Protein AF-0000000077861834 (afdb_homodimer)

pLDDT: mean 87.7, std 15.07, range [36.53, 98.88]

Foldseek 3Di:
DQADADFDPDDCVPLVVLVVVVVVVCVVVVNDDPDDDDPLVVLLVVLLVVLVCCVVVRHFLDPSVLVSLLSNLQSLLVVLLQPLAAQNLQLSLLSNLLSVPLNVLSVVCVVVSDSLSSQLSSLQSSLVSQLVVQLQVQLCPDPDNDSVVRSRDSNSNSCSSNVSRQVSNPRHPDPCSSVSSVVSSVVLSLVLVVLQVLVVVCVVVVHDDDPVSVVCSVSSSYNPDDPPVVCCPCPPVVPDDPDDDPVCVVVVVVSVPD/DQADADFDPDDCVPLVVLVVVVVVVCVVVVNDDPDDDDPLVVLLVVLLVVLVCCVVVRHFLDPSVLVSLLSNLQSLLVVLLQPDAAQNLQLSLLSNLLSVPLNVLSVVCVVVSDSLSSQLSSQQSSLVSQLVVQLQVQLCPDPDNDSVVRSRDSNSNSCSSNVSRQVSNPRHPDPCSSVSSVVSSVVLSLVLVVLQVLVVVCVVVVHDDDPVSVVCSVSSSYNPDPPPVVVCPVPPVVPDDPDDDPVCVVVVVVSVPD

Radius of gyration: 22.89 Å; Cα contacts (8 Å, |Δi|>4): 791; chains: 2; bounding box: 72×71×58 Å

Structure (mmCIF, N/CA/C/O backbone):
data_AF-0000000077861834-model_v1
#
loop_
_entity.id
_entity.type
_entity.pdbx_description
1 polymer 'Uncharacterized protein'
#
loop_
_atom_site.group_PDB
_atom_site.id
_atom_site.type_symbol
_atom_site.label_atom_id
_atom_site.label_alt_id
_atom_site.label_comp_id
_atom_site.label_asym_id
_atom_site.label_entity_id
_atom_site.label_seq_id
_atom_site.pdbx_PDB_ins_code
_atom_site.Cartn_x
_atom_site.Cartn_y
_atom_site.Cartn_z
_atom_site.occupancy
_atom_site.B_iso_or_equiv
_atom_site.auth_seq_id
_atom_site.auth_comp_id
_atom_site.auth_asym_id
_atom_site.auth_atom_id
_atom_site.pdbx_PDB_model_num
ATOM 1 N N . MET A 1 1 ? -11.367 -27.812 -23.031 1 41.62 1 MET A N 1
ATOM 2 C CA . MET A 1 1 ? -12.516 -27.281 -22.312 1 41.62 1 MET A CA 1
ATOM 3 C C . MET A 1 1 ? -12.18 -25.938 -21.656 1 41.62 1 MET A C 1
ATOM 5 O O . MET A 1 1 ? -11.125 -25.797 -21.047 1 41.62 1 MET A O 1
ATOM 9 N N . MET A 1 2 ? -12.742 -24.875 -22.219 1 51.78 2 MET A N 1
ATOM 10 C CA . MET A 1 2 ? -12.492 -23.5 -21.781 1 51.78 2 MET A CA 1
ATOM 11 C C . MET A 1 2 ? -12.758 -23.344 -20.297 1 51.78 2 MET A C 1
ATOM 13 O O . MET A 1 2 ? -13.773 -23.828 -19.781 1 51.78 2 MET A O 1
ATOM 17 N N . TYR A 1 3 ? -11.703 -23.281 -19.516 1 64.81 3 TYR A N 1
ATOM 18 C CA . TYR A 1 3 ? -11.625 -23.234 -18.062 1 64.81 3 TYR A CA 1
ATOM 19 C C . TYR A 1 3 ? -12.359 -22.016 -17.516 1 64.81 3 TYR A C 1
ATOM 21 O O . TYR A 1 3 ? -12.367 -20.953 -18.141 1 64.81 3 TYR A O 1
ATOM 29 N N . GLN A 1 4 ? -13.461 -22.25 -16.844 1 73.94 4 GLN A N 1
ATOM 30 C CA . GLN A 1 4 ? -14.273 -21.219 -16.188 1 73.94 4 GLN A CA 1
ATOM 31 C C . GLN A 1 4 ? -13.391 -20.203 -15.461 1 73.94 4 GLN A C 1
ATOM 33 O O . GLN A 1 4 ? -12.578 -20.578 -14.617 1 73.94 4 GLN A O 1
ATOM 38 N N . ARG A 1 5 ? -13.469 -18.953 -15.914 1 84.12 5 ARG A N 1
ATOM 39 C CA . ARG A 1 5 ? -12.695 -17.891 -15.266 1 84.1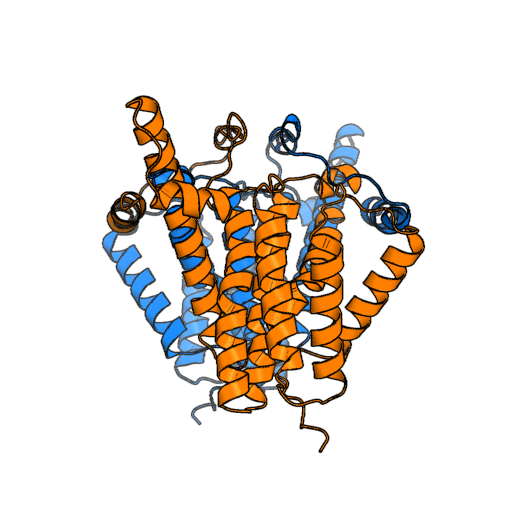2 5 ARG A CA 1
ATOM 40 C C . ARG A 1 5 ? -13.359 -17.438 -13.977 1 84.12 5 ARG A C 1
ATOM 42 O O . ARG A 1 5 ? -14.578 -17.25 -13.93 1 84.12 5 ARG A O 1
ATOM 49 N N . ILE A 1 6 ? -12.602 -17.453 -12.992 1 86.44 6 ILE A N 1
ATOM 50 C CA . ILE A 1 6 ? -13.039 -17.031 -11.672 1 86.44 6 ILE A CA 1
ATOM 51 C C . ILE A 1 6 ? -12.742 -15.539 -11.477 1 86.44 6 ILE A C 1
ATOM 53 O O . ILE A 1 6 ? -11.703 -15.047 -11.93 1 86.44 6 ILE A O 1
ATOM 57 N N . HIS A 1 7 ? -13.789 -14.852 -10.93 1 82.5 7 HIS A N 1
ATOM 58 C CA . HIS A 1 7 ? -13.578 -13.469 -10.508 1 82.5 7 HIS A CA 1
ATOM 59 C C . HIS A 1 7 ? -13.93 -13.273 -9.039 1 82.5 7 HIS A C 1
ATOM 61 O O . HIS A 1 7 ? -14.891 -13.867 -8.547 1 82.5 7 HIS A O 1
ATOM 67 N N . THR A 1 8 ? -13.141 -12.578 -8.422 1 87.56 8 THR A N 1
ATOM 68 C CA . THR A 1 8 ? -13.453 -12.102 -7.082 1 87.56 8 THR A CA 1
ATOM 69 C C . THR A 1 8 ? -13.758 -10.602 -7.098 1 87.56 8 THR A C 1
ATOM 71 O O . THR A 1 8 ? -14.852 -10.195 -7.484 1 87.56 8 THR A O 1
ATOM 74 N N . ASN A 1 9 ? -12.734 -9.789 -6.824 1 87.31 9 ASN A N 1
ATOM 75 C CA . ASN A 1 9 ? -12.898 -8.344 -6.945 1 87.31 9 ASN A CA 1
ATOM 76 C C . ASN A 1 9 ? -12.047 -7.773 -8.078 1 87.31 9 ASN A C 1
ATOM 78 O O . ASN A 1 9 ? -11.805 -6.566 -8.133 1 87.31 9 ASN A O 1
ATOM 82 N N . ASP A 1 10 ? -11.508 -8.664 -8.859 1 89.69 10 ASP A N 1
ATOM 83 C CA . ASP A 1 10 ? -10.82 -8.234 -10.078 1 89.69 10 ASP A CA 1
ATOM 84 C C . ASP A 1 10 ? -11.805 -8.133 -11.25 1 89.69 10 ASP A C 1
ATOM 86 O O . ASP A 1 10 ? -12.906 -8.68 -11.195 1 89.69 10 ASP A O 1
ATOM 90 N N . SER A 1 11 ? -11.398 -7.359 -12.273 1 92.75 11 SER A N 1
ATOM 91 C CA . SER A 1 11 ? -12.188 -7.211 -13.492 1 92.75 11 SER A CA 1
ATOM 92 C C . SER A 1 11 ? -11.305 -7.203 -14.734 1 92.75 11 SER A C 1
ATOM 94 O O . SER A 1 11 ? -10.359 -6.414 -14.82 1 92.75 11 SER A O 1
ATOM 96 N N . ASP A 1 12 ? -11.695 -8.062 -15.648 1 93.25 12 ASP A N 1
ATOM 97 C CA . ASP A 1 12 ? -10.977 -8.086 -16.922 1 93.25 12 ASP A CA 1
ATOM 98 C C . ASP A 1 12 ? -11.086 -6.75 -17.641 1 93.25 12 ASP A C 1
ATOM 100 O O . ASP A 1 12 ? -10.148 -6.324 -18.328 1 93.25 12 ASP A O 1
ATOM 104 N N . THR A 1 13 ? -12.18 -6.113 -17.406 1 94.06 13 THR A N 1
ATOM 105 C CA . THR A 1 13 ? -12.438 -4.852 -18.094 1 94.06 13 THR A CA 1
ATOM 106 C C . THR A 1 13 ? -11.578 -3.734 -17.5 1 94.06 13 THR A C 1
ATOM 108 O O . THR A 1 13 ? -11.438 -2.67 -18.109 1 94.06 13 THR A O 1
ATOM 111 N N . ILE A 1 14 ? -10.977 -3.971 -16.375 1 94.5 14 ILE A N 1
ATOM 112 C CA . ILE A 1 14 ? -10.07 -3 -15.773 1 94.5 14 ILE A CA 1
ATOM 113 C C . ILE A 1 14 ? -8.625 -3.408 -16.047 1 94.5 14 ILE A C 1
ATOM 115 O O . ILE A 1 14 ? -7.828 -2.609 -16.547 1 94.5 14 ILE A O 1
ATOM 119 N N . VAL A 1 15 ? -8.305 -4.656 -15.859 1 95.75 15 VAL A N 1
ATOM 120 C CA . VAL A 1 15 ? -6.93 -5.133 -15.867 1 95.75 15 VAL A CA 1
ATOM 121 C C . VAL A 1 15 ? -6.402 -5.168 -17.297 1 95.75 15 VAL A C 1
ATOM 123 O O . VAL A 1 15 ? -5.301 -4.688 -17.578 1 95.75 15 VAL A O 1
ATOM 126 N N . LEU A 1 16 ? -7.16 -5.691 -18.25 1 95.31 16 LEU A N 1
ATOM 127 C CA . LEU A 1 16 ? -6.656 -5.922 -19.609 1 95.31 16 LEU A CA 1
ATOM 128 C C . LEU A 1 16 ? -6.379 -4.602 -20.312 1 95.31 16 LEU A C 1
ATOM 130 O O . LEU A 1 16 ? -5.34 -4.449 -20.953 1 95.31 16 LEU A O 1
ATOM 134 N N . PRO A 1 17 ? -7.273 -3.566 -20.156 1 95.88 17 PRO A N 1
ATOM 135 C CA . PRO A 1 17 ? -6.938 -2.266 -20.734 1 95.88 17 PRO A CA 1
ATOM 136 C C . PRO A 1 17 ? -5.672 -1.657 -20.141 1 95.88 17 PRO A C 1
ATOM 138 O O . PRO A 1 17 ? -4.941 -0.941 -20.844 1 95.88 17 PRO A O 1
ATOM 141 N N . LEU A 1 18 ? -5.383 -1.935 -18.906 1 96 18 LEU A N 1
ATOM 142 C CA . LEU A 1 18 ? -4.152 -1.424 -18.312 1 96 18 LEU A CA 1
ATOM 143 C C . LEU A 1 18 ? -2.93 -2.008 -19.016 1 96 18 LEU A C 1
ATOM 145 O O . LEU A 1 18 ? -1.943 -1.303 -19.234 1 96 18 LEU A O 1
ATOM 149 N N . TYR A 1 19 ? -3.002 -3.27 -19.391 1 95.06 19 TYR A N 1
ATOM 150 C CA . TYR A 1 19 ? -1.909 -3.885 -20.125 1 95.06 19 TYR A CA 1
ATOM 151 C C . TYR A 1 19 ? -1.785 -3.277 -21.516 1 95.06 19 TYR A C 1
ATOM 153 O O . TYR A 1 19 ? -0.676 -3.102 -22.031 1 95.06 19 TYR A O 1
ATOM 161 N N . ILE A 1 20 ? -2.889 -2.936 -22.109 1 94.31 20 ILE A N 1
ATOM 162 C CA . ILE A 1 20 ? -2.877 -2.314 -23.422 1 94.31 20 ILE A CA 1
ATOM 163 C C . ILE A 1 20 ? -2.234 -0.933 -23.344 1 94.31 20 ILE A C 1
ATOM 165 O O . ILE A 1 20 ? -1.381 -0.587 -24.156 1 94.31 20 ILE A O 1
ATOM 169 N N . VAL A 1 21 ? -2.625 -0.167 -22.359 1 90.94 21 VAL A N 1
ATOM 170 C CA . VAL A 1 21 ? -2.059 1.163 -22.156 1 90.94 21 VAL A CA 1
ATOM 171 C C . VAL A 1 21 ? -0.55 1.055 -21.938 1 90.94 21 VAL A C 1
ATOM 173 O O . VAL A 1 21 ? 0.222 1.827 -22.516 1 90.94 21 VAL A O 1
ATOM 176 N N . LEU A 1 22 ? -0.15 0.113 -21.125 1 86.69 22 LEU A N 1
ATOM 177 C CA . LEU A 1 22 ? 1.271 -0.069 -20.844 1 86.69 22 LEU A CA 1
ATOM 178 C C . LEU A 1 22 ? 2.023 -0.471 -22.109 1 86.69 22 LEU A C 1
ATOM 180 O O . LEU A 1 22 ? 3.146 -0.018 -22.344 1 86.69 22 LEU A O 1
ATOM 184 N N . PHE A 1 23 ? 1.412 -1.302 -22.875 1 87.5 23 PHE A N 1
ATOM 185 C CA . PHE A 1 23 ? 2.02 -1.722 -24.141 1 87.5 23 PHE A CA 1
ATOM 186 C C . PHE A 1 23 ? 2.191 -0.536 -25.078 1 87.5 23 PHE A C 1
ATOM 188 O O . PHE A 1 23 ? 3.26 -0.35 -25.656 1 87.5 23 PHE A O 1
ATOM 195 N N . LEU A 1 24 ? 1.206 0.274 -25.172 1 87.75 24 LEU A N 1
ATOM 196 C CA . LEU A 1 24 ? 1.264 1.458 -26.031 1 87.75 24 LEU A CA 1
ATOM 197 C C . LEU A 1 24 ? 2.299 2.451 -25.5 1 87.75 24 LEU A C 1
ATOM 199 O O . LEU A 1 24 ? 3.014 3.076 -26.297 1 87.75 24 LEU A O 1
ATOM 203 N N . TYR A 1 25 ? 2.334 2.521 -24.25 1 83.25 25 TYR A N 1
ATOM 204 C CA . TYR A 1 25 ? 3.334 3.381 -23.625 1 83.25 25 TYR A CA 1
ATOM 205 C C . TYR A 1 25 ? 4.742 2.932 -23.984 1 83.25 25 TYR A C 1
ATOM 207 O O . TYR A 1 25 ? 5.598 3.756 -24.328 1 83.25 25 TYR A O 1
ATOM 215 N N . HIS A 1 26 ? 5.031 1.704 -23.906 1 79.62 26 HIS A N 1
ATOM 216 C CA . HIS A 1 26 ? 6.34 1.153 -24.234 1 79.62 26 HIS A CA 1
ATOM 217 C C . HIS A 1 26 ? 6.656 1.33 -25.703 1 79.62 26 HIS A C 1
ATOM 219 O O . HIS A 1 26 ? 7.789 1.663 -26.078 1 79.62 26 HIS A O 1
ATOM 225 N N . MET A 1 27 ? 5.672 1.131 -26.5 1 82.5 27 MET A N 1
ATOM 226 C CA . MET A 1 27 ? 5.863 1.301 -27.938 1 82.5 27 MET A CA 1
ATOM 227 C C . MET A 1 27 ? 6.203 2.75 -28.281 1 82.5 27 MET A C 1
ATOM 229 O O . MET A 1 27 ? 7.066 3.01 -29.109 1 82.5 27 MET A O 1
ATOM 233 N N . THR A 1 28 ? 5.551 3.582 -27.578 1 81.75 28 THR A N 1
ATOM 234 C CA . THR A 1 28 ? 5.773 5.004 -27.797 1 81.75 28 THR A CA 1
ATOM 235 C C . THR A 1 28 ? 7.18 5.41 -27.375 1 81.75 28 THR A C 1
ATOM 237 O O . THR A 1 28 ? 7.781 6.309 -27.969 1 81.75 28 THR A O 1
ATOM 240 N N . ASN A 1 29 ? 7.672 4.711 -26.344 1 78.81 29 ASN A N 1
ATOM 241 C CA . ASN A 1 29 ? 9.008 5.012 -25.844 1 78.81 29 ASN A CA 1
ATOM 242 C C . ASN A 1 29 ? 10.086 4.273 -26.641 1 78.81 29 ASN A C 1
ATOM 244 O O . ASN A 1 29 ? 11.266 4.359 -26.328 1 78.81 29 ASN A O 1
ATOM 248 N N . ARG A 1 30 ? 9.688 3.67 -27.594 1 71.62 30 ARG A N 1
ATOM 249 C CA . ARG A 1 30 ? 10.586 2.98 -28.5 1 71.62 30 ARG A CA 1
ATOM 250 C C . ARG A 1 30 ? 11.57 2.098 -27.75 1 71.62 30 ARG A C 1
ATOM 252 O O . ARG A 1 30 ? 12.773 2.119 -28.016 1 71.62 30 ARG A O 1
ATOM 259 N N . GLY A 1 31 ? 11.188 1.588 -26.719 1 63.03 31 GLY A N 1
ATOM 260 C CA . GLY A 1 31 ? 11.969 0.605 -25.984 1 63.03 31 GLY A CA 1
ATOM 261 C C . GLY A 1 31 ? 12.898 1.227 -24.969 1 63.03 31 GLY A C 1
ATOM 262 O O . GLY A 1 31 ? 13.656 0.52 -24.297 1 63.03 31 GLY A O 1
ATOM 263 N N . THR A 1 32 ? 12.867 2.543 -24.859 1 66.81 32 THR A N 1
ATOM 264 C CA . THR A 1 32 ? 13.688 3.191 -23.844 1 66.81 32 THR A CA 1
ATOM 265 C C . THR A 1 32 ? 13.086 2.998 -22.453 1 66.81 32 THR A C 1
ATOM 267 O O . THR A 1 32 ? 11.867 3.014 -22.297 1 66.81 32 THR A O 1
ATOM 270 N N . SER A 1 33 ? 14.023 2.428 -21.641 1 64.81 33 SER A N 1
ATOM 271 C CA . SER A 1 33 ? 13.57 2.176 -20.266 1 64.81 33 SER A CA 1
ATOM 272 C C . SER A 1 33 ? 14.328 3.039 -19.266 1 64.81 33 SER A C 1
ATOM 274 O O . SER A 1 33 ? 15.383 3.584 -19.578 1 64.81 33 SER A O 1
ATOM 276 N N . TYR A 1 34 ? 13.656 3.232 -18.141 1 62.47 34 TYR A N 1
ATOM 277 C CA . TYR A 1 34 ? 14.266 4.012 -17.078 1 62.47 34 TYR A CA 1
ATOM 278 C C . TYR A 1 34 ? 15.516 3.322 -16.531 1 62.47 34 TYR A C 1
ATOM 280 O O . TYR A 1 34 ? 16.422 3.98 -16.031 1 62.47 34 TYR A O 1
ATOM 288 N N . ARG A 1 35 ? 15.484 2.035 -16.625 1 62.47 35 ARG A N 1
ATOM 289 C CA . ARG A 1 35 ? 16.516 1.281 -15.922 1 62.47 35 ARG A CA 1
ATOM 290 C C . ARG A 1 35 ? 17.562 0.747 -16.891 1 62.47 35 ARG A C 1
ATOM 292 O O . ARG A 1 35 ? 17.266 0.504 -18.062 1 62.47 35 ARG A O 1
ATOM 299 N N . THR A 1 36 ? 18.703 0.726 -16.25 1 68.38 36 THR A N 1
ATOM 300 C CA . THR A 1 36 ? 19.797 0.054 -16.953 1 68.38 36 THR A CA 1
ATOM 301 C C . THR A 1 36 ? 19.406 -1.38 -17.312 1 68.38 36 THR A C 1
ATOM 303 O O . THR A 1 36 ? 18.672 -2.027 -16.562 1 68.38 36 THR A O 1
ATOM 306 N N . TYR A 1 37 ? 19.891 -1.77 -18.344 1 79.88 37 TYR A N 1
ATOM 307 C CA . TYR A 1 37 ? 19.594 -3.105 -18.844 1 79.88 37 TYR A CA 1
ATOM 308 C C . TYR A 1 37 ? 20.062 -4.176 -17.875 1 79.88 37 TYR A C 1
ATOM 310 O O . TYR A 1 37 ? 21.172 -4.094 -17.344 1 79.88 37 TYR A O 1
ATOM 318 N N . HIS A 1 38 ? 19.266 -5.094 -17.531 1 86.69 38 HIS A N 1
ATOM 319 C CA . HIS A 1 38 ? 19.562 -6.301 -16.766 1 86.69 38 HIS A CA 1
ATOM 320 C C . HIS A 1 38 ? 19.234 -7.555 -17.578 1 86.69 38 HIS A C 1
ATOM 322 O O . HIS A 1 38 ? 18.172 -7.66 -18.172 1 86.69 38 HIS A O 1
ATOM 328 N N . PRO A 1 39 ? 20.141 -8.461 -17.688 1 91.25 39 PRO A N 1
ATOM 329 C CA . PRO A 1 39 ? 19.953 -9.633 -18.547 1 91.25 39 PRO A CA 1
ATOM 330 C C . PRO A 1 39 ? 18.734 -10.469 -18.141 1 91.25 39 PRO A C 1
ATOM 332 O O . PRO A 1 39 ? 18.203 -11.203 -18.969 1 91.25 39 PRO A O 1
ATOM 335 N N . ALA A 1 40 ? 18.281 -10.359 -16.922 1 94.25 40 ALA A N 1
ATOM 336 C CA . ALA A 1 40 ? 17.141 -11.141 -16.453 1 94.25 40 ALA A CA 1
ATOM 337 C C . ALA A 1 40 ? 15.828 -10.523 -16.922 1 94.25 40 ALA A C 1
ATOM 339 O O . ALA A 1 40 ? 14.781 -11.172 -16.891 1 94.25 40 ALA A O 1
ATOM 340 N N . LEU A 1 41 ? 15.836 -9.305 -17.297 1 93.06 41 LEU A N 1
ATOM 341 C CA . LEU A 1 41 ? 14.609 -8.547 -17.547 1 93.06 41 LEU A CA 1
ATOM 342 C C . LEU A 1 41 ? 13.836 -9.148 -18.719 1 93.06 41 LEU A C 1
ATOM 344 O O . LEU A 1 41 ? 12.625 -9.367 -18.609 1 93.06 41 LEU A O 1
ATOM 348 N N . PRO A 1 42 ? 14.477 -9.469 -19.891 1 93.25 42 PRO A N 1
ATOM 349 C CA . PRO A 1 42 ? 13.711 -10.062 -20.984 1 93.25 42 PRO A CA 1
ATOM 350 C C . PRO A 1 42 ? 13.062 -11.391 -20.609 1 93.25 42 PRO A C 1
ATOM 352 O O . PRO A 1 42 ? 11.914 -11.656 -20.984 1 93.25 42 PRO A O 1
ATOM 355 N N . TRP A 1 43 ? 13.773 -12.18 -19.844 1 97 43 TRP A N 1
ATOM 356 C CA . TRP A 1 43 ? 13.234 -13.461 -19.422 1 97 43 TRP A CA 1
ATOM 357 C C . TRP A 1 43 ? 12.07 -13.266 -18.453 1 97 43 TRP A C 1
ATOM 359 O O . TRP A 1 43 ? 11.078 -13.992 -18.5 1 97 43 TRP A O 1
ATOM 369 N N . HIS A 1 44 ? 12.203 -12.305 -17.594 1 96.94 44 HIS A N 1
ATOM 370 C CA . HIS A 1 44 ? 11.125 -11.953 -16.672 1 96.94 44 HIS A CA 1
ATOM 371 C C . HIS A 1 44 ? 9.867 -11.555 -17.422 1 96.94 44 HIS A C 1
ATOM 373 O O . HIS A 1 44 ? 8.781 -12.07 -17.141 1 96.94 44 HIS A O 1
ATOM 379 N N . SER A 1 45 ? 10.047 -10.695 -18.438 1 94.31 45 SER A N 1
ATOM 380 C CA . SER A 1 45 ? 8.93 -10.18 -19.219 1 94.31 45 SER A CA 1
ATOM 381 C C . SER A 1 45 ? 8.273 -11.273 -20.047 1 94.31 45 SER A C 1
ATOM 383 O O . SER A 1 45 ? 7.047 -11.375 -20.094 1 94.31 45 SER A O 1
ATOM 385 N N . ILE A 1 46 ? 9.062 -12.109 -20.656 1 97.31 46 ILE A N 1
ATOM 386 C CA . ILE A 1 46 ? 8.547 -13.188 -21.5 1 97.31 46 ILE A CA 1
ATOM 387 C C . ILE A 1 46 ? 7.777 -14.188 -20.625 1 97.31 46 ILE A C 1
ATOM 389 O O . ILE A 1 46 ? 6.652 -14.57 -20.969 1 97.31 46 ILE A O 1
ATOM 393 N N . ALA A 1 47 ? 8.359 -14.57 -19.516 1 98.62 47 ALA A N 1
ATOM 394 C CA . ALA A 1 47 ? 7.715 -15.539 -18.625 1 98.62 47 ALA A CA 1
ATOM 395 C C . ALA A 1 47 ? 6.379 -15 -18.125 1 98.62 47 ALA A C 1
ATOM 397 O O . ALA A 1 47 ? 5.375 -15.719 -18.125 1 98.62 47 ALA A O 1
ATOM 398 N N . GLY A 1 48 ? 6.43 -13.719 -17.672 1 98.06 48 GLY A N 1
ATOM 399 C CA . GLY A 1 48 ? 5.184 -13.109 -17.234 1 98.06 48 GLY A CA 1
ATOM 400 C C . GLY A 1 48 ? 4.133 -13.055 -18.328 1 98.06 48 GLY A C 1
ATOM 401 O O . GLY A 1 48 ? 2.959 -13.336 -18.094 1 98.06 48 GLY A O 1
ATOM 402 N N . THR A 1 49 ? 4.5 -12.734 -19.531 1 97 49 THR A N 1
ATOM 403 C CA . THR A 1 49 ? 3.592 -12.641 -20.656 1 97 49 THR A CA 1
ATOM 404 C C . THR A 1 49 ? 3.01 -14.008 -21 1 97 49 THR A C 1
ATOM 406 O O . THR A 1 49 ? 1.812 -14.133 -21.266 1 97 49 THR A O 1
ATOM 409 N N . VAL A 1 50 ? 3.82 -15 -20.984 1 98.19 50 VAL A N 1
ATOM 410 C CA . VAL A 1 50 ? 3.363 -16.359 -21.25 1 98.19 50 VAL A CA 1
ATOM 411 C C . VAL A 1 50 ? 2.293 -16.766 -20.25 1 98.19 50 VAL A C 1
ATOM 413 O O . VAL A 1 50 ? 1.252 -17.312 -20.609 1 98.19 50 VAL A O 1
ATOM 416 N N . GLU A 1 51 ? 2.559 -16.484 -18.969 1 98.25 51 GLU A N 1
ATOM 417 C CA . GLU A 1 51 ? 1.575 -16.812 -17.938 1 98.25 51 GLU A CA 1
ATOM 418 C C . GLU A 1 51 ? 0.247 -16.094 -18.203 1 98.25 51 GLU A C 1
ATOM 420 O O . GLU A 1 51 ? -0.816 -16.719 -18.125 1 98.25 51 GLU A O 1
ATOM 425 N N . ILE A 1 52 ? 0.328 -14.844 -18.531 1 97.19 52 ILE A N 1
ATOM 426 C CA . ILE A 1 52 ? -0.872 -14.047 -18.766 1 97.19 52 ILE A CA 1
ATOM 427 C C . ILE A 1 52 ? -1.616 -14.594 -19.984 1 97.19 52 ILE A C 1
ATOM 429 O O . ILE A 1 52 ? -2.838 -14.75 -19.953 1 97.19 52 ILE A O 1
ATOM 433 N N . ILE A 1 53 ? -0.94 -14.906 -21.016 1 96.5 53 ILE A N 1
ATOM 434 C CA . ILE A 1 53 ? -1.547 -15.398 -22.25 1 96.5 53 ILE A CA 1
ATOM 435 C C . ILE A 1 53 ? -2.217 -16.75 -21.984 1 96.5 53 ILE A C 1
ATOM 437 O O . ILE A 1 53 ? -3.373 -16.953 -22.359 1 96.5 53 ILE A O 1
ATOM 441 N N . LEU A 1 54 ? -1.533 -17.625 -21.297 1 96.75 54 LEU A N 1
ATOM 442 C CA . LEU A 1 54 ? -2.096 -18.953 -21.016 1 96.75 54 LEU A CA 1
ATOM 443 C C . LEU A 1 54 ? -3.371 -18.828 -20.188 1 96.75 54 LEU A C 1
ATOM 445 O O . LEU A 1 54 ? -4.383 -19.469 -20.5 1 96.75 54 LEU A O 1
ATOM 449 N N . TYR A 1 55 ? -3.268 -18.016 -19.188 1 96.06 55 TYR A N 1
ATOM 450 C CA . TYR A 1 55 ? -4.406 -17.875 -18.297 1 96.06 55 TYR A CA 1
ATOM 451 C C . TYR A 1 55 ? -5.598 -17.25 -19.016 1 96.06 55 TYR A C 1
ATOM 453 O O . TYR A 1 55 ? -6.711 -17.766 -18.953 1 96.06 55 TYR A O 1
ATOM 461 N N . TYR A 1 56 ? -5.398 -16.188 -19.734 1 94.62 56 TYR A N 1
ATOM 462 C CA . TYR A 1 56 ? -6.512 -15.438 -20.297 1 94.62 56 TYR A CA 1
ATOM 463 C C . TYR A 1 56 ? -7.027 -16.094 -21.562 1 94.62 56 TYR A C 1
ATOM 465 O O . TYR A 1 56 ? -8.133 -15.789 -22.031 1 94.62 56 TYR A O 1
ATOM 473 N N . LEU A 1 57 ? -6.289 -16.922 -22.141 1 94.44 57 LEU A N 1
ATOM 474 C CA . LEU A 1 57 ? -6.785 -17.703 -23.266 1 94.44 57 LEU A CA 1
ATOM 475 C C . LEU A 1 57 ? -7.527 -18.938 -22.781 1 94.44 57 LEU A C 1
ATOM 477 O O . LEU A 1 57 ? -8.047 -19.719 -23.594 1 94.44 57 LEU A O 1
ATOM 481 N N . GLY A 1 58 ? -7.512 -19.219 -21.484 1 93.81 58 GLY A N 1
ATOM 482 C CA . GLY A 1 58 ? -8.383 -20.234 -20.906 1 93.81 58 GLY A CA 1
ATOM 483 C C . GLY A 1 58 ? -7.699 -21.578 -20.734 1 93.81 58 GLY A C 1
ATOM 484 O O . GLY A 1 58 ? -8.367 -22.609 -20.578 1 93.81 58 GLY A O 1
ATOM 485 N N . PHE A 1 59 ? -6.422 -21.609 -20.75 1 94.69 59 PHE A N 1
ATOM 486 C CA . PHE A 1 59 ? -5.711 -22.859 -20.516 1 94.69 59 PHE A CA 1
ATOM 487 C C . PHE A 1 59 ? -5.734 -23.219 -19.031 1 94.69 59 PHE A C 1
ATOM 489 O O . PHE A 1 59 ? -5.734 -22.344 -18.172 1 94.69 59 PHE A O 1
ATOM 496 N N . ARG A 1 60 ? -5.758 -24.453 -18.781 1 94.94 60 ARG A N 1
ATOM 497 C CA . ARG A 1 60 ? -5.582 -24.922 -17.406 1 94.94 60 ARG A CA 1
ATOM 498 C C . ARG A 1 60 ? -4.145 -24.734 -16.938 1 94.94 60 ARG A C 1
ATOM 500 O O . ARG A 1 60 ? -3.268 -24.391 -17.734 1 94.94 60 ARG A O 1
ATOM 507 N N . CYS A 1 61 ? -3.969 -24.891 -15.648 1 96.81 61 CYS A N 1
ATOM 508 C CA . CYS A 1 61 ? -2.619 -24.781 -15.102 1 96.81 61 CYS A CA 1
ATOM 509 C C . CYS A 1 61 ? -1.734 -25.906 -15.617 1 96.81 61 CYS A C 1
ATOM 511 O O . CYS A 1 61 ? -1.772 -27.016 -15.094 1 96.81 61 CYS A O 1
ATOM 513 N N . SER A 1 62 ? -0.985 -25.672 -16.578 1 97.19 62 SER A N 1
ATOM 514 C CA . SER A 1 62 ? -0.136 -26.656 -17.25 1 97.19 62 SER A CA 1
ATOM 515 C C . SER A 1 62 ? 1.293 -26.594 -16.719 1 97.19 62 SER A C 1
ATOM 517 O O . SER A 1 62 ? 1.637 -25.719 -15.93 1 97.19 62 SER A O 1
ATOM 519 N N . LEU A 1 63 ? 2.09 -27.531 -17.141 1 98 63 LEU A N 1
ATOM 520 C CA . LEU A 1 63 ? 3.51 -27.516 -16.812 1 98 63 LEU A CA 1
ATOM 521 C C . LEU A 1 63 ? 4.191 -26.266 -17.359 1 98 63 LEU A C 1
ATOM 523 O O . LEU A 1 63 ? 5.094 -25.719 -16.719 1 98 63 LEU A O 1
ATOM 527 N N . MET A 1 64 ? 3.758 -25.812 -18.5 1 98.19 64 MET A N 1
ATOM 528 C CA . MET A 1 64 ? 4.297 -24.578 -19.078 1 98.19 64 MET A CA 1
ATOM 529 C C . MET A 1 64 ? 4.031 -23.391 -18.156 1 98.19 64 MET A C 1
ATOM 531 O O . MET A 1 64 ? 4.902 -22.547 -17.969 1 98.19 64 MET A O 1
ATOM 535 N N . ALA A 1 65 ? 2.838 -23.344 -17.594 1 98.38 65 ALA A N 1
ATOM 536 C CA . ALA A 1 65 ? 2.506 -22.297 -16.656 1 98.38 65 ALA A CA 1
ATOM 537 C C . ALA A 1 65 ? 3.404 -22.359 -15.422 1 98.38 65 ALA A C 1
ATOM 539 O O . ALA A 1 65 ? 3.859 -21.328 -14.922 1 98.38 65 ALA A O 1
ATOM 540 N N . VAL A 1 66 ? 3.66 -23.562 -14.977 1 98.81 66 VAL A N 1
ATOM 541 C CA . VAL A 1 66 ? 4.508 -23.75 -13.805 1 98.81 66 VAL A CA 1
ATOM 542 C C . VAL A 1 66 ? 5.926 -23.281 -14.109 1 98.81 66 VAL A C 1
ATOM 544 O O . VAL A 1 66 ? 6.508 -22.5 -13.336 1 98.81 66 VAL A O 1
ATOM 547 N N . VAL A 1 67 ? 6.441 -23.703 -15.227 1 98.81 67 VAL A N 1
ATOM 548 C CA . VAL A 1 67 ? 7.793 -23.312 -15.609 1 98.81 67 VAL A CA 1
ATOM 549 C C . VAL A 1 67 ? 7.875 -21.797 -15.773 1 98.81 67 VAL A C 1
ATOM 551 O O . VAL A 1 67 ? 8.812 -21.172 -15.289 1 98.81 67 VAL A O 1
ATOM 554 N N . ALA A 1 68 ? 6.91 -21.203 -16.438 1 98.88 68 ALA A N 1
ATOM 555 C CA . ALA A 1 68 ? 6.891 -19.75 -16.625 1 98.88 68 ALA A CA 1
ATOM 556 C C . ALA A 1 68 ? 6.867 -19.031 -15.281 1 98.88 68 ALA A C 1
ATOM 558 O O . ALA A 1 68 ? 7.574 -18.031 -15.086 1 98.88 68 ALA A O 1
ATOM 559 N N . CYS A 1 69 ? 6.086 -19.5 -14.359 1 98.88 69 CYS A N 1
ATOM 560 C CA . CYS A 1 69 ? 5.992 -18.891 -13.039 1 98.88 69 CYS A CA 1
ATOM 561 C C . CYS A 1 69 ? 7.332 -18.953 -12.312 1 98.88 69 CYS A C 1
ATOM 563 O O . CYS A 1 69 ? 7.758 -17.984 -11.695 1 98.88 69 CYS A O 1
ATOM 565 N N . PHE A 1 70 ? 7.984 -20.125 -12.414 1 98.75 70 PHE A N 1
ATOM 566 C CA . PHE A 1 70 ? 9.273 -20.281 -11.75 1 98.75 70 PHE A CA 1
ATOM 567 C C . PHE A 1 70 ? 10.312 -19.359 -12.359 1 98.75 70 PHE A C 1
ATOM 569 O O . PHE A 1 70 ? 11.086 -18.719 -11.641 1 98.75 70 PHE A O 1
ATOM 576 N N . VAL A 1 71 ? 10.32 -19.25 -13.664 1 98.62 71 VAL A N 1
ATOM 577 C CA . VAL A 1 71 ? 11.258 -18.359 -14.336 1 98.62 71 VAL A CA 1
ATOM 578 C C . VAL A 1 71 ? 10.945 -16.922 -13.969 1 98.62 71 VAL A C 1
ATOM 580 O O . VAL A 1 71 ? 11.852 -16.141 -13.656 1 98.62 71 VAL A O 1
ATOM 583 N N . HIS A 1 72 ? 9.68 -16.562 -13.977 1 98.69 72 HIS A N 1
ATOM 584 C CA . HIS A 1 72 ? 9.273 -15.203 -13.617 1 98.69 72 HIS A CA 1
ATOM 585 C C . HIS A 1 72 ? 9.703 -14.859 -12.195 1 98.69 72 HIS A C 1
ATOM 587 O O . HIS A 1 72 ? 10.25 -13.781 -11.945 1 98.69 72 HIS A O 1
ATOM 593 N N . SER A 1 73 ? 9.516 -15.789 -11.312 1 97.81 73 SER A N 1
ATOM 594 C CA . SER A 1 73 ? 9.844 -15.57 -9.906 1 97.81 73 SER A CA 1
ATOM 595 C C . SER A 1 73 ? 11.352 -15.492 -9.703 1 97.81 73 SER A C 1
ATOM 597 O O . SER A 1 73 ? 11.844 -14.609 -9 1 97.81 73 SER A O 1
ATOM 599 N N . TRP A 1 74 ? 12.023 -16.391 -10.359 1 96 74 TRP A N 1
ATOM 600 C CA . TRP A 1 74 ? 13.477 -16.406 -10.219 1 96 74 TRP A CA 1
ATOM 601 C C . TRP A 1 74 ? 14.094 -15.133 -10.789 1 96 74 TRP A C 1
ATOM 603 O O . TRP A 1 74 ? 14.984 -14.539 -10.172 1 96 74 TRP A O 1
ATOM 613 N N . THR A 1 75 ? 13.672 -14.734 -11.898 1 96.31 75 THR A N 1
ATOM 614 C CA . THR A 1 75 ? 14.211 -13.531 -12.523 1 96.31 75 THR A CA 1
ATOM 615 C C . THR A 1 75 ? 13.797 -12.281 -11.75 1 96.31 75 THR A C 1
ATOM 617 O O . THR A 1 75 ? 14.531 -11.297 -11.703 1 96.31 75 THR A O 1
ATOM 620 N N . ALA A 1 76 ? 12.609 -12.281 -11.125 1 95.31 76 ALA A N 1
ATOM 621 C CA . ALA A 1 76 ? 12.219 -11.18 -10.258 1 95.31 76 ALA A CA 1
ATOM 622 C C . ALA A 1 76 ? 13.203 -11.008 -9.109 1 95.31 76 ALA A C 1
ATOM 624 O O . ALA A 1 76 ? 13.602 -9.883 -8.781 1 95.31 76 ALA A O 1
ATOM 625 N N . LEU A 1 77 ? 13.594 -12.133 -8.516 1 93.94 77 LEU A N 1
ATOM 626 C CA . LEU A 1 77 ? 14.57 -12.086 -7.426 1 93.94 77 LEU A CA 1
ATOM 627 C C . LEU A 1 77 ? 15.898 -11.523 -7.914 1 93.94 77 LEU A C 1
ATOM 629 O O . LEU A 1 77 ? 16.531 -10.719 -7.223 1 93.94 77 LEU A O 1
ATOM 633 N N . MET A 1 78 ? 16.328 -11.859 -9.094 1 91.81 78 MET A N 1
ATOM 634 C CA . MET A 1 78 ? 17.562 -11.359 -9.664 1 91.81 78 MET A CA 1
ATOM 635 C C . MET A 1 78 ? 17.484 -9.859 -9.914 1 91.81 78 MET A C 1
ATOM 637 O O . MET A 1 78 ? 18.453 -9.133 -9.656 1 91.81 78 MET A O 1
ATOM 641 N N . LEU A 1 79 ? 16.375 -9.461 -10.359 1 91.5 79 LEU A N 1
ATOM 642 C CA . LEU A 1 79 ? 16.203 -8.062 -10.734 1 91.5 79 LEU A CA 1
ATOM 643 C C . LEU A 1 79 ? 16.219 -7.164 -9.508 1 91.5 79 LEU A C 1
ATOM 645 O O . LEU A 1 79 ? 16.656 -6.012 -9.578 1 91.5 79 LEU A O 1
ATOM 649 N N . VAL A 1 80 ? 15.766 -7.684 -8.375 1 91.5 80 VAL A N 1
ATOM 650 C CA . VAL A 1 80 ? 15.594 -6.801 -7.227 1 91.5 80 VAL A CA 1
ATOM 651 C C . VAL A 1 80 ? 16.75 -6.996 -6.25 1 91.5 80 VAL A C 1
ATOM 653 O O . VAL A 1 80 ? 16.828 -6.324 -5.219 1 91.5 80 VAL A O 1
ATOM 656 N N . LYS A 1 81 ? 17.625 -7.797 -6.562 1 87.25 81 LYS A N 1
ATOM 657 C CA . LYS A 1 81 ? 18.734 -8.156 -5.688 1 87.25 81 LYS A CA 1
ATOM 658 C C . LYS A 1 81 ? 19.484 -6.91 -5.203 1 87.25 81 LYS A C 1
ATOM 660 O O . LYS A 1 81 ? 19.766 -6.781 -4.012 1 87.25 81 LYS A O 1
ATOM 665 N N . ASN A 1 82 ? 19.719 -5.957 -6.039 1 84 82 ASN A N 1
ATOM 666 C CA . ASN A 1 82 ? 20.469 -4.762 -5.695 1 84 82 ASN A CA 1
ATOM 667 C C . ASN A 1 82 ? 19.641 -3.496 -5.867 1 84 82 ASN A C 1
ATOM 669 O O . ASN A 1 82 ? 20.172 -2.418 -6.121 1 84 82 ASN A O 1
ATOM 673 N N . LEU A 1 83 ? 18.406 -3.715 -5.766 1 87.19 83 LEU A N 1
ATOM 674 C CA . LEU A 1 83 ? 17.516 -2.58 -5.977 1 87.19 83 LEU A CA 1
ATOM 675 C C . LEU A 1 83 ? 17.734 -1.515 -4.906 1 87.19 83 LEU A C 1
ATOM 677 O O . LEU A 1 83 ? 17.703 -1.815 -3.711 1 87.19 83 LEU A O 1
ATOM 681 N N . GLN A 1 84 ? 17.859 -0.273 -5.344 1 84.94 84 GLN A N 1
ATOM 682 C CA . GLN A 1 84 ? 18.078 0.841 -4.426 1 84.94 84 GLN A CA 1
ATOM 683 C C . GLN A 1 84 ? 16.906 1.819 -4.461 1 84.94 84 GLN A C 1
ATOM 685 O O . GLN A 1 84 ? 16.781 2.688 -3.594 1 84.94 84 GLN A O 1
ATOM 690 N N . ASN A 1 85 ? 16.047 1.631 -5.418 1 85.94 85 ASN A N 1
ATOM 691 C CA . ASN A 1 85 ? 14.906 2.537 -5.57 1 85.94 85 ASN A CA 1
ATOM 692 C C . ASN A 1 85 ? 13.945 2.432 -4.391 1 85.94 85 ASN A C 1
ATOM 694 O O . ASN A 1 85 ? 13.781 1.358 -3.811 1 85.94 85 ASN A O 1
ATOM 698 N N . GLY A 1 86 ? 13.336 3.559 -4.066 1 90.88 86 GLY A N 1
ATOM 699 C CA . GLY A 1 86 ? 12.414 3.572 -2.943 1 90.88 86 GLY A CA 1
ATOM 700 C C . GLY A 1 86 ? 13.109 3.496 -1.598 1 90.88 86 GLY A C 1
ATOM 701 O O . GLY A 1 86 ? 14.055 4.246 -1.337 1 90.88 86 GLY A O 1
ATOM 702 N N . TYR A 1 87 ? 12.609 2.746 -0.779 1 91.62 87 TYR A N 1
ATOM 703 C CA . TYR A 1 87 ? 13.18 2.41 0.521 1 91.62 87 TYR A CA 1
ATOM 704 C C . TYR A 1 87 ? 13.516 0.926 0.603 1 91.62 87 TYR A C 1
ATOM 706 O O . TYR A 1 87 ? 12.68 0.117 1.024 1 91.62 87 TYR A O 1
ATOM 714 N N . PRO A 1 88 ? 14.672 0.572 0.261 1 91 88 PRO A N 1
ATOM 715 C CA . PRO A 1 88 ? 15.062 -0.814 -0.005 1 91 88 PRO A CA 1
ATOM 716 C C . PRO A 1 88 ? 14.68 -1.764 1.128 1 91 88 PRO A C 1
ATOM 718 O O . PRO A 1 88 ? 14.219 -2.881 0.874 1 91 88 PRO A O 1
ATOM 721 N N . PRO A 1 89 ? 14.75 -1.397 2.402 1 91.5 89 PRO A N 1
ATOM 722 C CA . PRO A 1 89 ? 14.391 -2.336 3.467 1 91.5 89 PRO A CA 1
ATOM 723 C C . PRO A 1 89 ? 12.93 -2.783 3.395 1 91.5 89 PRO A C 1
ATOM 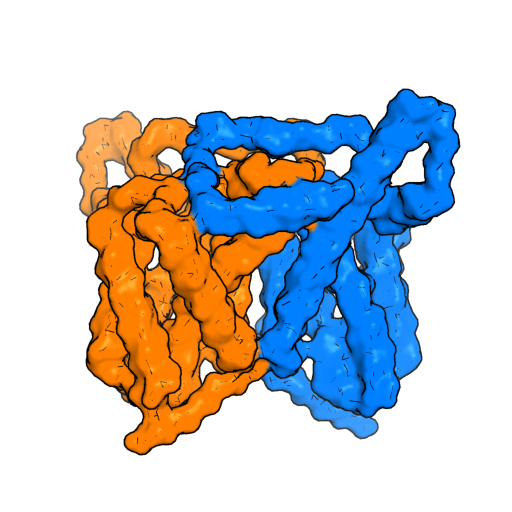725 O O . PRO A 1 89 ? 12.57 -3.82 3.955 1 91.5 89 PRO A O 1
ATOM 728 N N . LEU A 1 90 ? 12.102 -2.018 2.736 1 95.56 90 LEU A N 1
ATOM 729 C CA . LEU A 1 90 ? 10.695 -2.385 2.58 1 95.56 90 LEU A CA 1
ATOM 730 C C . LEU A 1 90 ? 10.391 -2.773 1.136 1 95.56 90 LEU A C 1
ATOM 732 O O . LEU A 1 90 ? 9.617 -3.697 0.887 1 95.56 90 LEU A O 1
ATOM 736 N N . THR A 1 91 ? 11.023 -2.051 0.208 1 95.56 91 THR A N 1
ATOM 737 C CA . THR A 1 91 ? 10.695 -2.211 -1.206 1 95.56 91 THR A CA 1
ATOM 738 C C . THR A 1 91 ? 11.164 -3.572 -1.716 1 95.56 91 THR A C 1
ATOM 740 O O . THR A 1 91 ? 10.422 -4.266 -2.416 1 95.56 91 THR A O 1
ATOM 743 N N . ARG A 1 92 ? 12.312 -3.947 -1.365 1 94.75 92 ARG A N 1
ATOM 744 C CA . ARG A 1 92 ? 12.836 -5.223 -1.838 1 94.75 92 ARG A CA 1
ATOM 745 C C . ARG A 1 92 ? 11.992 -6.387 -1.324 1 94.75 92 ARG A C 1
ATOM 747 O O . ARG A 1 92 ? 11.539 -7.223 -2.107 1 94.75 92 ARG A O 1
ATOM 754 N N . PRO A 1 93 ? 11.781 -6.434 -0.024 1 96.81 93 PRO A N 1
ATOM 755 C CA . PRO A 1 93 ? 10.93 -7.52 0.469 1 96.81 93 PRO A CA 1
ATOM 756 C C . PRO A 1 93 ? 9.555 -7.535 -0.183 1 96.81 93 PRO A C 1
ATOM 758 O O . PRO A 1 93 ? 8.961 -8.602 -0.369 1 96.81 93 PRO A O 1
ATOM 761 N N . ALA A 1 94 ? 8.992 -6.387 -0.477 1 98 94 ALA A N 1
ATOM 762 C CA . ALA A 1 94 ? 7.699 -6.332 -1.146 1 98 94 ALA A CA 1
ATOM 763 C C . ALA A 1 94 ? 7.746 -7.047 -2.492 1 98 94 ALA A C 1
ATOM 765 O O . ALA A 1 94 ? 6.809 -7.766 -2.854 1 98 94 ALA A O 1
ATOM 766 N N . TYR A 1 95 ? 8.836 -6.859 -3.23 1 96.25 95 TYR A N 1
ATOM 767 C CA . TYR A 1 95 ? 9.039 -7.574 -4.484 1 96.25 95 TYR A CA 1
ATOM 768 C C . TYR A 1 95 ? 9.242 -9.062 -4.234 1 96.25 95 TYR A C 1
ATOM 770 O O . TYR A 1 95 ? 8.633 -9.906 -4.898 1 96.25 95 TYR A O 1
ATOM 778 N N . GLN A 1 96 ? 10.039 -9.344 -3.316 1 96.5 96 GLN A N 1
ATOM 779 C CA . GLN A 1 96 ? 10.484 -10.711 -3.088 1 96.5 96 GLN A CA 1
ATOM 780 C C . GLN A 1 96 ? 9.359 -11.578 -2.535 1 96.5 96 GLN A C 1
ATOM 782 O O . GLN A 1 96 ? 9.305 -12.781 -2.807 1 96.5 96 GLN A O 1
ATOM 787 N N . ALA A 1 97 ? 8.523 -10.984 -1.79 1 98.06 97 ALA A N 1
ATOM 788 C CA . ALA A 1 97 ? 7.406 -11.727 -1.214 1 98.06 97 ALA A CA 1
ATOM 789 C C . ALA A 1 97 ? 6.574 -12.398 -2.305 1 98.06 97 ALA A C 1
ATOM 791 O O . ALA A 1 97 ? 6.223 -13.578 -2.189 1 98.06 97 ALA A O 1
ATOM 792 N N . GLY A 1 98 ? 6.254 -11.672 -3.338 1 97.44 98 GLY A N 1
ATOM 793 C CA . GLY A 1 98 ? 5.516 -12.258 -4.449 1 97.44 98 GLY A CA 1
ATOM 794 C C . GLY A 1 98 ? 6.281 -13.359 -5.156 1 97.44 98 GLY A C 1
ATOM 795 O O . GLY A 1 98 ? 5.699 -14.383 -5.539 1 97.44 98 GLY A O 1
ATOM 796 N N . ALA A 1 99 ? 7.547 -13.133 -5.312 1 96.81 99 ALA A N 1
ATOM 797 C CA . ALA A 1 99 ? 8.391 -14.102 -6.012 1 96.81 99 ALA A CA 1
ATOM 798 C C . ALA A 1 99 ? 8.484 -15.414 -5.234 1 96.81 99 ALA A C 1
ATOM 800 O O . ALA A 1 99 ? 8.664 -16.484 -5.824 1 96.81 99 ALA A O 1
ATOM 801 N N . VAL A 1 100 ? 8.359 -15.328 -3.936 1 96.38 100 VAL A N 1
ATOM 802 C CA . VAL A 1 100 ? 8.414 -16.5 -3.08 1 96.38 100 VAL A CA 1
ATOM 803 C C . VAL A 1 100 ? 7.039 -17.156 -3.012 1 96.38 100 VAL A C 1
ATOM 805 O O . VAL A 1 100 ? 6.926 -18.391 -3.061 1 96.38 100 VAL A O 1
ATOM 808 N N . MET A 1 101 ? 6.051 -16.422 -2.984 1 98.25 101 MET A N 1
ATOM 809 C CA . MET A 1 101 ? 4.68 -16.891 -2.791 1 98.25 101 MET A CA 1
ATOM 810 C C . MET A 1 101 ? 4.168 -17.609 -4.035 1 98.25 101 MET A C 1
ATOM 812 O O . MET A 1 101 ? 3.553 -18.672 -3.936 1 98.25 101 MET A O 1
ATOM 816 N N . ARG A 1 102 ? 4.469 -17.156 -5.199 1 98.62 102 ARG A N 1
ATOM 817 C CA . ARG A 1 102 ? 3.811 -17.578 -6.434 1 98.62 102 ARG A CA 1
ATOM 818 C C . ARG A 1 102 ? 4.215 -18.984 -6.82 1 98.62 102 ARG A C 1
ATOM 820 O O . ARG A 1 102 ? 3.369 -19.797 -7.199 1 98.62 102 ARG A O 1
ATOM 827 N N . PRO A 1 103 ? 5.504 -19.375 -6.77 1 98.5 103 PRO A N 1
ATOM 828 C CA . PRO A 1 103 ? 5.852 -20.75 -7.129 1 98.5 103 PRO A CA 1
ATOM 829 C C . PRO A 1 103 ? 5.102 -21.781 -6.289 1 98.5 103 PRO A C 1
ATOM 831 O O . PRO A 1 103 ? 4.641 -22.797 -6.816 1 98.5 103 PRO A O 1
ATOM 834 N N . ALA A 1 104 ? 4.938 -21.516 -5.016 1 98.31 104 ALA A N 1
ATOM 835 C CA . ALA A 1 104 ? 4.184 -22.422 -4.156 1 98.31 104 ALA A CA 1
ATOM 836 C C . ALA A 1 104 ? 2.717 -22.484 -4.578 1 98.31 104 ALA A C 1
ATOM 838 O O . ALA A 1 104 ? 2.127 -23.562 -4.645 1 98.31 104 ALA A O 1
ATOM 839 N N . GLN A 1 105 ? 2.133 -21.391 -4.848 1 98.62 105 GLN A N 1
ATOM 840 C CA . GLN A 1 105 ? 0.743 -21.328 -5.289 1 98.62 105 GLN A CA 1
ATOM 841 C C . GLN A 1 105 ? 0.561 -22.047 -6.621 1 98.62 105 GLN A C 1
ATOM 843 O O . GLN A 1 105 ? -0.429 -22.75 -6.82 1 98.62 105 GLN A O 1
ATOM 848 N N . MET A 1 106 ? 1.548 -21.844 -7.504 1 98.69 106 MET A N 1
ATOM 849 C CA . MET A 1 106 ? 1.448 -22.422 -8.836 1 98.69 106 MET A CA 1
ATOM 850 C C . MET A 1 106 ? 1.574 -23.938 -8.773 1 98.69 106 MET A C 1
ATOM 852 O O . MET A 1 106 ? 0.835 -24.656 -9.453 1 98.69 106 MET A O 1
ATOM 856 N N . LEU A 1 107 ? 2.475 -24.391 -7.973 1 98.75 107 LEU A N 1
ATOM 857 C CA . LEU A 1 107 ? 2.609 -25.844 -7.789 1 98.75 107 LEU A CA 1
ATOM 858 C C . LEU A 1 107 ? 1.33 -26.438 -7.211 1 98.75 107 LEU A C 1
ATOM 860 O O . LEU A 1 107 ? 0.887 -27.5 -7.641 1 98.75 107 LEU A O 1
ATOM 864 N N . TYR A 1 108 ? 0.814 -25.719 -6.266 1 98.5 108 TYR A N 1
ATOM 865 C CA . TYR A 1 108 ? -0.435 -26.188 -5.668 1 98.5 108 TYR A CA 1
ATOM 866 C C . TYR A 1 108 ? -1.563 -26.172 -6.691 1 98.5 108 TYR A C 1
ATOM 868 O O . TYR A 1 108 ? -2.369 -27.109 -6.742 1 98.5 108 TYR A O 1
ATOM 876 N N . ALA A 1 109 ? -1.652 -25.141 -7.449 1 98 109 ALA A N 1
ATOM 877 C CA . ALA A 1 109 ? -2.652 -25.062 -8.516 1 98 109 ALA A CA 1
ATOM 878 C C . ALA A 1 109 ? -2.48 -26.188 -9.523 1 98 109 ALA A C 1
ATOM 880 O O . ALA A 1 109 ? -3.465 -26.75 -10.008 1 98 109 ALA A O 1
ATOM 881 N N . TYR A 1 110 ? -1.246 -26.438 -9.852 1 98.38 110 TYR A N 1
ATOM 882 C CA . TYR A 1 110 ? -0.96 -27.531 -10.781 1 98.38 110 TYR A CA 1
ATOM 883 C C . TYR A 1 110 ? -1.42 -28.859 -10.219 1 98.38 110 TYR A C 1
ATOM 885 O O . TYR A 1 110 ? -1.953 -29.703 -10.945 1 98.38 110 TYR A O 1
ATOM 893 N N . TYR A 1 111 ? -1.183 -29.031 -8.945 1 98.38 111 TYR A N 1
ATOM 894 C CA . TYR A 1 111 ? -1.558 -30.266 -8.273 1 98.38 111 TYR A CA 1
ATOM 895 C C . TYR A 1 111 ? -3.072 -30.406 -8.203 1 98.38 111 TYR A C 1
ATOM 897 O O . TYR A 1 111 ? -3.615 -31.469 -8.531 1 98.38 111 TYR A O 1
ATOM 905 N N . THR A 1 112 ? -3.793 -29.359 -7.855 1 97.5 112 THR A N 1
ATOM 906 C CA . THR A 1 112 ? -5.23 -29.438 -7.633 1 97.5 112 THR A CA 1
ATOM 907 C C . THR A 1 112 ? -5.992 -29.281 -8.945 1 97.5 112 THR A C 1
ATOM 909 O O . THR A 1 112 ? -7.156 -29.672 -9.047 1 97.5 112 THR A O 1
ATOM 912 N N . GLN A 1 113 ? -5.469 -28.594 -9.836 1 96.56 113 GLN A N 1
ATOM 913 C CA . GLN A 1 113 ? -6.098 -28.219 -11.102 1 96.56 113 GLN A CA 1
ATOM 914 C C . GLN A 1 113 ? -7.383 -27.438 -10.867 1 96.56 113 GLN A C 1
ATOM 916 O O . GLN A 1 113 ? -8.273 -27.422 -11.719 1 96.56 113 GLN A O 1
ATOM 921 N N . SER A 1 114 ? -7.402 -26.844 -9.68 1 95.38 114 SER A N 1
ATOM 922 C CA . SER A 1 114 ? -8.531 -25.984 -9.344 1 95.38 114 SER A CA 1
ATOM 923 C C . SER A 1 114 ? -8.406 -24.625 -10.023 1 95.38 114 SER A C 1
ATOM 925 O O . SER A 1 114 ? -7.383 -23.953 -9.898 1 95.38 114 SER A O 1
ATOM 927 N N . PRO A 1 115 ? -9.5 -24.219 -10.695 1 95.25 115 PRO A N 1
ATOM 928 C CA . PRO A 1 115 ? -9.453 -22.891 -11.305 1 95.25 115 PRO A CA 1
ATOM 929 C C . PRO A 1 115 ? -9.203 -21.781 -10.281 1 95.25 115 PRO A C 1
ATOM 931 O O . PRO A 1 115 ? -8.531 -20.781 -10.586 1 95.25 115 PRO A O 1
ATOM 934 N N . ALA A 1 116 ? -9.711 -21.938 -9.078 1 94.69 116 ALA A N 1
ATOM 935 C CA . ALA A 1 116 ? -9.523 -20.938 -8.023 1 94.69 116 ALA A CA 1
ATOM 936 C C . ALA A 1 116 ? -8.062 -20.844 -7.609 1 94.69 116 ALA A C 1
ATOM 938 O O . ALA A 1 116 ? -7.535 -19.75 -7.41 1 94.69 116 ALA A O 1
ATOM 939 N N . ASP A 1 117 ? -7.406 -21.984 -7.535 1 96.88 117 ASP A N 1
ATOM 940 C CA . ASP A 1 117 ? -6 -21.984 -7.148 1 96.88 117 ASP A CA 1
ATOM 941 C C . ASP A 1 117 ? -5.125 -21.391 -8.25 1 96.88 117 ASP A C 1
ATOM 943 O O . ASP A 1 117 ? -4.172 -20.656 -7.957 1 96.88 117 ASP A O 1
ATOM 947 N N . TYR A 1 118 ? -5.453 -21.703 -9.469 1 97.12 118 TYR A N 1
ATOM 948 C CA . TYR A 1 118 ? -4.715 -21.141 -10.594 1 97.12 118 TYR A CA 1
ATOM 949 C C . TYR A 1 118 ? -4.91 -19.625 -10.664 1 97.12 118 TYR A C 1
ATOM 951 O O . TYR A 1 118 ? -3.955 -18.875 -10.875 1 97.12 118 TYR A O 1
ATOM 959 N N . HIS A 1 119 ? -6.148 -19.203 -10.461 1 96.81 119 HIS A N 1
ATOM 960 C CA . HIS A 1 119 ? -6.461 -17.781 -10.383 1 96.81 119 HIS A CA 1
ATOM 961 C C . HIS A 1 119 ? -5.605 -17.078 -9.328 1 96.81 119 HIS A C 1
ATOM 963 O O . HIS A 1 119 ? -4.973 -16.062 -9.609 1 96.81 119 HIS A O 1
ATOM 969 N N . ASP A 1 120 ? -5.562 -17.641 -8.156 1 97.19 120 ASP A N 1
ATOM 970 C CA . ASP A 1 120 ? -4.855 -17.047 -7.035 1 97.19 120 ASP A CA 1
ATOM 971 C C . ASP A 1 120 ? -3.355 -16.969 -7.305 1 97.19 120 ASP A C 1
ATOM 973 O O . ASP A 1 120 ? -2.684 -16.031 -6.855 1 97.19 120 ASP A O 1
ATOM 977 N N . ALA A 1 121 ? -2.824 -17.922 -8.07 1 98 121 ALA A N 1
ATOM 978 C CA . ALA A 1 121 ? -1.4 -17.953 -8.391 1 98 121 ALA A CA 1
ATOM 979 C C . ALA A 1 121 ? -1.055 -16.875 -9.422 1 98 121 ALA A C 1
ATOM 981 O O . ALA A 1 121 ? 0.086 -16.422 -9.484 1 98 121 ALA A O 1
ATOM 982 N N . LEU A 1 122 ? -2.033 -16.469 -10.211 1 97.56 122 LEU A N 1
ATOM 983 C CA . LEU A 1 122 ? -1.8 -15.531 -11.305 1 97.56 122 LEU A CA 1
ATOM 984 C C . LEU A 1 122 ? -1.972 -14.094 -10.844 1 97.56 122 LEU A C 1
ATOM 986 O O . LEU A 1 122 ? -1.313 -13.188 -11.359 1 97.56 122 LEU A O 1
ATOM 990 N N . MET A 1 123 ? -2.787 -13.844 -9.859 1 97.25 123 MET A N 1
ATOM 991 C CA . MET A 1 123 ? -3.227 -12.492 -9.508 1 97.25 123 MET A CA 1
ATOM 992 C C . MET A 1 123 ? -2.039 -11.617 -9.141 1 97.25 123 MET A C 1
ATOM 994 O O . MET A 1 123 ? -1.97 -10.453 -9.547 1 97.25 123 MET A O 1
ATOM 998 N N . PRO A 1 124 ? -1.048 -12.156 -8.461 1 98.19 124 PRO A N 1
ATOM 999 C CA . PRO A 1 124 ? 0.053 -11.281 -8.055 1 98.19 124 PRO A CA 1
ATOM 1000 C C . PRO A 1 124 ? 0.81 -10.703 -9.25 1 98.19 124 PRO A C 1
ATOM 1002 O O . PRO A 1 124 ? 1.488 -9.68 -9.117 1 98.19 124 PRO A O 1
ATOM 1005 N N . ILE A 1 125 ? 0.708 -11.25 -10.445 1 98.19 125 ILE A N 1
ATOM 1006 C CA . ILE A 1 125 ? 1.414 -10.75 -11.617 1 98.19 125 ILE A CA 1
ATOM 1007 C C . ILE A 1 125 ? 0.9 -9.352 -11.977 1 98.19 125 ILE A C 1
ATOM 1009 O O . ILE A 1 125 ? 1.639 -8.531 -12.523 1 98.19 125 ILE A O 1
ATOM 1013 N N . HIS A 1 126 ? -0.346 -9.109 -11.602 1 98 126 HIS A N 1
ATOM 1014 C CA . HIS A 1 126 ? -0.968 -7.844 -11.969 1 98 126 HIS A CA 1
ATOM 1015 C C . HIS A 1 126 ? -0.398 -6.691 -11.156 1 98 126 HIS A C 1
ATOM 1017 O O . HIS A 1 126 ? -0.689 -5.523 -11.43 1 98 126 HIS A O 1
ATOM 1023 N N . SER A 1 127 ? 0.443 -7.02 -10.156 1 98.38 127 SER A N 1
ATOM 1024 C CA . SER A 1 127 ? 1.125 -5.949 -9.438 1 98.38 127 SER A CA 1
ATOM 1025 C C . SER A 1 127 ? 1.92 -5.062 -10.391 1 98.38 127 SER A C 1
ATOM 1027 O O . SER A 1 127 ? 2.09 -3.869 -10.141 1 98.38 127 SER A O 1
ATOM 1029 N N . PHE A 1 128 ? 2.375 -5.645 -11.477 1 97 128 PHE A N 1
ATOM 1030 C CA . PHE A 1 128 ? 3.152 -4.934 -12.484 1 97 128 PHE A CA 1
ATOM 1031 C C . PHE A 1 128 ? 2.387 -3.727 -13.008 1 97 128 PHE A C 1
ATOM 1033 O O . PHE A 1 128 ? 2.898 -2.605 -12.992 1 97 128 PHE A O 1
ATOM 1040 N N . VAL A 1 129 ? 1.136 -3.879 -13.359 1 96.62 129 VAL A N 1
ATOM 1041 C CA . VAL A 1 129 ? 0.365 -2.797 -13.969 1 96.62 129 VAL A CA 1
ATOM 1042 C C . VAL A 1 129 ? -0.169 -1.871 -12.875 1 96.62 129 VAL A C 1
ATOM 1044 O O . VAL A 1 129 ? -0.248 -0.656 -13.07 1 96.62 129 VAL A O 1
ATOM 1047 N N . TYR A 1 130 ? -0.529 -2.412 -11.742 1 98 130 TYR A N 1
ATOM 1048 C CA . TYR A 1 130 ? -1.048 -1.578 -10.664 1 98 130 TYR A CA 1
ATOM 1049 C C . TYR A 1 130 ? 0.029 -0.638 -10.133 1 98 130 TYR A C 1
ATOM 1051 O O . TYR A 1 130 ? -0.26 0.505 -9.773 1 98 130 TYR A O 1
ATOM 1059 N N . THR A 1 131 ? 1.262 -1.131 -10.055 1 97.12 131 THR A N 1
ATOM 1060 C CA . THR A 1 131 ? 2.377 -0.291 -9.633 1 97.12 131 THR A CA 1
ATOM 1061 C C . THR A 1 131 ? 2.541 0.903 -10.57 1 97.12 131 THR A C 1
ATOM 1063 O O . THR A 1 131 ? 2.738 2.031 -10.117 1 97.12 131 THR A O 1
ATOM 1066 N N . ARG A 1 132 ? 2.426 0.7 -11.789 1 93.06 132 ARG A N 1
ATOM 1067 C CA . ARG A 1 132 ? 2.6 1.761 -12.773 1 93.06 132 ARG A CA 1
ATOM 1068 C C . ARG A 1 132 ? 1.459 2.77 -12.703 1 93.06 132 ARG A C 1
ATOM 1070 O O . ARG A 1 132 ? 1.675 3.973 -12.867 1 93.06 132 ARG A O 1
ATOM 1077 N N . VAL A 1 133 ? 0.275 2.279 -12.469 1 95.81 133 VAL A N 1
ATOM 1078 C CA . VAL A 1 133 ? -0.863 3.172 -12.273 1 95.81 133 VAL A CA 1
ATOM 1079 C C . VAL A 1 133 ? -0.629 4.055 -11.055 1 95.81 133 VAL A C 1
ATOM 1081 O O . VAL A 1 133 ? -0.844 5.27 -11.102 1 95.81 133 VAL A O 1
ATOM 1084 N N . LEU A 1 134 ? -0.173 3.438 -9.984 1 97.44 134 LEU A N 1
ATOM 1085 C CA . LEU A 1 134 ? 0.053 4.188 -8.758 1 97.44 134 LEU A CA 1
ATOM 1086 C C . LEU A 1 134 ? 1.182 5.195 -8.93 1 97.44 134 LEU A C 1
ATOM 1088 O O . LEU A 1 134 ? 1.104 6.316 -8.422 1 97.44 134 LEU A O 1
ATOM 1092 N N . ILE A 1 135 ? 2.271 4.785 -9.609 1 93.38 135 ILE A N 1
ATOM 1093 C CA . ILE A 1 135 ? 3.361 5.719 -9.883 1 93.38 135 ILE A CA 1
ATOM 1094 C C . ILE A 1 135 ? 2.824 6.93 -10.648 1 93.38 135 ILE A C 1
ATOM 1096 O O . ILE A 1 135 ? 3.158 8.07 -10.32 1 93.38 135 ILE A O 1
ATOM 1100 N N . PHE A 1 136 ? 2 6.672 -11.617 1 92.44 136 PHE A N 1
ATOM 1101 C CA . PHE A 1 136 ? 1.434 7.762 -12.398 1 92.44 136 PHE A CA 1
ATOM 1102 C C . PHE A 1 136 ? 0.565 8.664 -11.531 1 92.44 136 PHE A C 1
ATOM 1104 O O . PHE A 1 136 ? 0.709 9.891 -11.562 1 92.44 136 PHE A O 1
ATOM 1111 N N . LEU A 1 137 ? -0.339 8.086 -10.812 1 96.31 137 LEU A N 1
ATOM 1112 C CA . LEU A 1 137 ? -1.257 8.859 -9.984 1 96.31 137 LEU A CA 1
ATOM 1113 C C . LEU A 1 137 ? -0.495 9.672 -8.945 1 96.31 137 LEU A C 1
ATOM 1115 O O . LEU A 1 137 ? -0.714 10.883 -8.812 1 96.31 137 LEU A O 1
ATOM 1119 N N . MET A 1 138 ? 0.41 9.062 -8.25 1 96.19 138 MET A N 1
ATOM 1120 C CA . MET A 1 138 ? 1.141 9.727 -7.18 1 96.19 138 MET A CA 1
ATOM 1121 C C . MET A 1 138 ? 2.176 10.695 -7.746 1 96.19 138 MET A C 1
ATOM 1123 O O . MET A 1 138 ? 2.51 11.695 -7.109 1 96.19 138 MET A O 1
ATOM 1127 N N . GLY A 1 139 ? 2.635 10.375 -8.891 1 90.94 139 GLY A N 1
ATOM 1128 C CA . GLY A 1 139 ? 3.576 11.258 -9.555 1 90.94 139 GLY A CA 1
ATOM 1129 C C . GLY A 1 139 ? 2.926 12.516 -10.109 1 90.94 139 GLY A C 1
ATOM 1130 O O . GLY A 1 139 ? 3.615 13.477 -10.461 1 90.94 139 GLY A O 1
ATOM 1131 N N . THR A 1 140 ? 1.592 12.523 -10.117 1 93.69 140 THR A N 1
ATOM 1132 C CA . THR A 1 140 ? 0.936 13.648 -10.766 1 93.69 140 THR A CA 1
ATOM 1133 C C . THR A 1 140 ? 0.055 14.406 -9.773 1 93.69 140 THR A C 1
ATOM 1135 O O . THR A 1 140 ? -0.646 15.352 -10.148 1 93.69 140 THR A O 1
ATOM 1138 N N . MET A 1 141 ? 0.018 14.062 -8.562 1 92.81 141 MET A N 1
ATOM 1139 C CA . MET A 1 141 ? -0.921 14.703 -7.648 1 92.81 141 MET A CA 1
ATOM 1140 C C . MET A 1 141 ? -0.209 15.727 -6.762 1 92.81 141 MET A C 1
ATOM 1142 O O . MET A 1 141 ? -0.854 16.562 -6.133 1 92.81 141 MET A O 1
ATOM 1146 N N . GLY A 1 142 ? 1.095 15.75 -6.691 1 85.38 142 GLY A N 1
ATOM 1147 C CA . GLY A 1 142 ? 1.877 16.641 -5.836 1 85.38 142 GLY A CA 1
ATOM 1148 C C . GLY A 1 142 ? 3.094 15.953 -5.234 1 85.38 142 GLY A C 1
ATOM 1149 O O . GLY A 1 142 ? 3.357 14.781 -5.508 1 85.38 142 GLY A O 1
ATOM 1150 N N . PRO A 1 143 ? 3.869 16.688 -4.566 1 89.19 143 PRO A N 1
ATOM 1151 C CA . PRO A 1 143 ? 3.678 18 -3.965 1 89.19 143 PRO A CA 1
ATOM 1152 C C . PRO A 1 143 ? 4.059 19.141 -4.91 1 89.19 143 PRO A C 1
ATOM 1154 O O . PRO A 1 143 ? 3.898 20.312 -4.562 1 89.19 143 PRO A O 1
ATOM 1157 N N . THR A 1 144 ? 4.621 18.922 -6 1 88.75 144 THR A N 1
ATOM 1158 C CA . THR A 1 144 ? 4.965 19.953 -6.973 1 88.75 144 THR A CA 1
ATOM 1159 C C . THR A 1 144 ? 4.23 19.719 -8.289 1 88.75 144 THR A C 1
ATOM 1161 O O . THR A 1 144 ? 3.734 18.609 -8.539 1 88.75 144 THR A O 1
ATOM 1164 N N . PRO A 1 145 ? 4.207 20.688 -9.102 1 90.38 145 PRO A N 1
ATOM 1165 C CA . PRO A 1 145 ? 3.604 20.5 -10.43 1 90.38 145 PRO A CA 1
ATOM 1166 C C . PRO A 1 145 ? 4.527 19.781 -11.406 1 90.38 145 PRO A C 1
ATOM 1168 O O . PRO A 1 145 ? 4.191 19.641 -12.586 1 90.38 145 PRO A O 1
ATOM 1171 N N . SER A 1 146 ? 5.664 19.344 -10.977 1 85.81 146 SER A N 1
ATOM 1172 C CA . SER A 1 146 ? 6.629 18.656 -11.82 1 85.81 146 SER A CA 1
ATOM 1173 C C . SER A 1 146 ? 6.496 17.141 -11.672 1 85.81 146 SER A C 1
ATOM 1175 O O . SER A 1 146 ? 6.816 16.578 -10.625 1 85.81 146 SER A O 1
ATOM 1177 N N . PHE A 1 147 ? 6.102 16.531 -12.719 1 86.81 147 PHE A N 1
ATOM 1178 C CA . PHE A 1 147 ? 5.996 15.078 -12.75 1 86.81 147 PHE A CA 1
ATOM 1179 C C . PHE A 1 147 ? 7.34 14.43 -12.453 1 86.81 147 PHE A C 1
ATOM 1181 O O . PHE A 1 147 ? 7.422 13.484 -11.664 1 86.81 147 PHE A O 1
ATOM 1188 N N . LYS A 1 148 ? 8.383 14.93 -13.055 1 80.69 148 LYS A N 1
ATOM 1189 C CA . LYS A 1 148 ? 9.727 14.391 -12.898 1 80.69 148 LYS A CA 1
ATOM 1190 C C . LYS A 1 148 ? 10.164 14.414 -11.438 1 80.69 148 LYS A C 1
ATOM 1192 O O . LYS A 1 148 ? 10.688 13.422 -10.922 1 80.69 148 LYS A O 1
ATOM 1197 N N . LYS A 1 149 ? 9.922 15.5 -10.82 1 82.62 149 LYS A N 1
ATOM 1198 C CA . LYS A 1 149 ? 10.305 15.633 -9.422 1 82.62 149 LYS A CA 1
ATOM 1199 C C . LYS A 1 149 ? 9.5 14.68 -8.539 1 82.62 149 LYS A C 1
ATOM 1201 O O . LYS A 1 149 ? 10.055 14.016 -7.656 1 82.62 149 LYS A O 1
ATOM 1206 N N . ASN A 1 150 ? 8.203 14.609 -8.828 1 86.62 150 ASN A N 1
ATOM 1207 C CA . ASN A 1 150 ? 7.324 13.789 -8 1 86.62 150 ASN A CA 1
ATOM 1208 C C . ASN A 1 150 ? 7.645 12.305 -8.141 1 86.62 150 ASN A C 1
ATOM 1210 O O . ASN A 1 150 ? 7.75 11.586 -7.141 1 86.62 150 ASN A O 1
ATOM 1214 N N . VAL A 1 151 ? 7.852 11.898 -9.375 1 85.75 151 VAL A N 1
ATOM 1215 C CA . VAL A 1 151 ? 7.996 10.469 -9.633 1 85.75 151 VAL A CA 1
ATOM 1216 C C . VAL A 1 151 ? 9.352 9.992 -9.125 1 85.75 151 VAL A C 1
ATOM 1218 O O . VAL A 1 151 ? 9.539 8.797 -8.867 1 85.75 151 VAL A O 1
ATOM 1221 N N . ASN A 1 152 ? 10.266 10.883 -8.93 1 82.5 152 ASN A N 1
ATOM 1222 C CA . ASN A 1 152 ? 11.594 10.508 -8.445 1 82.5 152 ASN A CA 1
ATOM 1223 C C . ASN A 1 152 ? 11.648 10.492 -6.922 1 82.5 152 ASN A C 1
ATOM 1225 O O . ASN A 1 152 ? 12.68 10.133 -6.34 1 82.5 152 ASN A O 1
ATOM 1229 N N . SER A 1 153 ? 10.586 10.852 -6.336 1 86.06 153 SER A N 1
ATOM 1230 C CA . SER A 1 153 ? 10.5 10.688 -4.887 1 86.06 153 SER A CA 1
ATOM 1231 C C . SER A 1 153 ? 10.586 9.219 -4.488 1 86.06 153 SER A C 1
ATOM 1233 O O . SER A 1 153 ? 9.898 8.375 -5.066 1 86.06 153 SER A O 1
ATOM 1235 N N . ARG A 1 154 ? 11.359 8.906 -3.471 1 91.25 154 ARG A N 1
ATOM 1236 C CA . ARG A 1 154 ? 11.484 7.543 -2.959 1 91.25 154 ARG A CA 1
ATOM 1237 C C . ARG A 1 154 ? 10.164 7.051 -2.385 1 91.25 154 ARG A C 1
ATOM 1239 O O . ARG A 1 154 ? 9.875 5.852 -2.416 1 91.25 154 ARG A O 1
ATOM 1246 N N . PHE A 1 155 ? 9.352 7.996 -1.928 1 93.5 155 PHE A N 1
ATOM 1247 C CA . PHE A 1 155 ? 8.062 7.645 -1.349 1 93.5 155 PHE A CA 1
ATOM 1248 C C . PHE A 1 155 ? 7.113 7.129 -2.422 1 93.5 155 PHE A C 1
ATOM 1250 O O . PHE A 1 155 ? 6.414 6.133 -2.213 1 93.5 155 PHE A O 1
ATOM 1257 N N . VAL A 1 156 ? 7.133 7.816 -3.566 1 93.62 156 VAL A N 1
ATOM 1258 C CA . VAL A 1 156 ? 6.242 7.422 -4.652 1 93.62 156 VAL A CA 1
ATOM 1259 C C . VAL A 1 156 ? 6.562 5.996 -5.098 1 93.62 156 VAL A C 1
ATOM 1261 O O . VAL A 1 156 ? 5.664 5.164 -5.23 1 93.62 156 VAL A O 1
ATOM 1264 N N . TYR A 1 157 ? 7.816 5.77 -5.234 1 92.38 157 TYR A N 1
ATOM 1265 C CA . TYR A 1 157 ? 8.227 4.449 -5.695 1 92.38 157 TYR A CA 1
ATOM 1266 C C . TYR A 1 157 ? 7.91 3.387 -4.648 1 92.38 157 TYR A C 1
ATOM 1268 O O . TYR A 1 157 ? 7.285 2.367 -4.961 1 92.38 157 TYR A O 1
ATOM 1276 N N . SER A 1 158 ? 8.281 3.607 -3.414 1 95.38 158 SER A N 1
ATOM 1277 C CA . SER A 1 158 ? 8.086 2.637 -2.342 1 95.38 158 SER A CA 1
ATOM 1278 C C . SER A 1 158 ? 6.609 2.332 -2.135 1 95.38 158 SER A C 1
ATOM 1280 O O . SER A 1 158 ? 6.219 1.166 -2.051 1 95.38 158 SER A O 1
ATOM 1282 N N . GLU A 1 159 ? 5.797 3.303 -2.141 1 97.69 159 GLU A N 1
ATOM 1283 C CA . GLU A 1 159 ? 4.363 3.133 -1.924 1 97.69 159 GLU A CA 1
ATOM 1284 C C . GLU A 1 159 ? 3.703 2.439 -3.113 1 97.69 159 GLU A C 1
ATOM 1286 O O . GLU A 1 159 ? 2.768 1.657 -2.941 1 97.69 159 GLU A O 1
ATOM 1291 N N . SER A 1 160 ? 4.184 2.742 -4.258 1 97.44 160 SER A N 1
ATOM 1292 C CA . SER A 1 160 ? 3.59 2.143 -5.449 1 97.44 160 SER A CA 1
ATOM 1293 C C . SER A 1 160 ? 3.885 0.648 -5.523 1 97.44 160 SER A C 1
ATOM 1295 O O . SER A 1 160 ? 3.031 -0.14 -5.934 1 97.44 160 SER A O 1
ATOM 1297 N N . ILE A 1 161 ? 5.078 0.301 -5.133 1 97.81 161 ILE A N 1
ATOM 1298 C CA . ILE A 1 161 ? 5.449 -1.109 -5.176 1 97.81 161 ILE A CA 1
ATOM 1299 C C . ILE A 1 161 ? 4.594 -1.898 -4.188 1 97.81 161 ILE A C 1
ATOM 1301 O O . ILE A 1 161 ? 3.959 -2.889 -4.555 1 97.81 161 ILE A O 1
ATOM 1305 N N . LEU A 1 162 ? 4.543 -1.454 -2.963 1 98.69 162 LEU A N 1
ATOM 1306 C CA . LEU A 1 162 ? 3.734 -2.152 -1.97 1 98.69 162 LEU A CA 1
ATOM 1307 C C . LEU A 1 162 ? 2.254 -2.09 -2.328 1 98.69 162 LEU A C 1
ATOM 1309 O O . LEU A 1 162 ? 1.548 -3.098 -2.248 1 98.69 162 LEU A O 1
ATOM 1313 N N . GLY A 1 163 ? 1.819 -0.898 -2.717 1 98.75 163 GLY A N 1
ATOM 1314 C CA . GLY A 1 163 ? 0.42 -0.742 -3.082 1 98.75 163 GLY A CA 1
ATOM 1315 C C . GLY A 1 163 ? 0 -1.636 -4.234 1 98.75 163 GLY A C 1
ATOM 1316 O O . GLY A 1 163 ? -1.051 -2.277 -4.176 1 98.75 163 GLY A O 1
ATOM 1317 N N . GLY A 1 164 ? 0.802 -1.642 -5.27 1 98.56 164 GLY A N 1
ATOM 1318 C CA . GLY A 1 164 ? 0.507 -2.508 -6.402 1 98.56 164 GLY A CA 1
ATOM 1319 C C . GLY A 1 164 ? 0.422 -3.975 -6.02 1 98.56 164 GLY A C 1
ATOM 1320 O O . GLY A 1 164 ? -0.458 -4.695 -6.496 1 98.56 164 GLY A O 1
ATOM 1321 N N . ALA A 1 165 ? 1.325 -4.395 -5.172 1 98.75 165 ALA A N 1
ATOM 1322 C CA . ALA A 1 165 ? 1.328 -5.781 -4.723 1 98.75 165 ALA A CA 1
ATOM 1323 C C . ALA A 1 165 ? 0.069 -6.102 -3.92 1 98.75 165 ALA A C 1
ATOM 1325 O O . ALA A 1 165 ? -0.553 -7.145 -4.117 1 98.75 165 ALA A O 1
ATOM 1326 N N . LEU A 1 166 ? -0.295 -5.207 -3.049 1 98.69 166 LEU A N 1
ATOM 1327 C CA . LEU A 1 166 ? -1.459 -5.445 -2.203 1 98.69 166 LEU A CA 1
ATOM 1328 C C . LEU A 1 166 ? -2.736 -5.488 -3.035 1 98.69 166 LEU A C 1
ATOM 1330 O O . LEU A 1 166 ? -3.6 -6.34 -2.811 1 98.69 166 LEU A O 1
ATOM 1334 N N . ILE A 1 167 ? -2.848 -4.59 -3.998 1 98.38 167 ILE A N 1
ATOM 1335 C CA . ILE A 1 167 ? -4.004 -4.613 -4.887 1 98.38 167 ILE A CA 1
ATOM 1336 C C . ILE A 1 167 ? -4.074 -5.957 -5.609 1 98.38 167 ILE A C 1
ATOM 1338 O O . ILE A 1 167 ? -5.125 -6.605 -5.625 1 98.38 167 ILE A O 1
ATOM 1342 N N . ALA A 1 168 ? -3.01 -6.406 -6.117 1 98.38 168 ALA A N 1
ATOM 1343 C CA . ALA A 1 168 ? -2.975 -7.625 -6.918 1 98.38 168 ALA A CA 1
ATOM 1344 C C . ALA A 1 168 ? -3.277 -8.852 -6.059 1 98.38 168 ALA A C 1
ATOM 1346 O O . ALA A 1 168 ? -4.086 -9.703 -6.441 1 98.38 168 ALA A O 1
ATOM 1347 N N . VAL A 1 169 ? -2.674 -8.938 -4.918 1 98.25 169 VAL A N 1
ATOM 1348 C CA . VAL A 1 169 ? -2.848 -10.086 -4.031 1 98.25 169 VAL A CA 1
ATOM 1349 C C . VAL A 1 169 ? -4.281 -10.117 -3.506 1 98.25 169 VAL A C 1
ATOM 1351 O O . VAL A 1 169 ? -4.844 -11.195 -3.285 1 98.25 169 VAL A O 1
ATOM 1354 N N . SER A 1 170 ? -4.898 -8.969 -3.414 1 96.81 170 SER A N 1
ATOM 1355 C CA . SER A 1 170 ? -6.25 -8.891 -2.871 1 96.81 170 SER A CA 1
ATOM 1356 C C . SER A 1 170 ? -7.27 -9.484 -3.838 1 96.81 170 SER A C 1
ATOM 1358 O O . SER A 1 170 ? -8.414 -9.734 -3.465 1 96.81 170 SER A O 1
ATOM 1360 N N . HIS A 1 171 ? -6.895 -9.742 -5.051 1 96.19 171 HIS A N 1
ATOM 1361 C CA . HIS A 1 171 ? -7.797 -10.352 -6.02 1 96.19 171 HIS A CA 1
ATOM 1362 C C . HIS A 1 171 ? -7.906 -11.859 -5.793 1 96.19 171 HIS A C 1
ATOM 1364 O O . HIS A 1 171 ? -8.703 -12.531 -6.453 1 96.19 171 HIS A O 1
ATOM 1370 N N . SER A 1 172 ? -7.109 -12.398 -4.863 1 95.81 172 SER A N 1
ATOM 1371 C CA . SER A 1 172 ? -7.148 -13.836 -4.582 1 95.81 172 SER A CA 1
ATOM 1372 C C . SER A 1 172 ? -8.484 -14.242 -3.975 1 95.81 172 SER A C 1
ATOM 1374 O O . SER A 1 172 ? -9.156 -13.422 -3.338 1 95.81 172 SER A O 1
ATOM 1376 N N . THR A 1 173 ? -8.836 -15.469 -4.195 1 93.81 173 THR A N 1
ATOM 1377 C CA . THR A 1 173 ? -10.086 -16.016 -3.674 1 93.81 173 THR A CA 1
ATOM 1378 C C . THR A 1 173 ? -9.969 -16.312 -2.182 1 93.81 173 THR A C 1
ATOM 1380 O O . THR A 1 173 ? -10.953 -16.234 -1.446 1 93.81 173 THR A O 1
ATOM 1383 N N . LYS A 1 174 ? -8.828 -16.672 -1.72 1 94.19 174 LYS A N 1
ATOM 1384 C CA . LYS A 1 174 ? -8.609 -17.047 -0.324 1 94.19 174 LYS A CA 1
ATOM 1385 C C . LYS A 1 174 ? -8.469 -15.805 0.557 1 94.19 174 LYS A C 1
ATOM 1387 O O . LYS A 1 174 ? -7.629 -14.945 0.289 1 94.19 174 LYS A O 1
ATOM 1392 N N . PRO A 1 175 ? -9.18 -15.719 1.579 1 93.25 175 PRO A N 1
ATOM 1393 C CA . PRO A 1 175 ? -9.148 -14.523 2.426 1 93.25 175 PRO A CA 1
ATOM 1394 C C . PRO A 1 175 ? -7.809 -14.328 3.127 1 93.25 175 PRO A C 1
ATOM 1396 O O . PRO A 1 175 ? -7.504 -13.234 3.594 1 93.25 175 PRO A O 1
ATOM 1399 N N . GLU A 1 176 ? -6.984 -15.375 3.203 1 95.81 176 GLU A N 1
ATOM 1400 C CA . GLU A 1 176 ? -5.711 -15.273 3.91 1 95.81 176 GLU A CA 1
ATOM 1401 C C . GLU A 1 176 ? -4.594 -14.812 2.975 1 95.81 176 GLU A C 1
ATOM 1403 O O . GLU A 1 176 ? -3.451 -14.641 3.402 1 95.81 176 GLU A O 1
ATOM 1408 N N . ALA A 1 177 ? -4.887 -14.633 1.72 1 97.06 177 ALA A N 1
ATOM 1409 C CA . ALA A 1 177 ? -3.855 -14.359 0.724 1 97.06 177 ALA A CA 1
ATOM 1410 C C . ALA A 1 177 ? -3.012 -13.148 1.126 1 97.06 177 ALA A C 1
ATOM 1412 O O . ALA A 1 177 ? -1.781 -13.203 1.08 1 97.06 177 ALA A O 1
ATOM 1413 N N . ILE A 1 178 ? -3.602 -12.062 1.566 1 97.69 178 ILE A N 1
ATOM 1414 C CA . ILE A 1 178 ? -2.889 -10.844 1.953 1 97.69 178 ILE A CA 1
ATOM 1415 C C . ILE A 1 178 ? -2.043 -11.117 3.195 1 97.69 178 ILE A C 1
ATOM 1417 O O . ILE A 1 178 ? -0.9 -10.664 3.285 1 97.69 178 ILE A O 1
ATOM 1421 N N . ALA A 1 179 ? -2.639 -11.836 4.117 1 97.31 179 ALA A N 1
ATOM 1422 C CA . ALA A 1 179 ? -1.9 -12.18 5.328 1 97.31 179 ALA A CA 1
ATOM 1423 C C . ALA A 1 179 ? -0.667 -13.016 5.004 1 97.31 179 ALA A C 1
ATOM 1425 O O . ALA A 1 179 ? 0.403 -12.805 5.582 1 97.31 179 ALA A O 1
ATOM 1426 N N . VAL A 1 180 ? -0.809 -13.945 4.105 1 98 180 VAL A N 1
ATOM 1427 C CA . VAL A 1 180 ? 0.304 -14.797 3.691 1 98 180 VAL A CA 1
ATOM 1428 C C . VAL A 1 180 ? 1.381 -13.945 3.021 1 98 180 VAL A C 1
ATOM 1430 O O . VAL A 1 180 ? 2.561 -14.039 3.375 1 98 180 VAL A O 1
ATOM 1433 N N . TYR A 1 181 ? 1.005 -13.117 2.111 1 98.62 181 TYR A N 1
ATOM 1434 C CA . TYR A 1 181 ? 1.936 -12.227 1.429 1 98.62 181 TYR A CA 1
ATOM 1435 C C . TYR A 1 181 ? 2.686 -11.352 2.426 1 98.62 181 TYR A C 1
ATOM 1437 O O . TYR A 1 181 ? 3.914 -11.258 2.377 1 98.62 181 TYR A O 1
ATOM 1445 N N . ALA A 1 182 ? 1.953 -10.68 3.322 1 98.5 182 ALA A N 1
ATOM 1446 C CA . ALA A 1 182 ? 2.549 -9.781 4.305 1 98.5 182 ALA A CA 1
ATOM 1447 C C . ALA A 1 182 ? 3.498 -10.531 5.234 1 98.5 182 ALA A C 1
ATOM 1449 O O . ALA A 1 182 ? 4.539 -10 5.625 1 98.5 182 ALA A O 1
ATOM 1450 N N . SER A 1 183 ? 3.137 -11.734 5.555 1 98.19 183 SER A N 1
ATOM 1451 C CA . SER A 1 183 ? 3.996 -12.547 6.406 1 98.19 183 SER A CA 1
ATOM 1452 C C . SER A 1 183 ? 5.293 -12.914 5.691 1 98.19 183 SER A C 1
ATOM 1454 O O . SER A 1 183 ? 6.367 -12.883 6.293 1 98.19 183 SER A O 1
ATOM 1456 N N . ILE A 1 184 ? 5.152 -13.266 4.441 1 98.31 184 ILE A N 1
ATOM 1457 C CA . ILE A 1 184 ? 6.352 -13.586 3.674 1 98.31 184 ILE A CA 1
ATOM 1458 C C . ILE A 1 184 ? 7.23 -12.352 3.543 1 98.31 184 ILE A C 1
ATOM 1460 O O . ILE A 1 184 ? 8.445 -12.422 3.73 1 98.31 184 ILE A O 1
ATOM 1464 N N . MET A 1 185 ? 6.645 -11.227 3.254 1 98.25 185 MET A N 1
ATOM 1465 C CA . MET A 1 185 ? 7.379 -9.969 3.17 1 98.25 185 MET A CA 1
ATOM 1466 C C . MET A 1 185 ? 8.133 -9.695 4.465 1 98.25 185 MET A C 1
ATOM 1468 O O . MET A 1 185 ? 9.312 -9.336 4.438 1 98.25 185 MET A O 1
ATOM 1472 N N . HIS A 1 186 ? 7.418 -9.875 5.531 1 98 186 HIS A N 1
ATOM 1473 C CA . HIS A 1 186 ? 7.992 -9.664 6.855 1 98 186 HIS A CA 1
ATOM 1474 C C . HIS A 1 186 ? 9.18 -10.594 7.094 1 98 186 HIS A C 1
ATOM 1476 O O . HIS A 1 186 ? 10.242 -10.148 7.543 1 98 186 HIS A O 1
ATOM 1482 N N . MET A 1 187 ? 9.016 -11.812 6.777 1 96.88 187 MET A N 1
ATOM 1483 C CA . MET A 1 187 ? 10.07 -12.797 7.008 1 96.88 187 MET A CA 1
ATOM 1484 C C . MET A 1 187 ? 11.273 -12.523 6.117 1 96.88 187 MET A C 1
ATOM 1486 O O . MET A 1 187 ? 12.422 -12.68 6.547 1 96.88 187 MET A O 1
ATOM 1490 N N . VAL A 1 188 ? 11.008 -12.156 4.922 1 95.75 188 VAL A N 1
ATOM 1491 C CA . VAL A 1 188 ? 12.094 -11.812 4.012 1 95.75 188 VAL A CA 1
ATOM 1492 C C . VAL A 1 188 ? 12.883 -10.633 4.578 1 95.75 188 VAL A C 1
ATOM 1494 O O . VAL A 1 188 ? 14.117 -10.641 4.566 1 95.75 188 VAL A O 1
ATOM 1497 N N . GLY A 1 189 ? 12.18 -9.586 5.059 1 95.19 189 GLY A N 1
ATOM 1498 C CA . GLY A 1 189 ? 12.844 -8.453 5.68 1 95.19 189 GLY A CA 1
ATOM 1499 C C . GLY A 1 189 ? 13.688 -8.836 6.879 1 95.19 189 GLY A C 1
ATOM 1500 O O . GLY A 1 189 ? 14.812 -8.359 7.027 1 95.19 189 GLY A O 1
ATOM 1501 N N . LYS A 1 190 ? 13.156 -9.711 7.664 1 95 190 LYS A N 1
ATOM 1502 C CA . LYS A 1 190 ? 13.883 -10.148 8.859 1 95 190 LYS A CA 1
ATOM 1503 C C . LYS A 1 190 ? 15.117 -10.953 8.484 1 95 190 LYS A C 1
ATOM 1505 O O . LYS A 1 190 ? 16.188 -10.766 9.062 1 95 190 LYS A O 1
ATOM 1510 N N . VAL A 1 191 ? 14.953 -11.828 7.562 1 94.06 191 VAL A N 1
ATOM 1511 C CA . VAL A 1 191 ? 16.062 -12.664 7.125 1 94.06 191 VAL A CA 1
ATOM 1512 C C . VAL A 1 191 ? 17.156 -11.797 6.496 1 94.06 191 VAL A C 1
ATOM 1514 O O . VAL A 1 191 ? 18.344 -12.039 6.695 1 94.06 191 VAL A O 1
ATOM 1517 N N . SER A 1 192 ? 16.688 -10.836 5.75 1 92.81 192 SER A N 1
ATOM 1518 C CA . SER A 1 192 ? 17.641 -9.922 5.129 1 92.81 192 SER A CA 1
ATOM 1519 C C . SER A 1 192 ? 18.453 -9.18 6.18 1 92.81 192 SER A C 1
ATOM 1521 O O . SER A 1 192 ? 19.672 -9.023 6.035 1 92.81 192 SER A O 1
ATOM 1523 N N . LEU A 1 193 ? 17.828 -8.656 7.172 1 91.88 193 LEU A N 1
ATOM 1524 C CA . LEU A 1 193 ? 18.516 -7.969 8.25 1 91.88 193 LEU A CA 1
ATOM 1525 C C . LEU A 1 193 ? 19.484 -8.914 8.969 1 91.88 193 LEU A C 1
ATOM 1527 O O . LEU A 1 193 ? 20.625 -8.547 9.242 1 91.88 193 LEU A O 1
ATOM 1531 N N . TRP A 1 194 ? 19 -10.055 9.281 1 92.81 194 TRP A N 1
ATOM 1532 C CA . TRP A 1 194 ? 19.828 -11.055 9.938 1 92.81 194 TRP A CA 1
ATOM 1533 C C . TRP A 1 194 ? 21.062 -11.367 9.102 1 92.81 194 TRP A C 1
ATOM 1535 O O . TRP A 1 194 ? 22.188 -11.414 9.625 1 92.81 194 TRP A O 1
ATOM 1545 N N . ALA A 1 195 ? 20.812 -11.641 7.855 1 92.31 195 ALA A N 1
ATOM 1546 C CA . ALA A 1 195 ? 21.906 -11.977 6.953 1 92.31 195 ALA A CA 1
ATOM 1547 C C . ALA A 1 195 ? 22.922 -10.844 6.879 1 92.31 195 ALA A C 1
ATOM 1549 O O . ALA A 1 195 ? 24.141 -11.086 6.859 1 92.31 195 ALA A O 1
ATOM 1550 N N . ARG A 1 196 ? 22.484 -9.703 6.805 1 90.44 196 ARG A N 1
ATOM 1551 C CA . ARG A 1 196 ? 23.391 -8.547 6.758 1 90.44 196 ARG A CA 1
ATOM 1552 C C . ARG A 1 196 ? 24.219 -8.445 8.031 1 90.44 196 ARG A C 1
ATOM 1554 O O . ARG A 1 196 ? 25.422 -8.188 7.98 1 90.44 196 ARG A O 1
ATOM 1561 N N . ARG A 1 197 ? 23.594 -8.562 9.109 1 90.81 197 ARG A N 1
ATOM 1562 C CA . ARG A 1 197 ? 24.281 -8.469 10.391 1 90.81 197 ARG A CA 1
ATOM 1563 C C . ARG A 1 197 ? 25.312 -9.578 10.531 1 90.81 197 ARG A C 1
ATOM 1565 O O . ARG A 1 197 ? 26.422 -9.344 11.008 1 90.81 197 ARG A O 1
ATOM 1572 N N . LYS A 1 198 ? 24.938 -10.727 10.172 1 92.81 198 LYS A N 1
ATOM 1573 C CA . LYS A 1 198 ? 25.891 -11.844 10.211 1 92.81 198 LYS A CA 1
ATOM 1574 C C . LYS A 1 198 ? 27.062 -11.602 9.273 1 92.81 198 LYS A C 1
ATOM 1576 O O . LYS A 1 198 ? 28.203 -11.891 9.617 1 92.81 198 LYS A O 1
ATOM 1581 N N . HIS A 1 199 ? 26.75 -11.195 8.125 1 92.38 199 HIS A N 1
ATOM 1582 C CA . HIS A 1 199 ? 27.781 -10.844 7.156 1 92.38 199 HIS A CA 1
ATOM 1583 C C . HIS A 1 199 ? 28.766 -9.836 7.742 1 92.38 199 HIS A C 1
ATOM 1585 O O . HIS A 1 199 ? 29.984 -10.031 7.66 1 92.38 199 HIS A O 1
ATOM 1591 N N . ASP A 1 200 ? 28.203 -8.781 8.289 1 90.38 200 ASP A N 1
ATOM 1592 C CA . ASP A 1 200 ? 29.047 -7.742 8.867 1 90.38 200 ASP A CA 1
ATOM 1593 C C . ASP A 1 200 ? 29.859 -8.289 10.039 1 90.38 200 ASP A C 1
ATOM 1595 O O . ASP A 1 200 ? 31.031 -7.941 10.195 1 90.38 200 ASP A O 1
ATOM 1599 N N . ALA A 1 201 ? 29.25 -9.086 10.852 1 92 201 ALA A N 1
ATOM 1600 C CA . ALA A 1 201 ? 29.938 -9.68 11.992 1 92 201 ALA A CA 1
ATOM 1601 C C . ALA A 1 201 ? 31.094 -10.57 11.523 1 92 201 ALA A C 1
ATOM 1603 O O . ALA A 1 201 ? 32.188 -10.531 12.086 1 92 201 ALA A O 1
ATOM 1604 N N . GLU A 1 202 ? 30.828 -11.352 10.586 1 93.94 202 GLU A N 1
ATOM 1605 C CA . GLU A 1 202 ? 31.844 -12.25 10.055 1 93.94 202 GLU A CA 1
ATOM 1606 C C . GLU A 1 202 ? 32.969 -11.461 9.398 1 93.94 202 GLU A C 1
ATOM 1608 O O . GLU A 1 202 ? 34.156 -11.828 9.523 1 93.94 202 GLU A O 1
ATOM 1613 N N . ARG A 1 203 ? 32.719 -10.453 8.766 1 91.75 203 ARG A N 1
ATOM 1614 C CA . ARG A 1 203 ? 33.719 -9.594 8.156 1 91.75 203 ARG A CA 1
ATOM 1615 C C . ARG A 1 203 ? 34.562 -8.898 9.219 1 91.75 203 ARG A C 1
ATOM 1617 O O . ARG A 1 203 ? 35.781 -8.781 9.078 1 91.75 203 ARG A O 1
ATOM 1624 N N . GLU A 1 204 ? 33.906 -8.398 10.148 1 93.25 204 GLU A N 1
ATOM 1625 C CA . GLU A 1 204 ? 34.625 -7.711 11.234 1 93.25 204 GLU A CA 1
ATOM 1626 C C . GLU A 1 204 ? 35.531 -8.656 11.984 1 93.25 204 GLU A C 1
ATOM 1628 O O . GLU A 1 204 ? 36.625 -8.25 12.445 1 93.25 204 GLU A O 1
ATOM 1633 N N . GLN A 1 205 ? 35.125 -9.867 12.125 1 94.94 205 GLN A N 1
ATOM 1634 C CA . GLN A 1 205 ? 35.906 -10.867 12.82 1 94.94 205 GLN A CA 1
ATOM 1635 C C . GLN A 1 205 ? 37.031 -11.398 11.922 1 94.94 205 GLN A C 1
ATOM 1637 O O . GLN A 1 205 ? 37.938 -12.086 12.391 1 94.94 205 GLN A O 1
ATOM 1642 N N . GLY A 1 206 ? 36.938 -11.141 10.656 1 92.75 206 GLY A N 1
ATOM 1643 C CA . GLY A 1 206 ? 37.938 -11.578 9.719 1 92.75 206 GLY A CA 1
ATOM 1644 C C . GLY A 1 206 ? 37.812 -13.047 9.344 1 92.75 206 GLY A C 1
ATOM 1645 O O . GLY A 1 206 ? 38.812 -13.688 8.977 1 92.75 206 GLY A O 1
ATOM 1646 N N . VAL A 1 207 ? 36.719 -13.547 9.531 1 94.44 207 VAL A N 1
ATOM 1647 C CA . VAL A 1 207 ? 36.5 -14.945 9.172 1 94.44 207 VAL A CA 1
ATOM 1648 C C . VAL A 1 207 ? 35.812 -15.031 7.805 1 94.44 207 VAL A C 1
ATOM 1650 O O . VAL A 1 207 ? 35.156 -14.086 7.367 1 94.44 20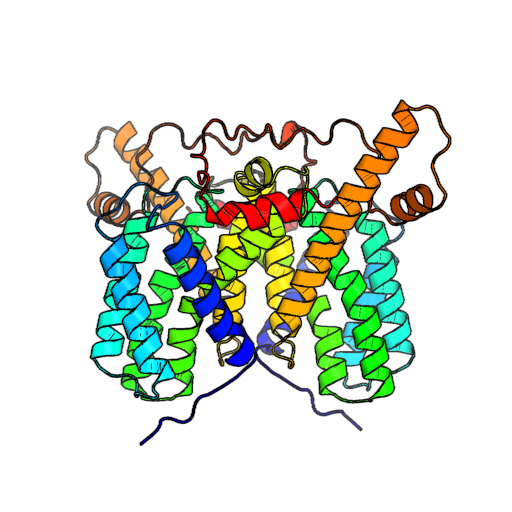7 VAL A O 1
ATOM 1653 N N . PRO A 1 208 ? 36.094 -16.094 7.145 1 93.75 208 PRO A N 1
ATOM 1654 C CA . PRO A 1 208 ? 35.375 -16.281 5.871 1 93.75 208 PRO A CA 1
ATOM 1655 C C . PRO A 1 208 ? 33.875 -16.328 6.043 1 93.75 208 PRO A C 1
ATOM 1657 O O . PRO A 1 208 ? 33.375 -16.844 7.047 1 93.75 208 PRO A O 1
ATOM 1660 N N . LEU A 1 209 ? 33.188 -15.797 5.07 1 93.75 209 LEU A N 1
ATOM 1661 C CA . LEU A 1 209 ? 31.75 -15.812 5.105 1 93.75 209 LEU A CA 1
ATOM 1662 C C . LEU A 1 209 ? 31.219 -17.234 5.133 1 93.75 209 LEU A C 1
ATOM 1664 O O . LEU A 1 209 ? 31.688 -18.094 4.391 1 93.75 209 LEU A O 1
ATOM 1668 N N . SER A 1 210 ? 30.375 -17.5 6.031 1 94.75 210 SER A N 1
ATOM 1669 C CA . SER A 1 210 ? 29.719 -18.797 6.098 1 94.75 210 SER A CA 1
ATOM 1670 C C . SER A 1 210 ? 28.953 -19.109 4.816 1 94.75 210 SER A C 1
ATOM 1672 O O . SER A 1 210 ? 28.625 -18.203 4.055 1 94.75 210 SER A O 1
ATOM 1674 N N . LYS A 1 211 ? 28.703 -20.344 4.602 1 94.69 211 LYS A N 1
ATOM 1675 C CA . LYS A 1 211 ? 27.969 -20.797 3.418 1 94.69 211 LYS A CA 1
ATOM 1676 C C . LYS A 1 211 ? 26.578 -20.188 3.371 1 94.69 211 LYS A C 1
ATOM 1678 O O . LYS A 1 211 ? 26.078 -19.828 2.297 1 94.69 211 LYS A O 1
ATOM 1683 N N . THR A 1 212 ? 25.938 -20.078 4.504 1 93.31 212 THR A N 1
ATOM 1684 C CA . THR A 1 212 ? 24.594 -19.531 4.59 1 93.31 212 THR A CA 1
ATOM 1685 C C . THR A 1 212 ? 24.578 -18.062 4.16 1 93.31 212 THR A C 1
ATOM 1687 O O . THR A 1 212 ? 23.703 -17.641 3.389 1 93.31 212 THR A O 1
ATOM 1690 N N . VAL A 1 213 ? 25.469 -17.328 4.609 1 92.69 213 VAL A N 1
ATOM 1691 C CA . VAL A 1 213 ? 25.547 -15.898 4.285 1 92.69 213 VAL A CA 1
ATOM 1692 C C . VAL A 1 213 ? 25.875 -15.727 2.803 1 92.69 213 VAL A C 1
ATOM 1694 O O . VAL A 1 213 ? 25.312 -14.844 2.145 1 92.69 213 VAL A O 1
ATOM 1697 N N . ARG A 1 214 ? 26.703 -16.516 2.307 1 91.5 214 ARG A N 1
ATOM 1698 C CA . ARG A 1 214 ? 27.047 -16.469 0.889 1 91.5 214 ARG A CA 1
ATOM 1699 C C . ARG A 1 214 ? 25.828 -16.766 0.022 1 91.5 214 ARG A C 1
ATOM 1701 O O . ARG A 1 214 ? 25.594 -16.094 -0.98 1 91.5 214 ARG A O 1
ATOM 1708 N N . LEU A 1 215 ? 25.172 -17.781 0.463 1 90.19 215 LEU A N 1
ATOM 1709 C CA . LEU A 1 215 ? 23.969 -18.156 -0.275 1 90.19 215 LEU A CA 1
ATOM 1710 C C . LEU A 1 215 ? 22.938 -17.047 -0.248 1 90.19 215 LEU A C 1
ATOM 1712 O O . LEU A 1 215 ? 22.344 -16.719 -1.278 1 90.19 215 LEU A O 1
ATOM 1716 N N . LEU A 1 216 ? 22.703 -16.484 0.896 1 89.12 216 LEU A N 1
ATOM 1717 C CA . LEU A 1 216 ? 21.719 -15.422 1.036 1 89.12 216 LEU A CA 1
ATOM 1718 C C . LEU A 1 216 ? 22.141 -14.18 0.261 1 89.12 216 LEU A C 1
ATOM 1720 O O . LEU A 1 216 ? 21.297 -13.492 -0.325 1 89.12 216 LEU A O 1
ATOM 1724 N N . SER A 1 217 ? 23.406 -13.93 0.317 1 86.75 217 SER A N 1
ATOM 1725 C CA . SER A 1 217 ? 23.922 -12.828 -0.483 1 86.75 217 SER A CA 1
ATOM 1726 C C . SER A 1 217 ? 23.688 -13.062 -1.971 1 86.75 217 SER A C 1
ATOM 1728 O O . SER A 1 217 ? 23.281 -12.141 -2.691 1 86.75 217 SER A O 1
ATOM 1730 N N . TYR A 1 218 ? 23.938 -14.227 -2.326 1 83.62 218 TYR A N 1
ATOM 1731 C CA . TYR A 1 218 ? 23.734 -14.609 -3.721 1 83.62 218 TYR A CA 1
ATOM 1732 C C . TYR A 1 218 ? 22.281 -14.445 -4.129 1 83.62 218 TYR A C 1
ATOM 1734 O O . TYR A 1 218 ? 21.984 -14.016 -5.246 1 83.62 218 TYR A O 1
ATOM 1742 N N . LEU A 1 219 ? 21.391 -14.68 -3.201 1 81.38 219 LEU A N 1
ATOM 1743 C CA . LEU A 1 219 ? 19.953 -14.633 -3.473 1 81.38 219 LEU A CA 1
ATOM 1744 C C . LEU A 1 219 ? 19.422 -13.203 -3.352 1 81.38 219 LEU A C 1
ATOM 1746 O O . LEU A 1 219 ? 18.234 -12.953 -3.578 1 81.38 219 LEU A O 1
ATOM 1750 N N . GLY A 1 220 ? 20.281 -12.289 -2.939 1 79.44 220 GLY A N 1
ATOM 1751 C CA . GLY A 1 220 ? 19.891 -10.883 -2.945 1 79.44 220 GLY A CA 1
ATOM 1752 C C . GLY A 1 220 ? 19.328 -10.414 -1.614 1 79.44 220 GLY A C 1
ATOM 1753 O O . GLY A 1 220 ? 18.688 -9.359 -1.538 1 79.44 220 GLY A O 1
ATOM 1754 N N . PHE A 1 221 ? 19.531 -11.18 -0.584 1 84.38 221 PHE A N 1
ATOM 1755 C CA . PHE A 1 221 ? 19.031 -10.789 0.733 1 84.38 221 PHE A CA 1
ATOM 1756 C C . PHE A 1 221 ? 19.984 -9.797 1.394 1 84.38 221 PHE A C 1
ATOM 1758 O O . PHE A 1 221 ? 19.609 -9.141 2.371 1 84.38 221 PHE A O 1
ATOM 1765 N N . ILE A 1 222 ? 21.203 -9.734 0.951 1 83.62 222 ILE A N 1
ATOM 1766 C CA . ILE A 1 222 ? 22.172 -8.766 1.455 1 83.62 222 ILE A CA 1
ATOM 1767 C C . ILE A 1 222 ? 22.547 -7.785 0.347 1 83.62 222 ILE A C 1
ATOM 1769 O O . ILE A 1 222 ? 22.984 -8.195 -0.734 1 83.62 222 ILE A O 1
ATOM 1773 N N . THR A 1 223 ? 22.359 -6.574 0.626 1 72.19 223 THR A N 1
ATOM 1774 C CA . THR A 1 223 ? 22.734 -5.566 -0.354 1 72.19 223 THR A CA 1
ATOM 1775 C C . THR A 1 223 ? 24.203 -5.191 -0.19 1 72.19 223 THR A C 1
ATOM 1777 O O . THR A 1 223 ? 24.688 -4.988 0.93 1 72.19 223 THR A O 1
ATOM 1780 N N . ARG A 1 224 ? 25.234 -5.602 -1.101 1 59.75 224 ARG A N 1
ATOM 1781 C CA . ARG A 1 224 ? 26.672 -5.379 -1.056 1 59.75 224 ARG A CA 1
ATOM 1782 C C . ARG A 1 224 ? 26.984 -3.889 -1.011 1 59.75 224 ARG A C 1
ATOM 1784 O O . ARG A 1 224 ? 28.078 -3.498 -0.587 1 59.75 224 ARG A O 1
ATOM 1791 N N . GLY A 1 225 ? 26.406 -3.15 -1.645 1 50.88 225 GLY A N 1
ATOM 1792 C CA . GLY A 1 225 ? 26.953 -1.827 -1.9 1 50.88 225 GLY A CA 1
ATOM 1793 C C . GLY A 1 225 ? 27.109 -0.991 -0.644 1 50.88 225 GLY A C 1
ATOM 1794 O O . GLY A 1 225 ? 26.453 -1.256 0.367 1 50.88 225 GLY A O 1
ATOM 1795 N N . LYS A 1 226 ? 28.422 -0.297 -0.566 1 46.06 226 LYS A N 1
ATOM 1796 C CA . LYS A 1 226 ? 28.75 0.607 0.533 1 46.06 226 LYS A CA 1
ATOM 1797 C C . LYS A 1 226 ? 27.484 1.04 1.279 1 46.06 226 LYS A C 1
ATOM 1799 O O . LYS A 1 226 ? 27.375 0.821 2.486 1 46.06 226 LYS A O 1
ATOM 1804 N N . ARG A 1 227 ? 27.109 2.445 1.292 1 40.16 227 ARG A N 1
ATOM 1805 C CA . ARG A 1 227 ? 26.312 3.35 2.121 1 40.16 227 ARG A CA 1
ATOM 1806 C C . ARG A 1 227 ? 24.828 3.033 2.014 1 40.16 227 ARG A C 1
ATOM 1808 O O . ARG A 1 227 ? 24.188 3.328 0.997 1 40.16 227 ARG A O 1
ATOM 1815 N N . LEU A 1 228 ? 24.328 1.725 2.131 1 43.44 228 LEU A N 1
ATOM 1816 C CA . LEU A 1 228 ? 22.922 1.979 2.439 1 43.44 228 LEU A CA 1
ATOM 1817 C C . LEU A 1 228 ? 22.719 3.412 2.928 1 43.44 228 LEU A C 1
ATOM 1819 O O . LEU A 1 228 ? 23.344 3.826 3.91 1 43.44 228 LEU A O 1
ATOM 1823 N N . VAL A 1 229 ? 22.812 4.266 2.145 1 37.31 229 VAL A N 1
ATOM 1824 C CA . VAL A 1 229 ? 22.531 5.629 2.58 1 37.31 229 VAL A CA 1
ATOM 1825 C C . VAL A 1 229 ? 21.703 5.598 3.869 1 37.31 229 VAL A C 1
ATOM 1827 O O . VAL A 1 229 ? 20.672 4.926 3.941 1 37.31 229 VAL A O 1
ATOM 1830 N N . ASP A 1 230 ? 22.422 5.406 5 1 38.59 230 ASP A N 1
ATOM 1831 C CA . ASP A 1 230 ? 21.672 5.66 6.227 1 38.59 230 ASP A CA 1
ATOM 1832 C C . ASP A 1 230 ? 20.406 6.453 5.941 1 38.59 230 ASP A C 1
ATOM 1834 O O . ASP A 1 230 ? 20.391 7.684 6.035 1 38.59 230 ASP A O 1
ATOM 1838 N N . SER A 1 231 ? 19.859 6.121 4.926 1 42.81 231 SER A N 1
ATOM 1839 C CA . SER A 1 231 ? 18.578 6.676 4.516 1 42.81 231 SER A CA 1
ATOM 1840 C C . SER A 1 231 ? 17.672 6.926 5.715 1 42.81 231 SER A C 1
ATOM 1842 O O . SER A 1 231 ? 16.562 7.441 5.566 1 42.81 231 SER A O 1
ATOM 1844 N N . SER A 1 232 ? 17.969 6.074 6.719 1 39.28 232 SER A N 1
ATOM 1845 C CA . SER A 1 232 ? 17.297 6.477 7.953 1 39.28 232 SER A CA 1
ATOM 1846 C C . SER A 1 232 ? 17.5 7.961 8.234 1 39.28 232 SER A C 1
ATOM 1848 O O . SER A 1 232 ? 16.812 8.539 9.07 1 39.28 232 SER A O 1
ATOM 1850 N N . LYS A 1 233 ? 18.688 8.398 7.727 1 36.53 233 LYS A N 1
ATOM 1851 C CA . LYS A 1 233 ? 18.938 9.828 7.926 1 36.53 233 LYS A CA 1
ATOM 1852 C C . LYS A 1 233 ? 17.984 10.664 7.074 1 36.53 233 LYS A C 1
ATOM 1854 O O . LYS A 1 233 ? 18.109 11.891 7.02 1 36.53 233 LYS A O 1
ATOM 1859 N N . ALA A 1 234 ? 17.516 10.133 6.062 1 42.91 234 ALA A N 1
ATOM 1860 C CA . ALA A 1 234 ? 16.391 10.953 5.648 1 42.91 234 ALA A CA 1
ATOM 1861 C C . ALA A 1 234 ? 15.656 11.523 6.855 1 42.91 234 ALA A C 1
ATOM 1863 O O . ALA A 1 234 ? 15.164 10.766 7.703 1 42.91 234 ALA A O 1
ATOM 1864 N N . SER A 1 235 ? 16.156 12.531 7.32 1 37.28 235 SER A N 1
ATOM 1865 C CA . SER A 1 235 ? 16.141 13.297 8.562 1 37.28 235 SER A CA 1
ATOM 1866 C C . SER A 1 235 ? 14.766 13.281 9.211 1 37.28 235 SER A C 1
ATOM 1868 O O . SER A 1 235 ? 13.805 13.797 8.648 1 37.28 235 SER A O 1
ATOM 1870 N N . SER A 1 236 ? 14.414 12.203 9.844 1 41.19 236 SER A N 1
ATOM 1871 C CA . SER A 1 236 ? 13.453 12.227 10.938 1 41.19 236 SER A CA 1
ATOM 1872 C C . SER A 1 236 ? 13.367 13.609 11.57 1 41.19 236 SER A C 1
ATOM 1874 O O . SER A 1 236 ? 12.484 13.867 12.391 1 41.19 236 SER A O 1
ATOM 1876 N N . LYS A 1 237 ? 14.469 14.258 11.5 1 42.5 237 LYS A N 1
ATOM 1877 C CA . LYS A 1 237 ? 14.508 15.383 12.422 1 42.5 237 LYS A CA 1
ATOM 1878 C C . LYS A 1 237 ? 13.266 16.266 12.273 1 42.5 237 LYS A C 1
ATOM 1880 O O . LYS A 1 237 ? 12.914 17 13.195 1 42.5 237 LYS A O 1
ATOM 1885 N N . GLU A 1 238 ? 12.656 16.094 11.055 1 47.16 238 GLU A N 1
ATOM 1886 C CA . GLU A 1 238 ? 11.602 17.094 10.984 1 47.16 238 GLU A CA 1
ATOM 1887 C C . GLU A 1 238 ? 10.227 16.469 11.172 1 47.16 238 GLU A C 1
ATOM 1889 O O . GLU A 1 238 ? 9.234 17.172 11.375 1 47.16 238 GLU A O 1
ATOM 1894 N N . ALA A 1 239 ? 10.164 14.992 11.125 1 47.94 239 ALA A N 1
ATOM 1895 C CA . ALA A 1 239 ? 8.836 14.453 11.398 1 47.94 239 ALA A CA 1
ATOM 1896 C C . ALA A 1 239 ? 8.711 14.031 12.859 1 47.94 239 ALA A C 1
ATOM 1898 O O . ALA A 1 239 ? 9.664 13.508 13.453 1 47.94 239 ALA A O 1
ATOM 1899 N N . PRO A 1 240 ? 7.668 14.406 13.523 1 51.19 240 PRO A N 1
ATOM 1900 C CA . PRO A 1 240 ? 7.465 13.977 14.914 1 51.19 240 PRO A CA 1
ATOM 1901 C C . PRO A 1 240 ? 7.559 12.461 15.086 1 51.19 240 PRO A C 1
ATOM 1903 O O . PRO A 1 240 ? 7.129 11.711 14.203 1 51.19 240 PRO A O 1
ATOM 1906 N N . GLU A 1 241 ? 8.281 12.008 16.016 1 56.22 241 GLU A N 1
ATOM 1907 C CA . GLU A 1 241 ? 8.391 10.602 16.375 1 56.22 241 GLU A CA 1
ATOM 1908 C C . GLU A 1 241 ? 7.066 10.062 16.906 1 56.22 241 GLU A C 1
ATOM 1910 O O . GLU A 1 241 ? 6.285 10.797 17.516 1 56.22 241 GLU A O 1
ATOM 1915 N N . ILE A 1 242 ? 6.582 8.766 16.547 1 55.53 242 ILE A N 1
ATOM 1916 C CA . ILE A 1 242 ? 5.359 8.141 17.031 1 55.53 242 ILE A CA 1
ATOM 1917 C C . ILE A 1 242 ? 5.469 7.898 18.531 1 55.53 242 ILE A C 1
ATOM 1919 O O . ILE A 1 242 ? 4.461 7.879 19.25 1 55.53 242 ILE A O 1
ATOM 1923 N N . GLY A 1 243 ? 6.449 8.148 19.281 1 57.66 243 GLY A N 1
ATOM 1924 C CA . GLY A 1 243 ? 6.629 7.914 20.703 1 57.66 243 GLY A CA 1
ATOM 1925 C C . GLY A 1 243 ? 6.766 6.445 21.062 1 57.66 243 GLY A C 1
ATOM 1926 O O . GLY A 1 243 ? 6.961 5.609 20.172 1 57.66 243 GLY A O 1
ATOM 1927 N N . HIS A 1 244 ? 6.852 6.035 22.391 1 68.88 244 HIS A N 1
ATOM 1928 C CA . HIS A 1 244 ? 7 4.688 22.938 1 68.88 244 HIS A CA 1
ATOM 1929 C C . HIS A 1 244 ? 5.891 4.367 23.922 1 68.88 244 HIS A C 1
ATOM 1931 O O . HIS A 1 244 ? 5.559 5.191 24.781 1 68.88 244 HIS A O 1
ATOM 1937 N N . LEU A 1 245 ? 5.211 3.285 23.641 1 70 245 LEU A N 1
ATOM 1938 C CA . LEU A 1 245 ? 4.203 2.805 24.578 1 70 245 LEU A CA 1
ATOM 1939 C C . LEU A 1 245 ? 4.652 1.508 25.25 1 70 245 LEU A C 1
ATOM 1941 O O . LEU A 1 245 ? 5.57 0.844 24.766 1 70 245 LEU A O 1
ATOM 1945 N N . TYR A 1 246 ? 4.066 1.243 26.359 1 70.88 246 TYR A N 1
ATOM 1946 C CA . TYR A 1 246 ? 4.422 0.049 27.125 1 70.88 246 TYR A CA 1
ATOM 1947 C C . TYR A 1 246 ? 4.262 -1.205 26.266 1 70.88 246 TYR A C 1
ATOM 1949 O O . TYR A 1 246 ? 5.141 -2.068 26.25 1 70.88 246 TYR A O 1
ATOM 1957 N N . ALA A 1 247 ? 3.23 -1.244 25.547 1 75.75 247 ALA A N 1
ATOM 1958 C CA . ALA A 1 247 ? 2.92 -2.443 24.766 1 75.75 247 ALA A CA 1
ATOM 1959 C C . ALA A 1 247 ? 3.881 -2.604 23.594 1 75.75 247 ALA A C 1
ATOM 1961 O O . ALA A 1 247 ? 3.902 -3.648 22.938 1 75.75 247 ALA A O 1
ATOM 1962 N N . ASP A 1 248 ? 4.648 -1.601 23.391 1 80.25 248 ASP A N 1
ATOM 1963 C CA . ASP A 1 248 ? 5.629 -1.668 22.312 1 80.25 248 ASP A CA 1
ATOM 1964 C C . ASP A 1 248 ? 6.746 -2.656 22.656 1 80.25 248 ASP A C 1
ATOM 1966 O O . ASP A 1 248 ? 7.594 -2.953 21.812 1 80.25 248 ASP A O 1
ATOM 1970 N N . ARG A 1 249 ? 6.809 -3.123 23.891 1 79.88 249 ARG A N 1
ATOM 1971 C CA . ARG A 1 249 ? 7.805 -4.109 24.297 1 79.88 249 ARG A CA 1
ATOM 1972 C C . ARG A 1 249 ? 7.801 -5.312 23.359 1 79.88 249 ARG A C 1
ATOM 1974 O O . ARG A 1 249 ? 8.859 -5.887 23.078 1 79.88 249 ARG A O 1
ATOM 1981 N N . MET A 1 250 ? 6.652 -5.727 22.891 1 82.81 250 MET A N 1
ATOM 1982 C CA . MET A 1 250 ? 6.559 -6.844 21.953 1 82.81 250 MET A CA 1
ATOM 1983 C C . MET A 1 250 ? 7.293 -6.531 20.656 1 82.81 250 MET A C 1
ATOM 1985 O O . MET A 1 250 ? 8.008 -7.383 20.125 1 82.81 250 MET A O 1
ATOM 1989 N N . GLY A 1 251 ? 7.062 -5.355 20.219 1 82.94 251 GLY A N 1
ATOM 1990 C CA . GLY A 1 251 ? 7.781 -4.926 19.031 1 82.94 251 GLY A CA 1
ATOM 1991 C C . GLY A 1 251 ? 9.289 -4.883 19.234 1 82.94 251 GLY A C 1
ATOM 1992 O O . GLY A 1 251 ? 10.047 -5.324 18.375 1 82.94 251 GLY A O 1
ATOM 1993 N N . HIS A 1 252 ? 9.656 -4.371 20.391 1 84.88 252 HIS A N 1
ATOM 1994 C CA . HIS A 1 252 ? 11.078 -4.32 20.703 1 84.88 252 HIS A CA 1
ATOM 1995 C C . HIS A 1 252 ? 11.688 -5.719 20.734 1 84.88 252 HIS A C 1
ATOM 1997 O O . HIS A 1 252 ? 12.75 -5.957 20.156 1 84.88 252 HIS A O 1
ATOM 2003 N N . SER A 1 253 ? 10.984 -6.59 21.375 1 86.31 253 SER A N 1
ATOM 2004 C CA . SER A 1 253 ? 11.484 -7.953 21.5 1 86.31 253 SER A CA 1
ATOM 2005 C C . SER A 1 253 ? 11.562 -8.656 20.156 1 86.31 253 SER A C 1
ATOM 2007 O O . SER A 1 253 ? 12.578 -9.273 19.828 1 86.31 253 SER A O 1
ATOM 2009 N N . TRP A 1 254 ? 10.531 -8.492 19.359 1 90 254 TRP A N 1
ATOM 2010 C CA . TRP A 1 254 ? 10.477 -9.18 18.078 1 90 254 TRP A CA 1
ATOM 2011 C C . TRP A 1 254 ? 11.477 -8.578 17.094 1 90 254 TRP A C 1
ATOM 2013 O O . TRP A 1 254 ? 12.109 -9.305 16.312 1 90 254 TRP A O 1
ATOM 2023 N N . ALA A 1 255 ? 11.609 -7.32 17.156 1 86.5 255 ALA A N 1
ATOM 2024 C CA . ALA A 1 255 ? 12.578 -6.66 16.281 1 86.5 255 ALA A CA 1
ATOM 2025 C C . ALA A 1 255 ? 14 -7.098 16.609 1 86.5 255 ALA A C 1
ATOM 2027 O O . ALA A 1 255 ? 14.852 -7.18 15.727 1 86.5 255 ALA A O 1
ATOM 2028 N N . SER A 1 256 ? 14.227 -7.359 17.875 1 85.25 256 SER A N 1
ATOM 2029 C CA . SER A 1 256 ? 15.578 -7.68 18.328 1 85.25 256 SER A CA 1
ATOM 2030 C C . SER A 1 256 ? 15.984 -9.086 17.906 1 85.25 256 SER A C 1
ATOM 2032 O O . SER A 1 256 ? 17.172 -9.422 17.906 1 85.25 256 SER A O 1
ATOM 2034 N N . VAL A 1 257 ? 14.883 -9.875 17.609 1 81 257 VAL A N 1
ATOM 2035 C CA . VAL A 1 257 ? 15.18 -11.227 17.141 1 81 257 VAL A CA 1
ATOM 2036 C C . VAL A 1 257 ? 15.672 -11.164 15.695 1 81 257 VAL A C 1
ATOM 2038 O O . VAL A 1 257 ? 14.891 -10.93 14.773 1 81 257 VAL A O 1
ATOM 2041 N N . SER A 1 258 ? 16.766 -10.734 15.336 1 74.5 258 SER A N 1
ATOM 2042 C CA . SER A 1 258 ? 17.391 -10.695 14.023 1 74.5 258 SER A CA 1
ATOM 2043 C C . SER A 1 258 ? 18.875 -11.062 14.117 1 74.5 258 SER A C 1
ATOM 2045 O O . SER A 1 258 ? 19.5 -10.867 15.164 1 74.5 258 SER A O 1
ATOM 2047 N N . MET B 1 1 ? -34.5 -9.172 11.477 1 41.81 1 MET B N 1
ATOM 2048 C CA . MET B 1 1 ? -34.031 -10.273 10.641 1 41.81 1 MET B CA 1
ATOM 2049 C C . MET B 1 1 ? -32.531 -10.18 10.406 1 41.81 1 MET B C 1
ATOM 2051 O O . MET B 1 1 ? -32.031 -9.109 10.102 1 41.81 1 MET B O 1
ATOM 2055 N N . MET B 1 2 ? -31.781 -11.07 11.031 1 52.47 2 MET B N 1
ATOM 2056 C CA . MET B 1 2 ? -30.312 -11.133 10.984 1 52.47 2 MET B CA 1
ATOM 2057 C C . MET B 1 2 ? -29.828 -11.25 9.547 1 52.47 2 MET B C 1
ATOM 2059 O O . MET B 1 2 ? -30.344 -12.055 8.766 1 52.47 2 MET B O 1
ATOM 2063 N N . TYR B 1 3 ? -29.406 -10.133 8.992 1 64.31 3 TYR B N 1
ATOM 2064 C CA . TYR B 1 3 ? -29.016 -9.953 7.598 1 64.31 3 TYR B CA 1
ATOM 2065 C C . TYR B 1 3 ? -27.766 -10.773 7.27 1 64.31 3 TYR B C 1
ATOM 2067 O O . TYR B 1 3 ? -26.922 -11 8.141 1 64.31 3 TYR B O 1
ATOM 2075 N N . GLN B 1 4 ? -27.953 -11.648 6.344 1 72.38 4 GLN B N 1
ATOM 2076 C CA . GLN B 1 4 ? -26.859 -12.477 5.836 1 72.38 4 GLN B CA 1
ATOM 2077 C C . GLN B 1 4 ? -25.609 -11.641 5.57 1 72.38 4 GLN B C 1
ATOM 2079 O O . GLN B 1 4 ? -25.672 -10.648 4.848 1 72.38 4 GLN B O 1
ATOM 2084 N N . ARG B 1 5 ? -24.562 -11.93 6.238 1 84 5 ARG B N 1
ATOM 2085 C CA . ARG B 1 5 ? -23.297 -11.219 6.066 1 84 5 ARG B CA 1
ATOM 2086 C C . ARG B 1 5 ? -22.594 -11.633 4.777 1 84 5 ARG B C 1
ATOM 2088 O O . ARG B 1 5 ? -22.578 -12.82 4.434 1 84 5 ARG B O 1
ATOM 2095 N N . ILE B 1 6 ? -22.25 -10.68 4.078 1 86.19 6 ILE B N 1
ATOM 2096 C CA . ILE B 1 6 ? -21.547 -10.867 2.816 1 86.19 6 ILE B CA 1
ATOM 2097 C C . ILE B 1 6 ? -20.031 -10.914 3.068 1 86.19 6 ILE B C 1
ATOM 2099 O O . ILE B 1 6 ? -19.516 -10.164 3.898 1 86.19 6 ILE B O 1
ATOM 2103 N N . HIS B 1 7 ? -19.406 -11.945 2.424 1 82.31 7 HIS B N 1
ATOM 2104 C CA . HIS B 1 7 ? -17.938 -11.992 2.422 1 82.31 7 HIS B CA 1
ATOM 2105 C C . HIS B 1 7 ? -17.391 -12.031 0.998 1 82.31 7 HIS B C 1
ATOM 2107 O O . HIS B 1 7 ? -17.984 -12.672 0.121 1 82.31 7 HIS B O 1
ATOM 2113 N N . THR B 1 8 ? -16.422 -11.297 0.815 1 87.31 8 THR B N 1
ATOM 2114 C CA . THR B 1 8 ? -15.633 -11.406 -0.409 1 87.31 8 THR B CA 1
ATOM 2115 C C . THR B 1 8 ? -14.289 -12.07 -0.131 1 87.31 8 THR B C 1
ATOM 2117 O O . THR B 1 8 ? -14.211 -13.289 0.033 1 87.31 8 THR B O 1
ATOM 2120 N N . ASN B 1 9 ? -13.258 -11.242 0.081 1 87.06 9 ASN B N 1
ATOM 2121 C CA . ASN B 1 9 ? -11.961 -11.773 0.489 1 87.06 9 ASN B CA 1
ATOM 2122 C C . ASN B 1 9 ? -11.617 -11.383 1.923 1 87.06 9 ASN B C 1
ATOM 2124 O O . ASN B 1 9 ? -10.461 -11.484 2.342 1 87.06 9 ASN B O 1
ATOM 2128 N N . ASP B 1 10 ? -12.586 -10.828 2.576 1 89.19 10 ASP B N 1
ATOM 2129 C CA . ASP B 1 10 ? -12.422 -10.57 4.004 1 89.19 10 ASP B CA 1
ATOM 2130 C C . ASP B 1 10 ? -12.844 -11.781 4.832 1 89.19 10 ASP B C 1
ATOM 2132 O O . ASP B 1 10 ? -13.578 -12.648 4.344 1 89.19 10 ASP B O 1
ATOM 2136 N N . SER B 1 11 ? -12.328 -11.859 6.062 1 92.44 11 SER B N 1
ATOM 2137 C CA . SER B 1 11 ? -12.68 -12.922 6.996 1 92.44 11 SER B CA 1
ATOM 2138 C C . SER B 1 11 ? -12.875 -12.367 8.406 1 92.44 11 SER B C 1
ATOM 2140 O O . SER B 1 11 ? -11.992 -11.703 8.945 1 92.44 11 SER B O 1
ATOM 2142 N N . ASP B 1 12 ? -14.016 -12.75 8.953 1 93 12 ASP B N 1
ATOM 2143 C CA . ASP B 1 12 ? -14.281 -12.352 10.336 1 93 12 ASP B CA 1
ATOM 2144 C C . ASP B 1 12 ? -13.258 -12.969 11.289 1 93 12 ASP B C 1
ATOM 2146 O O . ASP B 1 12 ? -12.883 -12.352 12.289 1 93 12 ASP B O 1
ATOM 2150 N N . THR B 1 13 ? -12.781 -14.094 10.883 1 93.94 13 THR B N 1
ATOM 2151 C CA . THR B 1 13 ? -11.836 -14.82 11.734 1 93.94 13 THR B CA 1
ATOM 2152 C C . THR B 1 13 ? -10.469 -14.148 11.703 1 93.94 13 THR B C 1
ATOM 2154 O O . THR B 1 13 ? -9.617 -14.43 12.562 1 93.94 13 THR B O 1
ATOM 2157 N N . ILE B 1 14 ? -10.25 -13.266 10.789 1 94.31 14 ILE B N 1
ATOM 2158 C CA . ILE B 1 14 ? -9 -12.508 10.727 1 94.31 14 ILE B CA 1
ATOM 2159 C C . ILE B 1 14 ? -9.211 -11.117 11.305 1 94.31 14 ILE B C 1
ATOM 2161 O O . ILE B 1 14 ? -8.469 -10.688 12.195 1 94.31 14 ILE B O 1
ATOM 2165 N N . VAL B 1 15 ? -10.273 -10.461 10.945 1 95.69 15 VAL B N 1
ATOM 2166 C CA . VAL B 1 15 ? -10.484 -9.047 11.25 1 95.69 15 VAL B CA 1
ATOM 2167 C C . VAL B 1 15 ? -10.844 -8.875 12.719 1 95.69 15 VAL B C 1
ATOM 2169 O O . VAL B 1 15 ? -10.281 -8.016 13.406 1 95.69 15 VAL B O 1
ATOM 2172 N N . LEU B 1 16 ? -11.727 -9.688 13.258 1 95.31 16 LEU B N 1
ATOM 2173 C CA . LEU B 1 16 ? -12.242 -9.469 14.602 1 95.31 16 LEU B CA 1
ATOM 2174 C C . LEU B 1 16 ? -11.156 -9.703 15.648 1 95.31 16 LEU B C 1
ATOM 2176 O O . LEU B 1 16 ? -11.016 -8.914 16.578 1 95.31 16 LEU B O 1
ATOM 2180 N N . PRO B 1 17 ? -10.312 -10.758 15.469 1 95.94 17 PRO B N 1
ATOM 2181 C CA . PRO B 1 17 ? -9.195 -10.898 16.406 1 95.94 17 PRO B CA 1
ATOM 2182 C C . PRO B 1 17 ? -8.227 -9.727 16.359 1 95.94 17 PRO B C 1
ATOM 2184 O O . PRO B 1 17 ? -7.617 -9.375 17.375 1 95.94 17 PRO B O 1
ATOM 2187 N N . LEU B 1 18 ? -8.078 -9.109 15.211 1 96.06 18 LEU B N 1
ATOM 2188 C CA . LEU B 1 18 ? -7.211 -7.938 15.133 1 96.06 18 LEU B CA 1
ATOM 2189 C C . LEU B 1 18 ? -7.746 -6.805 16 1 96.06 18 LEU B C 1
ATOM 2191 O O . LEU B 1 18 ? -6.973 -6.102 16.656 1 96.06 18 LEU B O 1
ATOM 2195 N N . TYR B 1 19 ? -9.055 -6.641 16.047 1 95.12 19 TYR B N 1
ATOM 2196 C CA . TYR B 1 19 ? -9.656 -5.629 16.906 1 95.12 19 TYR B CA 1
ATOM 2197 C C . TYR B 1 19 ? -9.461 -5.98 18.375 1 95.12 19 TYR B C 1
ATOM 2199 O O . TYR B 1 19 ? -9.242 -5.098 19.219 1 95.12 19 TYR B O 1
ATOM 2207 N N . ILE B 1 20 ? -9.5 -7.238 18.688 1 94.38 20 ILE B N 1
ATOM 2208 C CA . ILE B 1 20 ? -9.289 -7.684 20.047 1 94.38 20 ILE B CA 1
ATOM 2209 C C . ILE B 1 20 ? -7.848 -7.398 20.469 1 94.38 20 ILE B C 1
ATOM 2211 O O . ILE B 1 20 ? -7.605 -6.875 21.562 1 94.38 20 ILE B O 1
ATOM 2215 N N . VAL B 1 21 ? -6.922 -7.719 19.625 1 91.25 21 VAL B N 1
ATOM 2216 C CA . VAL B 1 21 ? -5.512 -7.469 19.906 1 91.25 21 VAL B CA 1
ATOM 2217 C C . VAL B 1 21 ? -5.289 -5.973 20.109 1 91.25 21 VAL B C 1
ATOM 2219 O O . VAL B 1 21 ? -4.586 -5.57 21.047 1 91.25 21 VAL B O 1
ATOM 2222 N N . LEU B 1 22 ? -5.871 -5.168 19.266 1 87.19 22 LEU B N 1
ATOM 2223 C CA . LEU B 1 22 ? -5.719 -3.721 19.375 1 87.19 22 LEU B CA 1
ATOM 2224 C C . LEU B 1 22 ? -6.324 -3.217 20.688 1 87.19 22 LEU B C 1
ATOM 2226 O O . LEU B 1 22 ? -5.77 -2.322 21.328 1 87.19 22 LEU B O 1
ATOM 2230 N N . PHE B 1 23 ? -7.438 -3.789 21.047 1 87.94 23 PHE B N 1
ATOM 2231 C CA . PHE B 1 23 ? -8.078 -3.416 22.297 1 87.94 23 PHE B CA 1
ATOM 2232 C C . PHE B 1 23 ? -7.191 -3.77 23.484 1 87.94 23 PHE B C 1
ATOM 2234 O O . PHE B 1 23 ? -7 -2.951 24.391 1 87.94 23 PHE B O 1
ATOM 2241 N N . LEU B 1 24 ? -6.621 -4.914 23.453 1 88.44 24 LEU B N 1
ATOM 2242 C CA . LEU B 1 24 ? -5.727 -5.352 24.531 1 88.44 24 LEU B CA 1
ATOM 2243 C C . LEU B 1 24 ? -4.473 -4.488 24.578 1 88.44 24 LEU B C 1
ATOM 2245 O O . LEU B 1 24 ? -3.979 -4.156 25.656 1 88.44 24 LEU B O 1
ATOM 2249 N N . TYR B 1 25 ? -4.043 -4.16 23.422 1 83.94 25 TYR B N 1
ATOM 2250 C CA . TYR B 1 25 ? -2.893 -3.271 23.328 1 83.94 25 TYR B CA 1
ATOM 2251 C C . TYR B 1 25 ? -3.186 -1.929 23.984 1 83.94 25 TYR B C 1
ATOM 2253 O O . TYR B 1 25 ? -2.355 -1.403 24.734 1 83.94 25 TYR B O 1
ATOM 2261 N N . HIS B 1 26 ? -4.285 -1.361 23.734 1 80.25 26 HIS B N 1
ATOM 2262 C CA . HIS B 1 26 ? -4.684 -0.08 24.297 1 80.25 26 HIS B CA 1
ATOM 2263 C C . HIS B 1 26 ? -4.875 -0.187 25.812 1 80.25 26 HIS B C 1
ATOM 2265 O O . HIS B 1 26 ? -4.477 0.71 26.562 1 80.25 26 HIS B O 1
ATOM 2271 N N . MET B 1 27 ? -5.422 -1.258 26.203 1 82.75 27 MET B N 1
ATOM 2272 C CA . MET B 1 27 ? -5.629 -1.472 27.641 1 82.75 27 MET B CA 1
ATOM 2273 C C . MET B 1 27 ? -4.293 -1.573 28.359 1 82.75 27 MET B C 1
ATOM 2275 O O . MET B 1 27 ? -4.133 -1.024 29.453 1 82.75 27 MET B O 1
ATOM 2279 N N . THR B 1 28 ? -3.414 -2.201 27.688 1 82.69 28 THR B N 1
ATOM 2280 C CA . THR B 1 28 ? -2.092 -2.381 28.266 1 82.69 28 THR B CA 1
ATOM 2281 C C . THR B 1 28 ? -1.362 -1.046 28.375 1 82.69 28 THR B C 1
ATOM 2283 O O . THR B 1 28 ? -0.58 -0.834 29.312 1 82.69 28 THR B O 1
ATOM 2286 N N . ASN B 1 29 ? -1.654 -0.159 27.422 1 80.56 29 ASN B N 1
ATOM 2287 C CA . ASN B 1 29 ? -1.011 1.15 27.422 1 80.56 29 ASN B CA 1
ATOM 2288 C C . ASN B 1 29 ? -1.737 2.133 28.344 1 80.56 29 ASN B C 1
ATOM 2290 O O . ASN B 1 29 ? -1.374 3.309 28.406 1 80.56 29 ASN B O 1
ATOM 2294 N N . ARG B 1 30 ? -2.664 1.678 28.953 1 71.69 30 ARG B N 1
ATOM 2295 C CA . ARG B 1 30 ? -3.398 2.457 29.953 1 71.69 30 ARG B CA 1
ATOM 2296 C C . ARG B 1 30 ? -3.838 3.799 29.375 1 71.69 30 ARG B C 1
ATOM 2298 O O . ARG B 1 30 ? -3.656 4.84 30.016 1 71.69 30 ARG B O 1
ATOM 2305 N N . GLY B 1 31 ? -4.15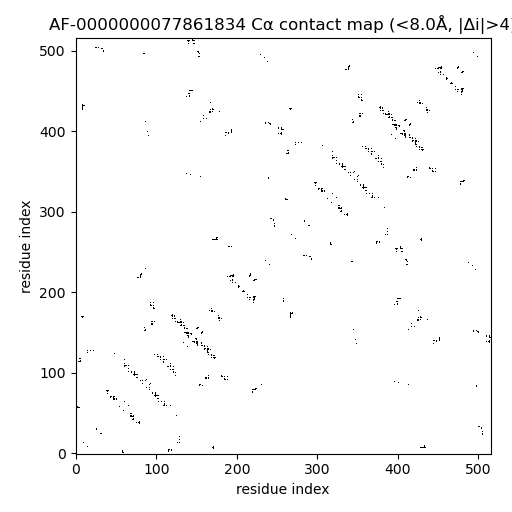2 3.838 28.219 1 63.75 31 GLY B N 1
ATOM 2306 C CA . GLY B 1 31 ? -4.73 5.012 27.578 1 63.75 31 GLY B CA 1
ATOM 2307 C C . GLY B 1 31 ? -3.689 5.965 27.031 1 63.75 31 GLY B C 1
ATOM 2308 O O . GLY B 1 31 ? -4.031 7.012 26.484 1 63.75 31 GLY B O 1
ATOM 2309 N N . THR B 1 32 ? -2.416 5.629 27.172 1 69.25 32 THR B N 1
ATOM 2310 C CA . THR B 1 32 ? -1.374 6.469 26.594 1 69.25 32 THR B CA 1
ATOM 2311 C C . THR B 1 32 ? -1.273 6.25 25.078 1 69.25 32 THR B C 1
ATOM 2313 O O . THR B 1 32 ? -1.45 5.129 24.609 1 69.25 32 THR B O 1
ATOM 2316 N N . SER B 1 33 ? -1.372 7.43 24.438 1 66.12 33 SER B N 1
ATOM 2317 C CA . SER B 1 33 ? -1.3 7.355 22.969 1 66.12 33 SER B CA 1
ATOM 2318 C C . SER B 1 33 ? -0.073 8.086 22.438 1 66.12 33 SER B C 1
ATOM 2320 O O . SER B 1 33 ? 0.541 8.883 23.156 1 66.12 33 SER B O 1
ATOM 2322 N N . TYR B 1 34 ? 0.302 7.695 21.234 1 64.62 34 TYR B N 1
ATOM 2323 C CA . TYR B 1 34 ? 1.441 8.328 20.578 1 64.62 34 TYR B CA 1
ATOM 2324 C C . TYR B 1 34 ? 1.155 9.789 20.281 1 64.62 34 TYR B C 1
ATOM 2326 O O . TYR B 1 34 ? 2.076 10.609 20.219 1 64.62 34 TYR B O 1
ATOM 2334 N N . ARG B 1 35 ? -0.092 10.047 20.078 1 64.06 35 ARG B N 1
ATOM 2335 C CA . ARG B 1 35 ? -0.437 11.367 19.562 1 64.06 35 ARG B CA 1
ATOM 2336 C C . ARG B 1 35 ? -0.986 12.266 20.656 1 64.06 35 ARG B C 1
ATOM 2338 O O . ARG B 1 35 ? -1.594 11.789 21.609 1 64.06 35 ARG B O 1
ATOM 2345 N N . THR B 1 36 ? -0.62 13.492 20.375 1 69.44 36 THR B N 1
ATOM 2346 C CA . THR B 1 36 ? -1.229 14.523 21.203 1 69.44 36 THR B CA 1
ATOM 2347 C C . THR B 1 36 ? -2.75 14.477 21.109 1 69.44 36 THR B C 1
ATOM 2349 O O . THR B 1 36 ? -3.295 14.125 20.062 1 69.44 36 THR B O 1
ATOM 2352 N N . TYR B 1 37 ? -3.289 14.789 22.125 1 79.81 37 TYR B N 1
ATOM 2353 C CA . TYR B 1 37 ? -4.746 14.75 22.203 1 79.81 37 TYR B CA 1
ATOM 2354 C C . TYR B 1 37 ? -5.375 15.688 21.188 1 79.81 37 TYR B C 1
ATOM 2356 O O . TYR B 1 37 ? -4.938 16.828 21.031 1 79.81 37 TYR B O 1
ATOM 2364 N N . HIS B 1 38 ? -6.289 15.227 20.422 1 86.88 38 HIS B N 1
ATOM 2365 C CA . HIS B 1 38 ? -7.145 15.977 19.516 1 86.88 38 HIS B CA 1
ATOM 2366 C C . HIS B 1 38 ? -8.617 15.805 19.875 1 86.88 38 HIS B C 1
ATOM 2368 O O . HIS B 1 38 ? -9.086 14.68 20.078 1 86.88 38 HIS B O 1
ATOM 2374 N N . PRO B 1 39 ? -9.336 16.844 20.031 1 91.19 39 PRO B N 1
ATOM 2375 C CA . PRO B 1 39 ? -10.719 16.766 20.484 1 91.19 39 PRO B CA 1
ATOM 2376 C C . PRO B 1 39 ? -11.602 15.914 19.578 1 91.19 39 PRO B C 1
ATOM 2378 O O . PRO B 1 39 ? -12.625 15.391 20.016 1 91.19 39 PRO B O 1
ATOM 2381 N N . ALA B 1 40 ? -11.219 15.75 18.328 1 94.19 40 ALA B N 1
ATOM 2382 C CA . ALA B 1 40 ? -12.023 14.977 17.391 1 94.19 40 ALA B CA 1
ATOM 2383 C C . ALA B 1 40 ? -11.805 13.477 17.578 1 94.19 40 ALA B C 1
ATOM 2385 O O . ALA B 1 40 ? -12.594 12.664 17.094 1 94.19 40 ALA B O 1
ATOM 2386 N N . LEU B 1 41 ? -10.766 13.102 18.203 1 92.94 41 LEU B N 1
ATOM 2387 C CA . LEU B 1 41 ? -10.344 11.703 18.25 1 92.94 41 LEU B CA 1
ATOM 2388 C C . LEU B 1 41 ? -11.391 10.852 18.969 1 92.94 41 LEU B C 1
ATOM 2390 O O . LEU B 1 41 ? -11.773 9.789 18.484 1 92.94 41 LEU B O 1
ATOM 2394 N N . PRO B 1 42 ? -11.906 11.25 20.203 1 93.19 42 PRO B N 1
ATOM 2395 C CA . PRO B 1 42 ? -12.914 10.422 20.859 1 93.19 42 PRO B CA 1
ATOM 2396 C C . PRO B 1 42 ? -14.172 10.234 20 1 93.19 42 PRO B C 1
ATOM 2398 O O . PRO B 1 42 ? -14.734 9.141 19.953 1 93.19 42 PRO B O 1
ATOM 2401 N N . TRP B 1 43 ? -14.57 11.281 19.328 1 96.94 43 TRP B N 1
ATOM 2402 C CA . TRP B 1 43 ? -15.75 11.195 18.484 1 96.94 43 TRP B CA 1
ATOM 2403 C C . TRP B 1 43 ? -15.492 10.273 17.297 1 96.94 43 TRP B C 1
ATOM 2405 O O . TRP B 1 43 ? -16.375 9.508 16.891 1 96.94 43 TRP B O 1
ATOM 2415 N N . HIS B 1 44 ? -14.32 10.352 16.75 1 96.88 44 HIS B N 1
ATOM 2416 C CA . HIS B 1 44 ? -13.922 9.469 15.656 1 96.88 44 HIS B CA 1
ATOM 2417 C C . HIS B 1 44 ? -13.984 8 16.078 1 96.88 44 HIS B C 1
ATOM 2419 O O . HIS B 1 44 ? -14.578 7.176 15.391 1 96.88 44 HIS B O 1
ATOM 2425 N N . SER B 1 45 ? -13.43 7.738 17.266 1 94.25 45 SER B N 1
ATOM 2426 C CA . SER B 1 45 ? -13.359 6.375 17.797 1 94.25 45 SER B CA 1
ATOM 2427 C C . SER B 1 45 ? -14.75 5.84 18.109 1 94.25 45 SER B C 1
ATOM 2429 O O . SER B 1 45 ? -15.078 4.699 17.781 1 94.25 45 SER B O 1
ATOM 2431 N N . ILE B 1 46 ? -15.57 6.637 18.734 1 97.31 46 ILE B N 1
ATOM 2432 C CA . ILE B 1 46 ? -16.922 6.227 19.094 1 97.31 46 ILE B CA 1
ATOM 2433 C C . ILE B 1 46 ? -17.75 5.953 17.844 1 97.31 46 ILE B C 1
ATOM 2435 O O . ILE B 1 46 ? -18.406 4.914 17.734 1 97.31 46 ILE B O 1
ATOM 2439 N N . ALA B 1 47 ? -17.672 6.867 16.875 1 98.62 47 ALA B N 1
ATOM 2440 C CA . ALA B 1 47 ? -18.438 6.703 15.641 1 98.62 47 ALA B CA 1
ATOM 2441 C C . ALA B 1 47 ? -18.031 5.43 14.906 1 98.62 47 ALA B C 1
ATOM 2443 O O . ALA B 1 47 ? -18.891 4.66 14.461 1 98.62 47 ALA B O 1
ATOM 2444 N N . GLY B 1 48 ? -16.688 5.25 14.812 1 98.06 48 GLY B N 1
ATOM 2445 C CA . GLY B 1 48 ? -16.219 4.027 14.18 1 98.06 48 GLY B CA 1
ATOM 2446 C C . GLY B 1 48 ? -16.672 2.771 14.906 1 98.06 48 GLY B C 1
ATOM 2447 O O . GLY B 1 48 ? -17.062 1.792 14.273 1 98.06 48 GLY B O 1
ATOM 2448 N N . THR B 1 49 ? -16.641 2.762 16.203 1 97 49 THR B N 1
ATOM 2449 C CA . THR B 1 49 ? -17.047 1.621 17.016 1 97 49 THR B CA 1
ATOM 2450 C C . THR B 1 49 ? -18.531 1.335 16.844 1 97 49 THR B C 1
ATOM 2452 O O . THR B 1 49 ? -18.938 0.178 16.703 1 97 49 THR B O 1
ATOM 2455 N N . VAL B 1 50 ? -19.312 2.355 16.828 1 98.25 50 VAL B N 1
ATOM 2456 C CA . VAL B 1 50 ? -20.75 2.201 16.641 1 98.25 50 VAL B CA 1
ATOM 2457 C C . VAL B 1 50 ? -21.031 1.528 15.289 1 98.25 50 VAL B C 1
ATOM 2459 O O . VAL B 1 50 ? -21.828 0.599 15.211 1 98.25 50 VAL B O 1
ATOM 2462 N N . GLU B 1 51 ? -20.344 1.996 14.242 1 98.31 51 GLU B N 1
ATOM 2463 C CA . GLU B 1 51 ? -20.531 1.389 12.922 1 98.31 51 GLU B CA 1
ATOM 2464 C C . GLU B 1 51 ? -20.172 -0.096 12.945 1 98.31 51 GLU B C 1
ATOM 2466 O O . GLU B 1 51 ? -20.922 -0.925 12.422 1 98.31 51 GLU B O 1
ATOM 2471 N N . ILE B 1 52 ? -19.078 -0.414 13.562 1 97.19 52 ILE B N 1
ATOM 2472 C CA . ILE B 1 52 ? -18.609 -1.794 13.617 1 97.19 52 ILE B CA 1
ATOM 2473 C C . ILE B 1 52 ? -19.609 -2.645 14.406 1 97.19 52 ILE B C 1
ATOM 2475 O O . ILE B 1 52 ? -19.969 -3.748 13.984 1 97.19 52 ILE B O 1
ATOM 2479 N N . ILE B 1 53 ? -20.078 -2.174 15.492 1 96.5 53 ILE B N 1
ATOM 2480 C CA . ILE B 1 53 ? -21 -2.91 16.344 1 96.5 53 ILE B CA 1
ATOM 2481 C C . ILE B 1 53 ? -22.312 -3.145 15.594 1 96.5 53 ILE B C 1
ATOM 2483 O O . ILE B 1 53 ? -22.812 -4.27 15.555 1 96.5 53 ILE B O 1
ATOM 2487 N N . LEU B 1 54 ? -22.828 -2.119 14.953 1 96.75 54 LEU B N 1
ATOM 2488 C CA . LEU B 1 54 ? -24.078 -2.258 14.219 1 96.75 54 LEU B CA 1
ATOM 2489 C C . LEU B 1 54 ? -23.953 -3.291 13.109 1 96.75 54 LEU B C 1
ATOM 2491 O O . LEU B 1 54 ? -24.812 -4.152 12.945 1 96.75 54 LEU B O 1
ATOM 2495 N N . TYR B 1 55 ? -22.875 -3.182 12.414 1 96.06 55 TYR B N 1
ATOM 2496 C CA . TYR B 1 55 ? -22.672 -4.074 11.273 1 96.06 55 TYR B CA 1
ATOM 2497 C C . TYR B 1 55 ? -22.516 -5.516 11.742 1 96.06 55 TYR B C 1
ATOM 2499 O O . TYR B 1 55 ? -23.172 -6.418 11.227 1 96.06 55 TYR B O 1
ATOM 2507 N N . TYR B 1 56 ? -21.688 -5.758 12.711 1 94.56 56 TYR B N 1
ATOM 2508 C CA . TYR B 1 56 ? -21.344 -7.121 13.086 1 94.56 56 TYR B CA 1
ATOM 2509 C C . TYR B 1 56 ? -22.422 -7.742 13.961 1 94.56 56 TYR B C 1
ATOM 2511 O O . TYR B 1 56 ? -22.469 -8.961 14.133 1 94.56 56 TYR B O 1
ATOM 2519 N N . LEU B 1 57 ? -23.234 -6.98 14.5 1 94.38 57 LEU B N 1
ATOM 2520 C CA . LEU B 1 57 ? -24.391 -7.516 15.219 1 94.38 57 LEU B CA 1
ATOM 2521 C C . LEU B 1 57 ? -25.547 -7.793 14.258 1 94.38 57 LEU B C 1
ATOM 2523 O O . LEU B 1 57 ? -26.609 -8.266 14.672 1 94.38 57 LEU B O 1
ATOM 2527 N N . GLY B 1 58 ? -25.422 -7.418 12.992 1 93.62 58 GLY B N 1
ATOM 2528 C CA . GLY B 1 58 ? -26.359 -7.852 11.969 1 93.62 58 GLY B CA 1
ATOM 2529 C C . GLY B 1 58 ? -27.453 -6.836 11.695 1 93.62 58 GLY B C 1
ATOM 2530 O O . GLY B 1 58 ? -28.484 -7.172 11.109 1 93.62 58 GLY B O 1
ATOM 2531 N N . PHE B 1 59 ? -27.266 -5.617 12.078 1 94.56 59 PHE B N 1
ATOM 2532 C CA . PHE B 1 59 ? -28.25 -4.586 11.781 1 94.56 59 PHE B CA 1
ATOM 2533 C C . PHE B 1 59 ? -28.156 -4.164 10.32 1 94.56 59 PHE B C 1
ATOM 2535 O O . PHE B 1 59 ? -27.078 -4.18 9.719 1 94.56 59 PHE B O 1
ATOM 2542 N N . ARG B 1 60 ? -29.25 -3.812 9.773 1 94.88 60 ARG B N 1
ATOM 2543 C CA . ARG B 1 60 ? -29.266 -3.211 8.445 1 94.88 60 ARG B CA 1
ATOM 2544 C C . ARG B 1 60 ? -28.703 -1.796 8.477 1 94.88 60 ARG B C 1
ATOM 2546 O O . ARG B 1 60 ? -28.438 -1.253 9.547 1 94.88 60 ARG B O 1
ATOM 2553 N N . CYS B 1 61 ? -28.453 -1.275 7.301 1 96.75 61 CYS B N 1
ATOM 2554 C CA . CYS B 1 61 ? -27.953 0.094 7.215 1 96.75 61 CYS B CA 1
ATOM 2555 C C . CYS B 1 61 ? -29 1.085 7.703 1 96.75 61 CYS B C 1
ATOM 2557 O O . CYS B 1 61 ? -29.906 1.458 6.953 1 96.75 61 CYS B O 1
ATOM 2559 N N . SER B 1 62 ? -28.922 1.492 8.875 1 97.12 62 SER B N 1
ATOM 2560 C CA . SER B 1 62 ? -29.891 2.375 9.523 1 97.12 62 SER B CA 1
ATOM 2561 C C . SER B 1 62 ? -29.438 3.83 9.461 1 97.12 62 SER B C 1
ATOM 2563 O O . SER B 1 62 ? -28.312 4.121 9.031 1 97.12 62 SER B O 1
ATOM 2565 N N . LEU B 1 63 ? -30.312 4.703 9.891 1 98 63 LEU B N 1
ATOM 2566 C CA . LEU B 1 63 ? -29.953 6.113 9.992 1 98 63 LEU B CA 1
ATOM 2567 C C . LEU B 1 63 ? -28.812 6.316 10.984 1 98 63 LEU B C 1
ATOM 2569 O O . LEU B 1 63 ? -27.953 7.18 10.781 1 98 63 LEU B O 1
ATOM 2573 N N . MET B 1 64 ? -28.797 5.531 12.023 1 98.19 64 MET B N 1
ATOM 2574 C CA . MET B 1 64 ? -27.703 5.602 12.992 1 98.19 64 MET B CA 1
ATOM 2575 C C . MET B 1 64 ? -26.375 5.27 12.336 1 98.19 64 MET B C 1
ATOM 2577 O O . MET B 1 64 ? -25.359 5.918 12.609 1 98.19 64 MET B O 1
ATOM 2581 N N . ALA B 1 65 ? -26.375 4.273 11.484 1 98.38 65 ALA B N 1
ATOM 2582 C CA . ALA B 1 65 ? -25.156 3.92 10.75 1 98.38 65 ALA B CA 1
ATOM 2583 C C . ALA B 1 65 ? -24.719 5.07 9.852 1 98.38 65 ALA B C 1
ATOM 2585 O O . ALA B 1 65 ? -23.516 5.355 9.75 1 98.38 65 ALA B O 1
ATOM 2586 N N . VAL B 1 66 ? -25.656 5.719 9.234 1 98.81 66 VAL B N 1
ATOM 2587 C CA . VAL B 1 66 ? -25.359 6.836 8.344 1 98.81 66 VAL B CA 1
ATOM 2588 C C . VAL B 1 66 ? -24.75 7.984 9.148 1 98.81 66 VAL B C 1
ATOM 2590 O O . VAL B 1 66 ? -23.703 8.516 8.773 1 98.81 66 VAL B O 1
ATOM 2593 N N . VAL B 1 67 ? -25.375 8.312 10.234 1 98.81 67 VAL B N 1
ATOM 2594 C CA . VAL B 1 67 ? -24.891 9.406 11.078 1 98.81 67 VAL B CA 1
ATOM 2595 C C . VAL B 1 67 ? -23.484 9.062 11.602 1 98.81 67 VAL B C 1
ATOM 2597 O O . VAL B 1 67 ? -22.594 9.906 11.57 1 98.81 67 VAL B O 1
ATOM 2600 N N . ALA B 1 68 ? -23.297 7.852 12.07 1 98.88 68 ALA B N 1
ATOM 2601 C CA . ALA B 1 68 ? -21.984 7.426 12.562 1 98.88 68 ALA B CA 1
ATOM 2602 C C . ALA B 1 68 ? -20.922 7.539 11.477 1 98.88 68 ALA B C 1
ATOM 2604 O O . ALA B 1 68 ? -19.812 8 11.734 1 98.88 68 ALA B O 1
ATOM 2605 N N . CYS B 1 69 ? -21.234 7.133 10.281 1 98.88 69 CYS B N 1
ATOM 2606 C CA . CYS B 1 69 ? -20.297 7.203 9.164 1 98.88 69 CYS B CA 1
ATOM 2607 C C . CYS B 1 69 ? -19.922 8.648 8.867 1 98.88 69 CYS B C 1
ATOM 2609 O O . CYS B 1 69 ? -18.75 8.945 8.641 1 98.88 69 CYS B O 1
ATOM 2611 N N . PHE B 1 70 ? -20.922 9.539 8.891 1 98.75 70 PHE B N 1
ATOM 2612 C CA . PHE B 1 70 ? -20.641 10.945 8.617 1 98.75 70 PHE B CA 1
ATOM 2613 C C . PHE B 1 70 ? -19.766 11.547 9.703 1 98.75 70 PHE B C 1
ATOM 2615 O O . PHE B 1 70 ? -18.812 12.273 9.398 1 98.75 70 PHE B O 1
ATOM 2622 N N . VAL B 1 71 ? -20.062 11.234 10.93 1 98.62 71 VAL B N 1
ATOM 2623 C CA . VAL B 1 71 ? -19.25 11.727 12.039 1 98.62 71 VAL B CA 1
ATOM 2624 C C . VAL B 1 71 ? -17.828 11.156 11.938 1 98.62 71 VAL B C 1
ATOM 2626 O O . VAL B 1 71 ? -16.844 11.891 12.094 1 98.62 71 VAL B O 1
ATOM 2629 N N . HIS B 1 72 ? -17.719 9.875 11.664 1 98.62 72 HIS B N 1
ATOM 2630 C CA . HIS B 1 72 ? -16.406 9.242 11.523 1 98.62 72 HIS B CA 1
ATOM 2631 C C . HIS B 1 72 ? -15.594 9.891 10.414 1 98.62 72 HIS B C 1
ATOM 2633 O O . HIS B 1 72 ? -14.414 10.188 10.594 1 98.62 72 HIS B O 1
ATOM 2639 N N . SER B 1 73 ? -16.25 10.148 9.312 1 97.81 73 SER B N 1
ATOM 2640 C CA . SER B 1 73 ? -15.57 10.734 8.156 1 97.81 73 SER B CA 1
ATOM 2641 C C . SER B 1 73 ? -15.164 12.18 8.422 1 97.81 73 SER B C 1
ATOM 2643 O O . SER B 1 73 ? -14.047 12.586 8.117 1 97.81 73 SER B O 1
ATOM 2645 N N . TRP B 1 74 ? -16.094 12.883 9.031 1 96 74 TRP B N 1
ATOM 2646 C CA . TRP B 1 74 ? -15.812 14.289 9.32 1 96 74 TRP B CA 1
ATOM 2647 C C . TRP B 1 74 ? -14.664 14.422 10.32 1 96 74 TRP B C 1
ATOM 2649 O O . TRP B 1 74 ? -13.773 15.25 10.148 1 96 74 TRP B O 1
ATOM 2659 N N . THR B 1 75 ? -14.68 13.672 11.312 1 96.19 75 THR B N 1
ATOM 2660 C CA . THR B 1 75 ? -13.633 13.727 12.328 1 96.19 75 THR B CA 1
ATOM 2661 C C . THR B 1 75 ? -12.312 13.203 11.773 1 96.19 75 THR B C 1
ATOM 2663 O O . THR B 1 75 ? -11.234 13.648 12.172 1 96.19 75 THR B O 1
ATOM 2666 N N . ALA B 1 76 ? -12.336 12.234 10.859 1 95.25 76 ALA B N 1
ATOM 2667 C CA . ALA B 1 76 ? -11.117 11.789 10.195 1 95.25 76 ALA B CA 1
ATOM 2668 C C . ALA B 1 76 ? -10.445 12.945 9.453 1 95.25 76 ALA B C 1
ATOM 2670 O O . ALA B 1 76 ? -9.227 13.109 9.523 1 95.25 76 ALA B O 1
ATOM 2671 N N . LEU B 1 77 ? -11.266 13.727 8.742 1 93.88 77 LEU B N 1
ATOM 2672 C CA . LEU B 1 77 ? -10.734 14.883 8.031 1 93.88 77 LEU B CA 1
ATOM 2673 C C . LEU B 1 77 ? -10.117 15.883 8.992 1 93.88 77 LEU B C 1
ATOM 2675 O O . LEU B 1 77 ? -9.047 16.438 8.727 1 93.88 77 LEU B O 1
ATOM 2679 N N . MET B 1 78 ? -10.703 16.094 10.156 1 91.69 78 MET B N 1
ATOM 2680 C CA . MET B 1 78 ? -10.172 17.016 11.164 1 91.69 78 MET B CA 1
ATOM 2681 C C . MET B 1 78 ? -8.844 16.5 11.711 1 91.69 78 MET B C 1
ATOM 2683 O O . MET B 1 78 ? -7.914 17.297 11.922 1 91.69 78 MET B O 1
ATOM 2687 N N . LEU B 1 79 ? -8.781 15.25 11.891 1 91.31 79 LEU B N 1
ATOM 2688 C CA . LEU B 1 79 ? -7.609 14.648 12.516 1 91.31 79 LEU B CA 1
ATOM 2689 C C . LEU B 1 79 ? -6.402 14.719 11.594 1 91.31 79 LEU B C 1
ATOM 2691 O O . LEU B 1 79 ? -5.266 14.828 12.055 1 91.31 79 LEU B O 1
ATOM 2695 N N . VAL B 1 80 ? -6.641 14.688 10.289 1 91.31 80 VAL B N 1
ATOM 2696 C CA . VAL B 1 80 ? -5.512 14.57 9.375 1 91.31 80 VAL B CA 1
ATOM 2697 C C . VAL B 1 80 ? -5.199 15.93 8.758 1 91.31 80 VAL B C 1
ATOM 2699 O O . VAL B 1 80 ? -4.254 16.062 7.977 1 91.31 80 VAL B O 1
ATOM 2702 N N . LYS B 1 81 ? -5.898 16.906 9.117 1 86.75 81 LYS B N 1
ATOM 2703 C CA . LYS B 1 81 ? -5.781 18.234 8.539 1 86.75 81 LYS B CA 1
ATOM 2704 C C . LYS B 1 81 ? -4.34 18.734 8.586 1 86.75 81 LYS B C 1
ATOM 2706 O O . LYS B 1 81 ? -3.82 19.234 7.59 1 86.75 81 LYS B O 1
ATOM 2711 N N . ASN B 1 82 ? -3.625 18.516 9.656 1 83.5 82 ASN B N 1
ATOM 2712 C CA . ASN B 1 82 ? -2.264 19 9.828 1 83.5 82 ASN B CA 1
ATOM 2713 C C . ASN B 1 82 ? -1.272 17.859 10.039 1 83.5 82 ASN B C 1
ATOM 2715 O O . ASN B 1 82 ? -0.232 18.047 10.672 1 83.5 82 ASN B O 1
ATOM 2719 N N . LEU B 1 83 ? -1.659 16.781 9.531 1 86.62 83 LEU B N 1
ATOM 2720 C CA . LEU B 1 83 ? -0.812 15.602 9.727 1 86.62 83 LEU B CA 1
ATOM 2721 C C . LEU B 1 83 ? 0.532 15.781 9.031 1 86.62 83 LEU B C 1
ATOM 2723 O O . LEU B 1 83 ? 0.581 16.109 7.844 1 86.62 83 LEU B O 1
ATOM 2727 N N . GLN B 1 84 ? 1.602 15.508 9.758 1 84.69 84 GLN B N 1
ATOM 2728 C CA . GLN B 1 84 ? 2.949 15.641 9.219 1 84.69 84 GLN B CA 1
ATOM 2729 C C . GLN B 1 84 ? 3.65 14.289 9.141 1 84.69 84 GLN B C 1
ATOM 2731 O O . GLN B 1 84 ? 4.691 14.156 8.5 1 84.69 84 GLN B O 1
ATOM 2736 N N . ASN B 1 85 ? 3.041 13.305 9.734 1 85.75 85 ASN B N 1
ATOM 2737 C CA . ASN B 1 85 ? 3.645 11.977 9.75 1 85.75 85 ASN B CA 1
ATOM 2738 C C . ASN B 1 85 ? 3.707 11.367 8.359 1 85.75 85 ASN B C 1
ATOM 2740 O O . ASN B 1 85 ? 2.826 11.609 7.527 1 85.75 85 ASN B O 1
ATOM 2744 N N . GLY B 1 86 ? 4.746 10.594 8.133 1 90.94 86 GLY B N 1
ATOM 2745 C CA . GLY B 1 86 ? 4.918 9.984 6.824 1 90.94 86 GLY B CA 1
ATOM 2746 C C . GLY B 1 86 ? 5.355 10.969 5.758 1 90.94 86 GLY B C 1
ATOM 2747 O O . GLY B 1 86 ? 6.297 11.734 5.961 1 90.94 86 GLY B O 1
ATOM 2748 N N . TYR B 1 87 ? 4.793 10.867 4.668 1 91.5 87 TYR B N 1
ATOM 2749 C CA . TYR B 1 87 ? 4.953 11.781 3.545 1 91.5 87 TYR B CA 1
ATOM 2750 C C . TYR B 1 87 ? 3.643 12.492 3.229 1 91.5 87 TYR B C 1
ATOM 2752 O O . TYR B 1 87 ? 2.855 12.023 2.406 1 91.5 87 TYR B O 1
ATOM 2760 N N . PRO B 1 88 ? 3.432 13.609 3.82 1 90.81 88 PRO B N 1
ATOM 2761 C CA . PRO B 1 88 ? 2.123 14.266 3.863 1 90.81 88 PRO B CA 1
ATOM 2762 C C . PRO B 1 88 ? 1.485 14.398 2.482 1 90.81 88 PRO B C 1
ATOM 2764 O O . PRO B 1 88 ? 0.278 14.203 2.332 1 90.81 88 PRO B O 1
ATOM 2767 N N . PRO B 1 89 ? 2.211 14.672 1.397 1 91.38 89 PRO B N 1
ATOM 2768 C CA . PRO B 1 89 ? 1.572 14.82 0.087 1 91.38 89 PRO B CA 1
ATOM 2769 C C . PRO B 1 89 ? 0.865 13.547 -0.368 1 91.38 89 PRO B C 1
ATOM 2771 O O . PRO B 1 89 ? -0.016 13.594 -1.229 1 91.38 89 PRO B O 1
ATOM 2774 N N . LEU B 1 90 ? 1.246 12.406 0.178 1 95.5 90 LEU B N 1
ATOM 2775 C CA . LEU B 1 90 ? 0.6 11.148 -0.166 1 95.5 90 LEU B CA 1
ATOM 2776 C C . LEU B 1 90 ? -0.231 10.625 1.001 1 95.5 90 LEU B C 1
ATOM 2778 O O . LEU B 1 90 ? -1.312 10.07 0.799 1 95.5 90 LEU B O 1
ATOM 2782 N N . THR B 1 91 ? 0.292 10.82 2.215 1 95.44 91 THR B N 1
ATOM 2783 C CA . THR B 1 91 ? -0.32 10.227 3.4 1 95.44 91 THR B CA 1
ATOM 2784 C C . THR B 1 91 ? -1.661 10.891 3.703 1 95.44 91 THR B C 1
ATOM 2786 O O . THR B 1 91 ? -2.646 10.203 3.984 1 95.44 91 THR B O 1
ATOM 2789 N N . ARG B 1 92 ? -1.71 12.148 3.621 1 94.69 92 ARG B N 1
ATOM 2790 C CA . ARG B 1 92 ? -2.953 12.852 3.924 1 94.69 92 ARG B CA 1
ATOM 2791 C C . ARG B 1 92 ? -4.051 12.469 2.938 1 94.69 92 ARG B C 1
ATOM 2793 O O . ARG B 1 92 ? -5.145 12.07 3.34 1 94.69 92 ARG B O 1
ATOM 2800 N N . PRO B 1 93 ? -3.762 12.578 1.647 1 96.69 93 PRO B N 1
ATOM 2801 C CA . PRO B 1 93 ? -4.793 12.172 0.694 1 96.69 93 PRO B CA 1
ATOM 2802 C C . PRO B 1 93 ? -5.242 10.727 0.895 1 96.69 93 PRO B C 1
ATOM 2804 O O . PRO B 1 93 ? -6.406 10.398 0.651 1 96.69 93 PRO B O 1
ATOM 2807 N N . ALA B 1 94 ? -4.332 9.836 1.274 1 97.94 94 ALA B N 1
ATOM 2808 C CA . ALA B 1 94 ? -4.707 8.445 1.53 1 97.94 94 ALA B CA 1
ATOM 2809 C C . ALA B 1 94 ? -5.762 8.359 2.631 1 97.94 94 ALA B C 1
ATOM 2811 O O . ALA B 1 94 ? -6.707 7.57 2.533 1 97.94 94 ALA B O 1
ATOM 2812 N N . TYR B 1 95 ? -5.609 9.18 3.68 1 96.19 95 TYR B N 1
ATOM 2813 C CA . TYR B 1 95 ? -6.609 9.258 4.738 1 96.19 95 TYR B CA 1
ATOM 2814 C C . TYR B 1 95 ? -7.902 9.875 4.223 1 96.19 95 TYR B C 1
ATOM 2816 O O . TYR B 1 95 ? -8.992 9.352 4.465 1 96.19 95 TYR B O 1
ATOM 2824 N N . GLN B 1 96 ? -7.762 10.906 3.531 1 96.44 96 GLN B N 1
ATOM 2825 C CA . GLN B 1 96 ? -8.906 11.719 3.133 1 96.44 96 GLN B CA 1
ATOM 2826 C C . GLN B 1 96 ? -9.758 11.008 2.094 1 96.44 96 GLN B C 1
ATOM 2828 O O . GLN B 1 96 ? -10.977 11.188 2.051 1 96.44 96 GLN B O 1
ATOM 2833 N N . ALA B 1 97 ? -9.133 10.227 1.287 1 98 97 ALA B N 1
ATOM 2834 C CA . ALA B 1 97 ? -9.867 9.5 0.256 1 98 97 ALA B CA 1
ATOM 2835 C C . ALA B 1 97 ? -10.961 8.633 0.871 1 98 97 ALA B C 1
ATOM 2837 O O . ALA B 1 97 ? -12.102 8.625 0.39 1 98 97 ALA B O 1
ATOM 2838 N N . GLY B 1 98 ? -10.641 7.91 1.913 1 97.38 98 GLY B N 1
ATOM 2839 C CA . GLY B 1 98 ? -11.641 7.109 2.596 1 97.38 98 GLY B CA 1
ATOM 2840 C C . GLY B 1 98 ? -12.75 7.938 3.221 1 97.38 98 GLY B C 1
ATOM 2841 O O . GLY B 1 98 ? -13.922 7.555 3.174 1 97.38 98 GLY B O 1
ATOM 2842 N N . ALA B 1 99 ? -12.359 9.047 3.787 1 96.75 99 ALA B N 1
ATOM 2843 C CA . ALA B 1 99 ? -13.312 9.914 4.461 1 96.75 99 ALA B CA 1
ATOM 2844 C C . ALA B 1 99 ? -14.305 10.516 3.469 1 96.75 99 ALA B C 1
ATOM 2846 O O . ALA B 1 99 ? -15.453 10.805 3.822 1 96.75 99 ALA B O 1
ATOM 2847 N N . VAL B 1 100 ? -13.875 10.672 2.242 1 96.31 100 VAL B N 1
ATOM 2848 C CA . VAL B 1 100 ? -14.734 11.219 1.193 1 96.31 100 VAL B CA 1
ATOM 2849 C C . VAL B 1 100 ? -15.57 10.102 0.58 1 96.31 100 VAL B C 1
ATOM 2851 O O . VAL B 1 100 ? -16.766 10.289 0.311 1 96.31 100 VAL B O 1
ATOM 2854 N N . MET B 1 101 ? -15.047 8.992 0.427 1 98.25 101 MET B N 1
ATOM 2855 C CA . MET B 1 101 ? -15.664 7.859 -0.255 1 98.25 101 MET B CA 1
ATOM 2856 C C . MET B 1 101 ? -16.797 7.27 0.587 1 98.25 101 MET B C 1
ATOM 2858 O O . MET B 1 101 ? -17.875 6.977 0.072 1 98.25 101 MET B O 1
ATOM 2862 N N . ARG B 1 102 ? -16.656 7.172 1.866 1 98.62 102 ARG B N 1
ATOM 2863 C CA . ARG B 1 102 ? -17.516 6.367 2.727 1 98.62 102 ARG B CA 1
ATOM 2864 C C . ARG B 1 102 ? -18.891 7.008 2.875 1 98.62 102 ARG B C 1
ATOM 2866 O O . ARG B 1 102 ? -19.906 6.324 2.789 1 98.62 102 ARG B O 1
ATOM 2873 N N . PRO B 1 103 ? -19.016 8.328 3.113 1 98.5 103 PRO B N 1
ATOM 2874 C CA . PRO B 1 103 ? -20.359 8.906 3.223 1 98.5 103 PRO B CA 1
ATOM 2875 C C . PRO B 1 103 ? -21.203 8.656 1.983 1 98.5 103 PRO B C 1
ATOM 2877 O O . PRO B 1 103 ? -22.391 8.352 2.102 1 98.5 103 PRO B O 1
ATOM 2880 N N . ALA B 1 104 ? -20.609 8.742 0.813 1 98.31 104 ALA B N 1
ATOM 2881 C CA . ALA B 1 104 ? -21.344 8.453 -0.415 1 98.31 104 ALA B CA 1
ATOM 2882 C C . ALA B 1 104 ? -21.797 6.992 -0.465 1 98.31 104 ALA B C 1
ATOM 2884 O O . ALA B 1 104 ? -22.938 6.695 -0.826 1 98.31 104 ALA B O 1
ATOM 2885 N N . GLN B 1 105 ? -20.938 6.109 -0.123 1 98.62 105 GLN B N 1
ATOM 2886 C CA . GLN B 1 105 ? -21.25 4.684 -0.105 1 98.62 105 GLN B CA 1
ATOM 2887 C C . GLN B 1 105 ? -22.344 4.379 0.911 1 98.62 105 GLN B C 1
ATOM 2889 O O . GLN B 1 105 ? -23.25 3.578 0.641 1 98.62 105 GLN B O 1
ATOM 2894 N N . MET B 1 106 ? -22.25 5.051 2.066 1 98.69 106 MET B N 1
ATOM 2895 C CA . MET B 1 106 ? -23.203 4.789 3.139 1 98.69 106 MET B CA 1
ATOM 2896 C C . MET B 1 106 ? -24.594 5.301 2.766 1 98.69 106 MET B C 1
ATOM 2898 O O . MET B 1 106 ? -25.594 4.629 3.01 1 98.69 106 MET B O 1
ATOM 2902 N N . LEU B 1 107 ? -24.625 6.438 2.172 1 98.75 107 LEU B N 1
ATOM 2903 C CA . LEU B 1 107 ? -25.891 6.973 1.705 1 98.75 107 LEU B CA 1
ATOM 2904 C C . LEU B 1 107 ? -26.516 6.055 0.656 1 98.75 107 LEU B C 1
ATOM 2906 O O . LEU B 1 107 ? -27.719 5.805 0.677 1 98.75 107 LEU B O 1
ATOM 2910 N N . TYR B 1 108 ? -25.656 5.609 -0.217 1 98.5 108 TYR B N 1
ATOM 2911 C CA . TYR B 1 108 ? -26.141 4.688 -1.242 1 98.5 108 TYR B CA 1
ATOM 2912 C C . TYR B 1 108 ? -26.641 3.389 -0.619 1 98.5 108 TYR B C 1
ATOM 2914 O O . TYR B 1 108 ? -27.672 2.854 -1.022 1 98.5 108 TYR B O 1
ATOM 2922 N N . ALA B 1 109 ? -25.922 2.877 0.301 1 98 109 ALA B N 1
ATOM 2923 C CA . ALA B 1 109 ? -26.328 1.667 1.012 1 98 109 ALA B CA 1
ATOM 2924 C C . ALA B 1 109 ? -27.656 1.876 1.736 1 98 109 ALA B C 1
ATOM 2926 O O . ALA B 1 109 ? -28.5 0.979 1.767 1 98 109 ALA B O 1
ATOM 2927 N N . TYR B 1 110 ? -27.766 3.014 2.346 1 98.31 110 TYR B N 1
ATOM 2928 C CA . TYR B 1 110 ? -29 3.336 3.043 1 98.31 110 TYR B CA 1
ATOM 2929 C C . TYR B 1 110 ? -30.172 3.373 2.074 1 98.31 110 TYR B C 1
ATOM 2931 O O . TYR B 1 110 ? -31.281 2.918 2.402 1 98.31 110 TYR B O 1
ATOM 2939 N N . TYR B 1 111 ? -29.922 3.924 0.926 1 98.38 111 TYR B N 1
ATOM 2940 C CA . TYR B 1 111 ? -30.953 4.039 -0.094 1 98.38 111 TYR B CA 1
ATOM 2941 C C . TYR B 1 111 ? -31.344 2.666 -0.631 1 98.38 111 TYR B C 1
ATOM 2943 O O . TYR B 1 111 ? -32.531 2.348 -0.734 1 98.38 111 TYR B O 1
ATOM 2951 N N . THR B 1 112 ? -30.375 1.814 -0.923 1 97.44 112 THR B N 1
ATOM 2952 C CA . THR B 1 112 ? -30.656 0.533 -1.565 1 97.44 112 THR B CA 1
ATOM 2953 C C . THR B 1 112 ? -31.016 -0.526 -0.529 1 97.44 112 THR B C 1
ATOM 2955 O O . THR B 1 112 ? -31.625 -1.547 -0.863 1 97.44 112 THR B O 1
ATOM 2958 N N . GLN B 1 113 ? -30.547 -0.401 0.615 1 96.56 113 GLN B N 1
ATOM 2959 C CA . GLN B 1 113 ? -30.672 -1.378 1.691 1 96.56 113 GLN B CA 1
ATOM 2960 C C . GLN B 1 113 ? -30.094 -2.73 1.278 1 96.56 113 GLN B C 1
ATOM 2962 O O . GLN B 1 113 ? -30.516 -3.77 1.797 1 96.56 113 GLN B O 1
ATOM 2967 N N . SER B 1 114 ? -29.188 -2.641 0.33 1 95.25 114 SER B N 1
ATOM 2968 C CA . SER B 1 114 ? -28.484 -3.838 -0.109 1 95.25 114 SER B CA 1
ATOM 2969 C C . SER B 1 114 ? -27.375 -4.219 0.872 1 95.25 114 SER B C 1
ATOM 2971 O O . SER B 1 114 ? -26.531 -3.393 1.203 1 95.25 114 SER B O 1
ATOM 2973 N N . PRO B 1 115 ? -27.391 -5.484 1.274 1 95.19 115 PRO B N 1
ATOM 2974 C CA . PRO B 1 115 ? -26.297 -5.918 2.16 1 95.19 115 PRO B CA 1
ATOM 2975 C C . PRO B 1 115 ? -24.922 -5.73 1.537 1 95.19 115 PRO B C 1
ATOM 2977 O O . PRO B 1 115 ? -23.953 -5.418 2.244 1 95.19 115 PRO B O 1
ATOM 2980 N N . ALA B 1 116 ? -24.812 -5.887 0.238 1 94.62 116 ALA B N 1
ATOM 2981 C CA . ALA B 1 116 ? -23.547 -5.723 -0.459 1 94.62 116 ALA B CA 1
ATOM 2982 C C . ALA B 1 116 ? -23.078 -4.273 -0.402 1 94.62 116 ALA B C 1
ATOM 2984 O O . ALA B 1 116 ? -21.891 -4.008 -0.19 1 94.62 116 ALA B O 1
ATOM 2985 N N . ASP B 1 117 ? -24 -3.359 -0.547 1 96.88 117 ASP B N 1
ATOM 2986 C CA . ASP B 1 117 ? -23.641 -1.944 -0.499 1 96.88 117 ASP B CA 1
ATOM 2987 C C . ASP B 1 117 ? -23.234 -1.528 0.913 1 96.88 117 ASP B C 1
ATOM 2989 O O . ASP B 1 117 ? -22.297 -0.748 1.09 1 96.88 117 ASP B O 1
ATOM 2993 N N . TYR B 1 118 ? -23.953 -2.033 1.878 1 97.12 118 TYR B N 1
ATOM 2994 C CA . TYR B 1 118 ? -23.609 -1.742 3.266 1 97.12 118 TYR B CA 1
ATOM 2995 C C . TYR B 1 118 ? -22.25 -2.324 3.623 1 97.12 118 TYR B C 1
ATOM 2997 O O . TYR B 1 118 ? -21.422 -1.661 4.27 1 97.12 118 TYR B O 1
ATOM 3005 N N . HIS B 1 119 ? -21.984 -3.553 3.174 1 96.81 119 HIS B N 1
ATOM 3006 C CA . HIS B 1 119 ? -20.688 -4.184 3.336 1 96.81 119 HIS B CA 1
ATOM 3007 C C . HIS B 1 119 ? -19.578 -3.309 2.766 1 96.81 119 HIS B C 1
ATOM 3009 O O . HIS B 1 119 ? -18.578 -3.037 3.445 1 96.81 119 HIS B O 1
ATOM 3015 N N . ASP B 1 120 ? -19.766 -2.852 1.568 1 97.19 120 ASP B N 1
ATOM 3016 C CA . ASP B 1 120 ? -18.75 -2.078 0.871 1 97.19 120 ASP B CA 1
ATOM 3017 C C . ASP B 1 120 ? -18.484 -0.751 1.579 1 97.19 120 ASP B C 1
ATOM 3019 O O . ASP B 1 120 ? -17.359 -0.252 1.575 1 97.19 120 ASP B O 1
ATOM 3023 N N . ALA B 1 121 ? -19.516 -0.186 2.221 1 97.94 121 ALA B N 1
ATOM 3024 C CA . ALA B 1 121 ? -19.375 1.084 2.928 1 97.94 121 ALA B CA 1
ATOM 3025 C C . ALA B 1 121 ? -18.609 0.902 4.238 1 97.94 121 ALA B C 1
ATOM 3027 O O . ALA B 1 121 ? -18 1.847 4.742 1 97.94 121 ALA B O 1
ATOM 3028 N N . LEU B 1 122 ? -18.625 -0.31 4.773 1 97.62 122 LEU B N 1
ATOM 3029 C CA . LEU B 1 122 ? -18.031 -0.576 6.078 1 97.62 122 LEU B CA 1
ATOM 3030 C C . LEU B 1 122 ? -16.562 -0.995 5.934 1 97.62 122 LEU B C 1
ATOM 3032 O O . LEU B 1 122 ? -15.75 -0.732 6.82 1 97.62 122 LEU B O 1
ATOM 3036 N N . MET B 1 123 ? -16.188 -1.565 4.828 1 97.25 123 MET B N 1
ATOM 3037 C CA . MET B 1 123 ? -14.891 -2.23 4.684 1 97.25 123 MET B CA 1
ATOM 3038 C C . MET B 1 123 ? -13.742 -1.248 4.895 1 97.25 123 MET B C 1
ATOM 3040 O O . MET B 1 123 ? -12.758 -1.567 5.566 1 97.25 123 MET B O 1
ATOM 3044 N N . PRO B 1 124 ? -13.875 -0.015 4.43 1 98.12 124 PRO B N 1
ATOM 3045 C CA . PRO B 1 124 ? -12.742 0.897 4.586 1 98.12 124 PRO B CA 1
ATOM 3046 C C . PRO B 1 124 ? -12.414 1.188 6.047 1 98.12 124 PRO B C 1
ATOM 3048 O O . PRO B 1 124 ? -11.297 1.614 6.363 1 98.12 124 PRO B O 1
ATOM 3051 N N . ILE B 1 125 ? -13.312 0.953 6.996 1 98.19 125 ILE B N 1
ATOM 3052 C CA . ILE B 1 125 ? -13.062 1.217 8.406 1 98.19 125 ILE B CA 1
ATOM 3053 C C . ILE B 1 125 ? -11.945 0.303 8.914 1 98.19 125 ILE B C 1
ATOM 3055 O O . ILE B 1 125 ? -11.211 0.662 9.836 1 98.19 125 ILE B O 1
ATOM 3059 N N . HIS B 1 126 ? -11.812 -0.842 8.266 1 98 126 HIS B N 1
ATOM 3060 C CA . HIS B 1 126 ? -10.844 -1.829 8.719 1 98 126 HIS B CA 1
ATOM 3061 C C . HIS B 1 126 ? -9.422 -1.388 8.398 1 98 126 HIS B C 1
ATOM 3063 O O . HIS B 1 126 ? -8.453 -2.016 8.836 1 98 126 HIS B O 1
ATOM 3069 N N . SER B 1 127 ? -9.289 -0.284 7.645 1 98.38 127 SER B N 1
ATOM 3070 C CA . SER B 1 127 ? -7.949 0.254 7.422 1 98.38 127 SER B CA 1
ATOM 3071 C C . SER B 1 127 ? -7.25 0.555 8.742 1 98.38 127 SER B C 1
ATOM 3073 O O . SER B 1 127 ? -6.023 0.47 8.836 1 98.38 127 SER B O 1
ATOM 3075 N N . PHE B 1 128 ? -8.023 0.893 9.734 1 96.88 128 PHE B N 1
ATOM 3076 C CA . PHE B 1 128 ? -7.5 1.207 11.062 1 96.88 128 PHE B CA 1
ATOM 3077 C C . PHE B 1 128 ? -6.66 0.056 11.602 1 96.88 128 PHE B C 1
ATOM 3079 O O . PHE B 1 128 ? -5.512 0.254 12 1 96.88 128 PHE B O 1
ATOM 3086 N N . VAL B 1 129 ? -7.148 -1.163 11.539 1 96.62 129 VAL B N 1
ATOM 3087 C CA . VAL B 1 129 ? -6.445 -2.301 12.125 1 96.62 129 VAL B CA 1
ATOM 3088 C C . VAL B 1 129 ? -5.355 -2.779 11.172 1 96.62 129 VAL B C 1
ATOM 3090 O O . VAL B 1 129 ? -4.281 -3.201 11.609 1 96.62 129 VAL B O 1
ATOM 3093 N N . TYR B 1 130 ? -5.598 -2.721 9.898 1 98 130 TYR B N 1
ATOM 3094 C CA . TYR B 1 130 ? -4.594 -3.17 8.938 1 98 130 TYR B CA 1
ATOM 3095 C C . TYR B 1 130 ? -3.361 -2.271 8.977 1 98 130 TYR B C 1
ATOM 3097 O O . TYR B 1 130 ? -2.234 -2.746 8.828 1 98 130 TYR B O 1
ATOM 3105 N N . THR B 1 131 ? -3.572 -0.952 9.133 1 97.19 131 THR B N 1
ATOM 3106 C CA . THR B 1 131 ? -2.459 -0.016 9.258 1 97.19 131 THR B CA 1
ATOM 3107 C C . THR B 1 131 ? -1.582 -0.376 10.453 1 97.19 131 THR B C 1
ATOM 3109 O O . THR B 1 131 ? -0.353 -0.367 10.359 1 97.19 131 THR B O 1
ATOM 3112 N N . ARG B 1 132 ? -2.154 -0.705 11.516 1 93.06 132 ARG B N 1
ATOM 3113 C CA . ARG B 1 132 ? -1.41 -1.037 12.727 1 93.06 132 ARG B CA 1
ATOM 3114 C C . ARG B 1 132 ? -0.648 -2.348 12.562 1 93.06 132 ARG B C 1
ATOM 3116 O O . ARG B 1 132 ? 0.47 -2.488 13.062 1 93.06 132 ARG B O 1
ATOM 3123 N N . VAL B 1 133 ? -1.243 -3.295 11.883 1 95.94 133 VAL B N 1
ATOM 3124 C CA . VAL B 1 133 ? -0.554 -4.547 11.586 1 95.94 133 VAL B CA 1
ATOM 3125 C C . VAL B 1 133 ? 0.673 -4.266 10.719 1 95.94 133 VAL B C 1
ATOM 3127 O O . VAL B 1 133 ? 1.76 -4.781 10.992 1 95.94 133 VAL B O 1
ATOM 3130 N N . LEU B 1 134 ? 0.475 -3.434 9.719 1 97.5 134 LEU B N 1
ATOM 3131 C CA . LEU B 1 134 ? 1.579 -3.131 8.812 1 97.5 134 LEU B CA 1
ATOM 3132 C C . LEU B 1 134 ? 2.682 -2.365 9.539 1 97.5 134 LEU B C 1
ATOM 3134 O O . LEU B 1 134 ? 3.867 -2.607 9.305 1 97.5 134 LEU B O 1
ATOM 3138 N N . ILE B 1 135 ? 2.303 -1.382 10.383 1 93.5 135 ILE B N 1
ATOM 3139 C CA . ILE B 1 135 ? 3.295 -0.655 11.164 1 93.5 135 ILE B CA 1
ATOM 3140 C C . ILE B 1 135 ? 4.117 -1.637 12 1 93.5 135 ILE B C 1
ATOM 3142 O O . ILE B 1 135 ? 5.344 -1.536 12.062 1 93.5 135 ILE B O 1
ATOM 3146 N N . PHE B 1 136 ? 3.443 -2.574 12.609 1 92.75 136 PHE B N 1
ATOM 3147 C CA . PHE B 1 136 ? 4.137 -3.561 13.43 1 92.75 136 PHE B CA 1
ATOM 3148 C C . PHE B 1 136 ? 5.074 -4.41 12.586 1 92.75 136 PHE B C 1
ATOM 3150 O O . PHE B 1 136 ? 6.242 -4.594 12.938 1 92.75 136 PHE B O 1
ATOM 3157 N N . LEU B 1 137 ? 4.566 -4.945 11.523 1 96.44 137 LEU B N 1
ATOM 3158 C CA . LEU B 1 137 ? 5.367 -5.816 10.672 1 96.44 137 LEU B CA 1
ATOM 3159 C C . LEU B 1 137 ? 6.574 -5.07 10.117 1 96.44 137 LEU B C 1
ATOM 3161 O O . LEU B 1 137 ? 7.707 -5.551 10.211 1 96.44 137 LEU B O 1
ATOM 3165 N N . MET B 1 138 ? 6.363 -3.908 9.586 1 96.38 138 MET B N 1
ATOM 3166 C CA . MET B 1 138 ? 7.438 -3.145 8.953 1 96.38 138 MET B CA 1
ATOM 3167 C C . MET B 1 138 ? 8.375 -2.553 10.008 1 96.38 138 MET B C 1
ATOM 3169 O O . MET B 1 138 ? 9.562 -2.363 9.742 1 96.38 138 MET B O 1
ATOM 3173 N N . GLY B 1 139 ? 7.816 -2.287 11.117 1 91.19 139 GLY B N 1
ATOM 3174 C CA . GLY B 1 139 ? 8.633 -1.774 12.211 1 91.19 139 GLY B CA 1
ATOM 3175 C C . GLY B 1 139 ? 9.523 -2.828 12.836 1 91.19 139 GLY B C 1
ATOM 3176 O O . GLY B 1 139 ? 10.453 -2.502 13.578 1 91.19 139 GLY B O 1
ATOM 3177 N N . THR B 1 140 ? 9.273 -4.078 12.484 1 93.81 140 THR B N 1
ATOM 3178 C CA . THR B 1 140 ? 10.031 -5.129 13.164 1 93.81 140 THR B CA 1
ATOM 3179 C C . THR B 1 140 ? 10.867 -5.922 12.164 1 93.81 140 THR B C 1
ATOM 3181 O O . THR B 1 140 ? 11.523 -6.898 12.531 1 93.81 140 THR B O 1
ATOM 3184 N N . MET B 1 141 ? 10.883 -5.59 10.953 1 92.94 141 MET B N 1
ATOM 3185 C CA . MET B 1 141 ? 11.57 -6.434 9.977 1 92.94 141 MET B CA 1
ATOM 3186 C C . MET B 1 141 ? 12.922 -5.828 9.594 1 92.94 141 MET B C 1
ATOM 3188 O O . MET B 1 141 ? 13.766 -6.504 9.008 1 92.94 141 MET B O 1
ATOM 3192 N N . GLY B 1 142 ? 13.219 -4.613 9.922 1 86 142 GLY B N 1
ATOM 3193 C CA . GLY B 1 142 ? 14.438 -3.914 9.555 1 86 142 GLY B CA 1
ATOM 3194 C C . GLY B 1 142 ? 14.211 -2.455 9.203 1 86 142 GLY B C 1
ATOM 3195 O O . GLY B 1 142 ? 13.086 -1.958 9.305 1 86 142 GLY B O 1
ATOM 3196 N N . PRO B 1 143 ? 15.211 -1.757 8.938 1 89.06 143 PRO B N 1
ATOM 3197 C CA . PRO B 1 143 ? 16.578 -2.16 8.625 1 89.06 143 PRO B CA 1
ATOM 3198 C C . PRO B 1 143 ? 17.453 -2.291 9.859 1 89.06 143 PRO B C 1
ATOM 3200 O O . PRO B 1 143 ? 18.625 -2.66 9.758 1 89.06 143 PRO B O 1
ATOM 3203 N N . THR B 1 144 ? 17.062 -1.927 10.977 1 89 144 THR B N 1
ATOM 3204 C CA . THR B 1 144 ? 17.812 -2.084 12.211 1 89 144 THR B CA 1
ATOM 3205 C C . THR B 1 144 ? 17.094 -3.01 13.18 1 89 144 THR B C 1
ATOM 3207 O O . THR B 1 144 ? 15.891 -3.256 13.023 1 89 144 THR B O 1
ATOM 3210 N N . PRO B 1 145 ? 17.75 -3.461 14.156 1 90.62 145 PRO B N 1
ATOM 3211 C CA . PRO B 1 145 ? 17.094 -4.281 15.172 1 90.62 145 PRO B CA 1
ATOM 3212 C C . PRO B 1 145 ? 16.297 -3.453 16.188 1 90.62 145 PRO B C 1
ATOM 3214 O O . PRO B 1 145 ? 15.766 -3.996 17.141 1 90.62 145 PRO B O 1
ATOM 3217 N N . SER B 1 146 ? 16.219 -2.18 16 1 86.31 146 SER B N 1
ATOM 3218 C CA . SER B 1 146 ? 15.484 -1.287 16.891 1 86.31 146 SER B CA 1
ATOM 3219 C C . SER B 1 146 ? 14.078 -1 16.375 1 86.31 146 SER B C 1
ATOM 3221 O O . SER B 1 146 ? 13.922 -0.317 15.359 1 86.31 146 SER B O 1
ATOM 3223 N N . PHE B 1 147 ? 13.125 -1.469 17.094 1 87.38 147 PHE B N 1
ATOM 3224 C CA . PHE B 1 147 ? 11.734 -1.204 16.75 1 87.38 147 PHE B CA 1
ATOM 3225 C C . PHE B 1 147 ? 11.461 0.294 16.719 1 87.38 147 PHE B C 1
ATOM 3227 O O . PHE B 1 147 ? 10.812 0.789 15.789 1 87.38 147 PHE B O 1
ATOM 3234 N N . LYS B 1 148 ? 11.953 1.006 17.688 1 81.12 148 LYS B N 1
ATOM 3235 C CA . LYS B 1 148 ? 11.734 2.445 17.812 1 81.12 148 LYS B CA 1
ATOM 3236 C C . LYS B 1 148 ? 12.258 3.182 16.578 1 81.12 148 LYS B C 1
ATOM 3238 O O . LYS B 1 148 ? 11.57 4.043 16.031 1 81.12 148 LYS B O 1
ATOM 3243 N N . LYS B 1 149 ? 13.422 2.822 16.172 1 83.06 149 LYS B N 1
ATOM 3244 C CA . LYS B 1 149 ? 14.016 3.467 15.016 1 83.06 149 LYS B CA 1
ATOM 3245 C C . LYS B 1 149 ? 13.227 3.154 13.742 1 83.06 149 LYS B C 1
ATOM 3247 O O . LYS B 1 149 ? 12.961 4.047 12.938 1 83.06 149 LYS B O 1
ATOM 3252 N N . ASN B 1 150 ? 12.836 1.884 13.633 1 86.94 150 ASN B N 1
ATOM 3253 C CA . ASN B 1 150 ? 12.148 1.451 12.422 1 86.94 150 ASN B CA 1
ATOM 3254 C C . ASN B 1 150 ? 10.773 2.098 12.297 1 86.94 150 ASN B C 1
ATOM 3256 O O . ASN B 1 150 ? 10.406 2.598 11.234 1 86.94 150 ASN B O 1
ATOM 3260 N N . VAL B 1 151 ? 10.062 2.111 13.414 1 86.06 151 VAL B N 1
ATOM 3261 C CA . VAL B 1 151 ? 8.672 2.551 13.359 1 86.06 151 VAL B CA 1
ATOM 3262 C C . VAL B 1 151 ? 8.609 4.062 13.164 1 86.06 151 VAL B C 1
ATOM 3264 O O . VAL B 1 151 ? 7.594 4.602 12.719 1 86.06 151 VAL B O 1
ATOM 3267 N N . ASN B 1 152 ? 9.68 4.754 13.438 1 82.88 152 ASN B N 1
ATOM 3268 C CA . ASN B 1 152 ? 9.711 6.203 13.281 1 82.88 152 ASN B CA 1
ATOM 3269 C C . ASN B 1 152 ? 10.148 6.609 11.883 1 82.88 152 ASN B C 1
ATOM 3271 O O . ASN B 1 152 ? 10.172 7.797 11.555 1 82.88 152 ASN B O 1
ATOM 3275 N N . SER B 1 153 ? 10.453 5.641 11.117 1 86.38 153 SER B N 1
ATOM 3276 C CA . SER B 1 153 ? 10.703 5.938 9.703 1 86.38 153 SER B CA 1
ATOM 3277 C C . SER B 1 153 ? 9.453 6.48 9.023 1 86.38 153 SER B C 1
ATOM 3279 O O . SER B 1 153 ? 8.367 5.906 9.164 1 86.38 153 SER B O 1
ATOM 3281 N N . ARG B 1 154 ? 9.586 7.523 8.234 1 91.44 154 ARG B N 1
ATOM 3282 C CA . ARG B 1 154 ? 8.477 8.102 7.488 1 91.44 154 ARG B CA 1
ATOM 3283 C C . ARG B 1 154 ? 7.938 7.109 6.461 1 91.44 154 ARG B C 1
ATOM 3285 O O . ARG B 1 154 ? 6.746 7.129 6.137 1 91.44 154 ARG B O 1
ATOM 3292 N N . PHE B 1 155 ? 8.82 6.23 6.012 1 93.56 155 PHE B N 1
ATOM 3293 C CA . PHE B 1 155 ? 8.422 5.238 5.02 1 93.56 155 PHE B CA 1
ATOM 3294 C C . PHE B 1 155 ? 7.457 4.227 5.621 1 93.56 155 PHE B C 1
ATOM 3296 O O . PHE B 1 155 ? 6.457 3.863 4.996 1 93.56 155 PHE B O 1
ATOM 3303 N N . VAL B 1 156 ? 7.777 3.797 6.855 1 93.75 156 VAL B N 1
ATOM 3304 C CA . VAL B 1 156 ? 6.934 2.811 7.52 1 93.75 156 VAL B CA 1
ATOM 3305 C C . VAL B 1 156 ? 5.527 3.373 7.703 1 93.75 156 VAL B C 1
ATOM 3307 O O . VAL B 1 156 ? 4.539 2.709 7.379 1 93.75 156 VAL B O 1
ATOM 3310 N N . TYR B 1 157 ? 5.504 4.586 8.125 1 92.5 157 TYR B N 1
ATOM 3311 C CA . TYR B 1 157 ? 4.203 5.203 8.367 1 92.5 157 TYR B CA 1
ATOM 3312 C C . TYR B 1 157 ? 3.445 5.418 7.062 1 92.5 157 TYR B C 1
ATOM 3314 O O . TYR B 1 157 ? 2.283 5.02 6.941 1 92.5 157 TYR B O 1
ATOM 3322 N N . SER B 1 158 ? 4.074 6 6.086 1 95.31 158 SER B N 1
ATOM 3323 C CA . SER B 1 158 ? 3.438 6.309 4.809 1 95.31 158 SER B CA 1
ATOM 3324 C C . SER B 1 158 ? 2.938 5.043 4.121 1 95.31 158 SER B C 1
ATOM 3326 O O . SER B 1 158 ? 1.796 4.988 3.66 1 95.31 158 SER B O 1
ATOM 3328 N N . GLU B 1 159 ? 3.697 4.02 4.105 1 97.69 159 GLU B N 1
ATOM 3329 C CA . GLU B 1 159 ? 3.34 2.766 3.451 1 97.69 159 GLU B CA 1
ATOM 3330 C C . GLU B 1 159 ? 2.227 2.045 4.207 1 97.69 159 GLU B C 1
ATOM 3332 O O . GLU B 1 159 ? 1.372 1.399 3.598 1 97.69 159 GLU B O 1
ATOM 3337 N N . SER B 1 160 ? 2.271 2.152 5.484 1 97.44 160 SER B N 1
ATOM 3338 C CA . SER B 1 160 ? 1.258 1.472 6.285 1 97.44 160 SER B CA 1
ATOM 3339 C C . SER B 1 160 ? -0.116 2.105 6.094 1 97.44 160 SER B C 1
ATOM 3341 O O . SER B 1 160 ? -1.128 1.404 6.039 1 97.44 160 SER B O 1
ATOM 3343 N N . ILE B 1 161 ? -0.113 3.406 5.992 1 97.81 161 ILE B N 1
ATOM 3344 C CA . ILE B 1 161 ? -1.386 4.098 5.82 1 97.81 161 ILE B CA 1
ATOM 3345 C C . ILE B 1 161 ? -1.996 3.727 4.473 1 97.81 161 ILE B C 1
ATOM 3347 O O . ILE B 1 161 ? -3.15 3.295 4.402 1 97.81 161 ILE B O 1
ATOM 3351 N N . LEU B 1 162 ? -1.239 3.854 3.42 1 98.69 162 LEU B N 1
ATOM 3352 C CA . LEU B 1 162 ? -1.757 3.498 2.104 1 98.69 162 LEU B CA 1
ATOM 3353 C C . LEU B 1 162 ? -2.064 2.008 2.023 1 98.69 162 LEU B C 1
ATOM 3355 O O . LEU B 1 162 ? -3.115 1.613 1.512 1 98.69 162 LEU B O 1
ATOM 3359 N N . GLY B 1 163 ? -1.129 1.202 2.527 1 98.69 163 GLY B N 1
ATOM 3360 C CA . GLY B 1 163 ? -1.335 -0.237 2.5 1 98.69 163 GLY B CA 1
ATOM 3361 C C . GLY B 1 163 ? -2.584 -0.675 3.242 1 98.69 163 GLY B C 1
ATOM 3362 O O . GLY B 1 163 ? -3.357 -1.49 2.736 1 98.69 163 GLY B O 1
ATOM 3363 N N . GLY B 1 164 ? -2.75 -0.163 4.441 1 98.56 164 GLY B N 1
ATOM 3364 C CA . GLY B 1 164 ? -3.945 -0.483 5.207 1 98.56 164 GLY B CA 1
ATOM 3365 C C . GLY B 1 164 ? -5.23 -0.11 4.492 1 98.56 164 GLY B C 1
ATOM 3366 O O . GLY B 1 164 ? -6.203 -0.868 4.516 1 98.56 164 GLY B O 1
ATOM 3367 N N . ALA B 1 165 ? -5.219 1.038 3.873 1 98.75 165 ALA B N 1
ATOM 3368 C CA . ALA B 1 165 ? -6.395 1.491 3.135 1 98.75 165 ALA B CA 1
ATOM 3369 C C . ALA B 1 165 ? -6.684 0.574 1.951 1 98.75 165 ALA B C 1
ATOM 3371 O O . ALA B 1 165 ? -7.836 0.202 1.714 1 98.75 165 ALA B O 1
ATOM 3372 N N . LEU B 1 166 ? -5.66 0.207 1.231 1 98.69 166 LEU B N 1
ATOM 3373 C CA . LEU B 1 166 ? -5.84 -0.632 0.052 1 98.69 166 LEU B CA 1
ATOM 3374 C C . LEU B 1 166 ? -6.348 -2.016 0.442 1 98.69 166 LEU B C 1
ATOM 3376 O O . LEU B 1 166 ? -7.234 -2.566 -0.218 1 98.69 166 LEU B O 1
ATOM 3380 N N . ILE B 1 167 ? -5.805 -2.57 1.519 1 98.38 167 ILE B N 1
ATOM 3381 C CA . ILE B 1 167 ? -6.289 -3.857 2.002 1 98.38 167 ILE B CA 1
ATOM 3382 C C . ILE B 1 167 ? -7.773 -3.758 2.342 1 98.38 167 ILE B C 1
ATOM 3384 O O . ILE B 1 167 ? -8.578 -4.586 1.902 1 98.38 167 ILE B O 1
ATOM 3388 N N . ALA B 1 168 ? -8.156 -2.754 3.021 1 98.3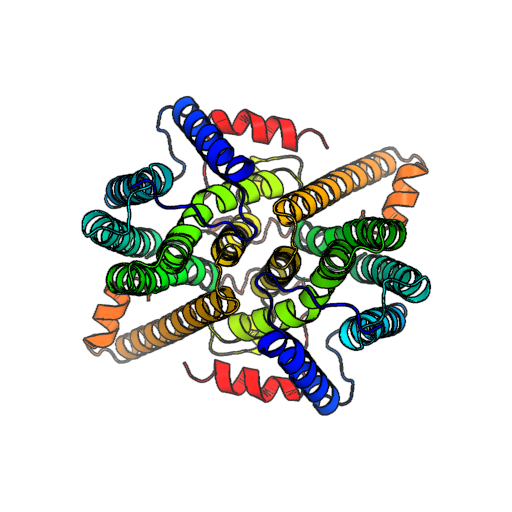1 168 ALA B N 1
ATOM 3389 C CA . ALA B 1 168 ? -9.523 -2.602 3.494 1 98.31 168 ALA B CA 1
ATOM 3390 C C . ALA B 1 168 ? -10.484 -2.381 2.328 1 98.31 168 ALA B C 1
ATOM 3392 O O . ALA B 1 168 ? -11.539 -3.02 2.254 1 98.31 168 ALA B O 1
ATOM 3393 N N . VAL B 1 169 ? -10.133 -1.525 1.423 1 98.25 169 VAL B N 1
ATOM 3394 C CA . VAL B 1 169 ? -10.992 -1.199 0.286 1 98.25 169 VAL B CA 1
ATOM 3395 C C . VAL B 1 169 ? -11.117 -2.414 -0.628 1 98.25 169 VAL B C 1
ATOM 3397 O O . VAL B 1 169 ? -12.164 -2.629 -1.241 1 98.25 169 VAL B O 1
ATOM 3400 N N . SER B 1 170 ? -10.109 -3.27 -0.636 1 96.81 170 SER B N 1
ATOM 3401 C CA . SER B 1 170 ? -10.117 -4.434 -1.518 1 96.81 170 SER B CA 1
ATOM 3402 C C . SER B 1 170 ? -11.133 -5.473 -1.054 1 96.81 170 SER B C 1
ATOM 3404 O O . SER B 1 170 ? -11.461 -6.402 -1.793 1 96.81 170 SER B O 1
ATOM 3406 N N . HIS B 1 171 ? -11.648 -5.34 0.121 1 96.12 171 HIS B N 1
ATOM 3407 C CA . HIS B 1 171 ? -12.664 -6.262 0.616 1 96.12 171 HIS B CA 1
ATOM 3408 C C . HIS B 1 171 ? -14.039 -5.938 0.027 1 96.12 171 HIS B C 1
ATOM 3410 O O . HIS B 1 171 ? -15 -6.676 0.246 1 96.12 171 HIS B O 1
ATOM 3416 N N . SER B 1 172 ? -14.141 -4.844 -0.722 1 95.88 172 SER B N 1
ATOM 3417 C CA . SER B 1 172 ? -15.414 -4.461 -1.325 1 95.88 172 SER B CA 1
ATOM 3418 C C . SER B 1 172 ? -15.859 -5.477 -2.373 1 95.88 172 SER B C 1
ATOM 3420 O O . SER B 1 172 ? -15.023 -6.164 -2.969 1 95.88 172 SER B O 1
ATOM 3422 N N . THR B 1 173 ? -17.141 -5.543 -2.559 1 93.88 173 THR B N 1
ATOM 3423 C CA . THR B 1 173 ? -17.719 -6.465 -3.529 1 93.88 173 THR B CA 1
ATOM 3424 C C . THR B 1 173 ? -17.547 -5.934 -4.949 1 93.88 173 THR B C 1
ATOM 3426 O O . THR B 1 173 ? -17.453 -6.711 -5.898 1 93.88 173 THR B O 1
ATOM 3429 N N . LYS B 1 174 ? -17.531 -4.66 -5.133 1 94.25 174 LYS B N 1
ATOM 3430 C CA . LYS B 1 174 ? -17.438 -4.043 -6.457 1 94.25 174 LYS B CA 1
ATOM 3431 C C . LYS B 1 174 ? -16 -4.008 -6.945 1 94.25 174 LYS B C 1
ATOM 3433 O O . LYS B 1 174 ? -15.117 -3.5 -6.25 1 94.25 174 LYS B O 1
ATOM 3438 N N . PRO B 1 175 ? -15.75 -4.465 -8.078 1 93.5 175 PRO B N 1
ATOM 3439 C CA . PRO B 1 175 ? -14.375 -4.535 -8.578 1 93.5 175 PRO B CA 1
ATOM 3440 C C . PRO B 1 175 ? -13.75 -3.158 -8.797 1 93.5 175 PRO B C 1
ATOM 3442 O O . PRO B 1 175 ? -12.523 -3.039 -8.883 1 93.5 175 PRO B O 1
ATOM 3445 N N . GLU B 1 176 ? -14.562 -2.098 -8.867 1 95.88 176 GLU B N 1
ATOM 3446 C CA . GLU B 1 176 ? -14.039 -0.762 -9.125 1 95.88 176 GLU B CA 1
ATOM 3447 C C . GLU B 1 176 ? -13.688 -0.045 -7.824 1 95.88 176 GLU B C 1
ATOM 3449 O O . GLU B 1 176 ? -13.203 1.087 -7.844 1 95.88 176 GLU B O 1
ATOM 3454 N N . ALA B 1 177 ? -13.945 -0.651 -6.699 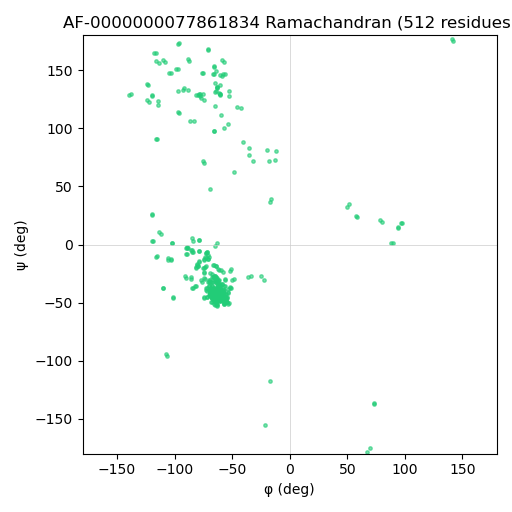1 97.06 177 ALA B N 1
ATOM 3455 C CA . ALA B 1 177 ? -13.797 0.016 -5.41 1 97.06 177 ALA B CA 1
ATOM 3456 C C . ALA B 1 177 ? -12.391 0.604 -5.254 1 97.06 177 ALA B C 1
ATOM 3458 O O . ALA B 1 177 ? -12.242 1.765 -4.867 1 97.06 177 ALA B O 1
ATOM 3459 N N . ILE B 1 178 ? -11.344 -0.126 -5.574 1 97.69 178 ILE B N 1
ATOM 3460 C CA . ILE B 1 178 ? -9.969 0.336 -5.441 1 97.69 178 ILE B CA 1
ATOM 3461 C C . ILE B 1 178 ? -9.711 1.484 -6.414 1 97.69 178 ILE B C 1
ATOM 3463 O O . ILE B 1 178 ? -9.055 2.469 -6.062 1 97.69 178 ILE B O 1
ATOM 3467 N N . ALA B 1 179 ? -10.227 1.319 -7.609 1 97.44 179 ALA B N 1
ATOM 3468 C CA . ALA B 1 179 ? -10.07 2.379 -8.602 1 97.44 179 ALA B CA 1
ATOM 3469 C C . ALA B 1 179 ? -10.727 3.674 -8.133 1 97.44 179 ALA B C 1
ATOM 3471 O O . ALA B 1 179 ? -10.172 4.762 -8.312 1 97.44 179 ALA B O 1
ATOM 3472 N N . VAL B 1 180 ? -11.891 3.561 -7.559 1 98 180 VAL B N 1
ATOM 3473 C CA . VAL B 1 180 ? -12.609 4.723 -7.047 1 98 180 VAL B CA 1
ATOM 3474 C C . VAL B 1 180 ? -11.812 5.367 -5.918 1 98 180 VAL B C 1
ATOM 3476 O O . VAL B 1 180 ? -11.586 6.582 -5.922 1 98 180 VAL B O 1
ATOM 3479 N N . TYR B 1 181 ? -11.359 4.609 -4.988 1 98.62 181 TYR B N 1
ATOM 3480 C CA . TYR B 1 181 ? -10.547 5.105 -3.881 1 98.62 181 TYR B CA 1
ATOM 3481 C C . TYR B 1 181 ? -9.305 5.82 -4.391 1 98.62 181 TYR B C 1
ATOM 3483 O O . TYR B 1 181 ? -9.008 6.941 -3.971 1 98.62 181 TYR B O 1
ATOM 3491 N N . ALA B 1 182 ? -8.562 5.16 -5.281 1 98.56 182 ALA B N 1
ATOM 3492 C CA . ALA B 1 182 ? -7.32 5.719 -5.812 1 98.56 182 ALA B CA 1
ATOM 3493 C C . ALA B 1 182 ? -7.586 7.016 -6.578 1 98.56 182 ALA B C 1
ATOM 3495 O O . ALA B 1 182 ? -6.785 7.953 -6.52 1 98.56 182 ALA B O 1
ATOM 3496 N N . SER B 1 183 ? -8.695 7.055 -7.25 1 98.19 183 SER B N 1
ATOM 3497 C CA . SER B 1 183 ? -9.062 8.266 -7.98 1 98.19 183 SER B CA 1
ATOM 3498 C C . SER B 1 183 ? -9.375 9.414 -7.027 1 98.19 183 SER B C 1
ATOM 3500 O O . SER B 1 183 ? -8.977 10.555 -7.266 1 98.19 183 SER B O 1
ATOM 3502 N N . ILE B 1 184 ? -10.086 9.086 -5.988 1 98.25 184 ILE B N 1
ATOM 3503 C CA . ILE B 1 184 ? -10.398 10.109 -5.004 1 98.25 184 ILE B CA 1
ATOM 3504 C C . ILE B 1 184 ? -9.109 10.594 -4.34 1 98.25 184 ILE B C 1
ATOM 3506 O O . ILE B 1 184 ? -8.906 11.805 -4.176 1 98.25 184 ILE B O 1
ATOM 3510 N N . MET B 1 185 ? -8.25 9.688 -3.98 1 98.25 185 MET B N 1
ATOM 3511 C CA . MET B 1 185 ? -6.957 10.039 -3.4 1 98.25 185 MET B CA 1
ATOM 3512 C C . MET B 1 185 ? -6.188 10.984 -4.32 1 98.25 185 MET B C 1
ATOM 3514 O O . MET B 1 185 ? -5.648 11.992 -3.871 1 98.25 185 MET B O 1
ATOM 3518 N N . HIS B 1 186 ? -6.191 10.609 -5.562 1 97.94 186 HIS B N 1
ATOM 3519 C CA . HIS B 1 186 ? -5.504 11.398 -6.578 1 97.94 186 HIS B CA 1
ATOM 3520 C C . HIS B 1 186 ? -6.09 12.805 -6.668 1 97.94 186 HIS B C 1
ATOM 3522 O O . HIS B 1 186 ? -5.352 13.797 -6.672 1 97.94 186 HIS B O 1
ATOM 3528 N N . MET B 1 187 ? -7.363 12.883 -6.711 1 96.75 187 MET B N 1
ATOM 3529 C CA . MET B 1 187 ? -8.031 14.172 -6.848 1 96.75 187 MET B CA 1
ATOM 3530 C C . MET B 1 187 ? -7.816 15.031 -5.605 1 96.75 187 MET B C 1
ATOM 3532 O O . MET B 1 187 ? -7.625 16.25 -5.711 1 96.75 187 MET B O 1
ATOM 3536 N N . VAL B 1 188 ? -7.875 14.422 -4.48 1 95.62 188 VAL B N 1
ATOM 3537 C CA . VAL B 1 188 ? -7.617 15.141 -3.238 1 95.62 188 VAL B CA 1
ATOM 3538 C C . VAL B 1 188 ? -6.203 15.719 -3.254 1 95.62 188 VAL B C 1
ATOM 3540 O O . VAL B 1 188 ? -5.992 16.875 -2.885 1 95.62 188 VAL B O 1
ATOM 3543 N N . GLY B 1 189 ? -5.199 14.883 -3.674 1 95.06 189 GLY B N 1
ATOM 3544 C CA . GLY B 1 189 ? -3.83 15.359 -3.793 1 95.06 189 GLY B CA 1
ATOM 3545 C C . GLY B 1 189 ? -3.688 16.531 -4.75 1 95.06 189 GLY B C 1
ATOM 3546 O O . GLY B 1 189 ? -2.982 17.5 -4.457 1 95.06 189 GLY B O 1
ATOM 3547 N N . LYS B 1 190 ? -4.383 16.453 -5.816 1 94.88 190 LYS B N 1
ATOM 3548 C CA . LYS B 1 190 ? -4.309 17.516 -6.816 1 94.88 190 LYS B CA 1
ATOM 3549 C C . LYS B 1 190 ? -4.953 18.797 -6.305 1 94.88 190 LYS B C 1
ATOM 3551 O O . LYS B 1 190 ? -4.406 19.891 -6.484 1 94.88 190 LYS B O 1
ATOM 3556 N N . VAL B 1 191 ? -6.066 18.656 -5.707 1 93.81 191 VAL B N 1
ATOM 3557 C CA . VAL B 1 191 ? -6.781 19.812 -5.18 1 93.81 191 VAL B CA 1
ATOM 3558 C C . VAL B 1 191 ? -5.949 20.469 -4.078 1 93.81 191 VAL B C 1
ATOM 3560 O O . VAL B 1 191 ? -5.906 21.703 -3.975 1 93.81 191 VAL B O 1
ATOM 3563 N N . SER B 1 192 ? -5.352 19.625 -3.287 1 92.56 192 SER B N 1
ATOM 3564 C CA . SER B 1 192 ? -4.5 20.156 -2.225 1 92.56 192 SER B CA 1
ATOM 3565 C C . SER B 1 192 ? -3.348 20.969 -2.793 1 92.56 192 SER B C 1
ATOM 3567 O O . SER B 1 192 ? -3.027 22.047 -2.275 1 92.56 192 SER B O 1
ATOM 3569 N N . LEU B 1 193 ? -2.689 20.453 -3.779 1 91.75 193 LEU B N 1
ATOM 3570 C CA . LEU B 1 193 ? -1.603 21.188 -4.422 1 91.75 193 LEU B CA 1
ATOM 3571 C C . LEU B 1 193 ? -2.109 22.484 -5.027 1 91.75 193 LEU B C 1
ATOM 3573 O O . LEU B 1 193 ? -1.478 23.531 -4.867 1 91.75 193 LEU B O 1
ATOM 3577 N N . TRP B 1 194 ? -3.172 22.406 -5.715 1 93 194 TRP B N 1
ATOM 3578 C CA . TRP B 1 194 ? -3.771 23.594 -6.316 1 93 194 TRP B CA 1
ATOM 3579 C C . TRP B 1 194 ? -4.086 24.641 -5.258 1 93 194 TRP B C 1
ATOM 3581 O O . TRP B 1 194 ? -3.775 25.812 -5.434 1 93 194 TRP B O 1
ATOM 3591 N N . ALA B 1 195 ? -4.754 24.203 -4.238 1 92.12 195 ALA B N 1
ATOM 3592 C CA . ALA B 1 195 ? -5.133 25.109 -3.158 1 92.12 195 ALA B CA 1
ATOM 3593 C C . ALA B 1 195 ? -3.902 25.766 -2.535 1 92.12 195 ALA B C 1
ATOM 3595 O O . ALA B 1 195 ? -3.918 26.953 -2.227 1 92.12 195 ALA B O 1
ATOM 3596 N N . ARG B 1 196 ? -2.914 25.031 -2.338 1 90.06 196 ARG B N 1
ATOM 3597 C CA . ARG B 1 196 ? -1.683 25.562 -1.769 1 90.06 196 ARG B CA 1
ATOM 3598 C C . ARG B 1 196 ? -1.062 26.609 -2.689 1 90.06 196 ARG B C 1
ATOM 3600 O O . ARG B 1 196 ? -0.619 27.672 -2.232 1 90.06 196 ARG B O 1
ATOM 3607 N N . ARG B 1 197 ? -0.989 26.297 -3.893 1 90.62 197 ARG B N 1
ATOM 3608 C CA . ARG B 1 197 ? -0.406 27.219 -4.863 1 90.62 197 ARG B CA 1
ATOM 3609 C C . ARG B 1 197 ? -1.215 28.516 -4.945 1 90.62 197 ARG B C 1
ATOM 3611 O O . ARG B 1 197 ? -0.647 29.609 -5.02 1 90.62 197 ARG B O 1
ATOM 3618 N N . LYS B 1 198 ? -2.459 28.359 -4.988 1 92.56 198 LYS B N 1
ATOM 3619 C CA . LYS B 1 198 ? -3.32 29.547 -5.012 1 92.56 198 LYS B CA 1
ATOM 3620 C C . LYS B 1 198 ? -3.156 30.375 -3.738 1 92.56 198 LYS B C 1
ATOM 3622 O O . LYS B 1 198 ? -3.111 31.594 -3.791 1 92.56 198 LYS B O 1
ATOM 3627 N N . HIS B 1 199 ? -3.176 29.703 -2.668 1 92.12 199 HIS B N 1
ATOM 3628 C CA . HIS B 1 199 ? -2.938 30.359 -1.388 1 92.12 199 HIS B CA 1
ATOM 3629 C C . HIS B 1 199 ? -1.64 31.172 -1.414 1 92.12 199 HIS B C 1
ATOM 3631 O O . HIS B 1 199 ? -1.623 32.344 -1.03 1 92.12 199 HIS B O 1
ATOM 3637 N N . ASP B 1 200 ? -0.581 30.484 -1.859 1 89.94 200 ASP B N 1
ATOM 3638 C CA . ASP B 1 200 ? 0.72 31.141 -1.91 1 89.94 200 ASP B CA 1
ATOM 3639 C C . ASP B 1 200 ? 0.701 32.312 -2.883 1 89.94 200 ASP B C 1
ATOM 3641 O O . ASP B 1 200 ? 1.285 33.375 -2.605 1 89.94 200 ASP B O 1
ATOM 3645 N N . ALA B 1 201 ? 0.066 32.156 -3.99 1 91.56 201 ALA B N 1
ATOM 3646 C CA . ALA B 1 201 ? -0.041 33.219 -4.98 1 91.56 201 ALA B CA 1
ATOM 3647 C C . ALA B 1 201 ? -0.799 34.438 -4.418 1 91.56 201 ALA B C 1
ATOM 3649 O O . ALA B 1 201 ? -0.393 35.562 -4.617 1 91.56 201 ALA B O 1
ATOM 3650 N N . GLU B 1 202 ? -1.859 34.156 -3.805 1 93.75 202 GLU B N 1
ATOM 3651 C CA . GLU B 1 202 ? -2.664 35.219 -3.223 1 93.75 202 GLU B CA 1
ATOM 3652 C C . GLU B 1 202 ? -1.911 35.938 -2.102 1 93.75 202 GLU B C 1
ATOM 3654 O O . GLU B 1 202 ? -2.002 37.156 -1.962 1 93.75 202 GLU B O 1
ATOM 3659 N N . ARG B 1 203 ? -1.194 35.281 -1.359 1 91.25 203 ARG B N 1
ATOM 3660 C CA . ARG B 1 203 ? -0.38 35.875 -0.3 1 91.25 203 ARG B CA 1
ATOM 3661 C C . ARG B 1 203 ? 0.737 36.719 -0.882 1 91.25 203 ARG B C 1
ATOM 3663 O O . ARG B 1 203 ? 1.026 37.812 -0.368 1 91.25 203 ARG B O 1
ATOM 3670 N N . GLU B 1 204 ? 1.364 36.188 -1.829 1 92.69 204 GLU B N 1
ATOM 3671 C CA . GLU B 1 204 ? 2.451 36.906 -2.48 1 92.69 204 GLU B CA 1
ATOM 3672 C C . GLU B 1 204 ? 1.946 38.219 -3.115 1 92.69 204 GLU B C 1
ATOM 3674 O O . GLU B 1 204 ? 2.66 39.219 -3.137 1 92.69 204 GLU B O 1
ATOM 3679 N N . GLN B 1 205 ? 0.764 38.156 -3.635 1 94.56 205 GLN B N 1
ATOM 3680 C CA . GLN B 1 205 ? 0.171 39.344 -4.273 1 94.56 205 GLN B CA 1
ATOM 3681 C C . GLN B 1 205 ? -0.388 40.312 -3.236 1 94.56 205 GLN B C 1
ATOM 3683 O O . GLN B 1 205 ? -0.739 41.438 -3.564 1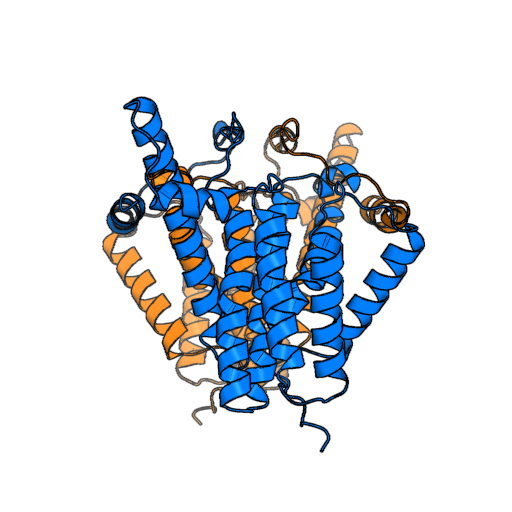 94.56 205 GLN B O 1
ATOM 3688 N N . GLY B 1 206 ? -0.528 39.844 -2.031 1 92.5 206 GLY B N 1
ATOM 3689 C CA . GLY B 1 206 ? -1.025 40.719 -0.961 1 92.5 206 GLY B CA 1
ATOM 3690 C C . GLY B 1 206 ? -2.533 40.875 -0.978 1 92.5 206 GLY B C 1
ATOM 3691 O O . GLY B 1 206 ? -3.062 41.875 -0.499 1 92.5 206 GLY B O 1
ATOM 3692 N N . VAL B 1 207 ? -3.133 40 -1.597 1 94.06 207 VAL B N 1
ATOM 3693 C CA . VAL B 1 207 ? -4.59 40.062 -1.654 1 94.06 207 VAL B CA 1
ATOM 3694 C C . VAL B 1 207 ? -5.188 39.156 -0.594 1 94.06 207 VAL B C 1
ATOM 3696 O O . VAL B 1 207 ? -4.547 38.188 -0.167 1 94.06 207 VAL B O 1
ATOM 3699 N N . PRO B 1 208 ? -6.344 39.531 -0.15 1 93.62 208 PRO B N 1
ATOM 3700 C CA . PRO B 1 208 ? -7.008 38.625 0.784 1 93.62 208 PRO B CA 1
ATOM 3701 C C . PRO B 1 208 ? -7.293 37.25 0.17 1 93.62 208 PRO B C 1
ATOM 3703 O O . PRO B 1 208 ? -7.57 37.156 -1.027 1 93.62 208 PRO B O 1
ATOM 3706 N N . LEU B 1 209 ? -7.211 36.25 0.978 1 93.44 209 LEU B N 1
ATOM 3707 C CA . LEU B 1 209 ? -7.48 34.875 0.519 1 93.44 209 LEU B CA 1
ATOM 3708 C C . LEU B 1 209 ? -8.914 34.75 0.005 1 93.44 209 LEU B C 1
ATOM 3710 O O . LEU B 1 209 ? -9.844 35.25 0.636 1 93.44 209 LEU B O 1
ATOM 3714 N N . SER B 1 210 ? -9.039 34.25 -1.135 1 94.5 210 SER B N 1
ATOM 3715 C CA . SER B 1 210 ? -10.359 33.969 -1.692 1 94.5 210 SER B CA 1
ATOM 3716 C C . SER B 1 210 ? -11.164 33.031 -0.796 1 94.5 210 SER B C 1
ATOM 3718 O O . SER B 1 210 ? -10.594 32.312 0.02 1 94.5 210 SER B O 1
ATOM 3720 N N . LYS B 1 211 ? -12.453 33.094 -0.952 1 94.38 211 LYS B N 1
ATOM 3721 C CA . LYS B 1 211 ? -13.352 32.219 -0.174 1 94.38 211 LYS B CA 1
ATOM 3722 C C . LYS B 1 211 ? -13.039 30.75 -0.397 1 94.38 211 LYS B C 1
ATOM 3724 O O . LYS B 1 211 ? -13.102 29.953 0.539 1 94.38 211 LYS B O 1
ATOM 3729 N N . THR B 1 212 ? -12.719 30.375 -1.591 1 93 212 THR B N 1
ATOM 3730 C CA . THR B 1 212 ? -12.414 28.984 -1.938 1 93 212 THR B CA 1
ATOM 3731 C C . THR B 1 212 ? -11.172 28.5 -1.206 1 93 212 THR B C 1
ATOM 3733 O O . THR B 1 212 ? -11.156 27.406 -0.646 1 93 212 THR B O 1
ATOM 3736 N N . VAL B 1 213 ? -10.18 29.266 -1.199 1 92.5 213 VAL B N 1
ATOM 3737 C CA . VAL B 1 213 ? -8.922 28.906 -0.548 1 92.5 213 VAL B CA 1
ATOM 3738 C C . VAL B 1 213 ? -9.133 28.812 0.962 1 92.5 213 VAL B C 1
ATOM 3740 O O . VAL B 1 213 ? -8.602 27.922 1.616 1 92.5 213 VAL B O 1
ATOM 3743 N N . ARG B 1 214 ? -9.867 29.703 1.486 1 91.19 214 ARG B N 1
ATOM 3744 C CA . ARG B 1 214 ? -10.164 29.672 2.916 1 91.19 214 ARG B CA 1
ATOM 3745 C C . ARG B 1 214 ? -10.93 28.406 3.297 1 91.19 214 ARG B C 1
ATOM 3747 O O . ARG B 1 214 ? -10.625 27.781 4.309 1 91.19 214 ARG B O 1
ATOM 3754 N N . LEU B 1 215 ? -11.867 28.141 2.457 1 90.06 215 LEU B N 1
ATOM 3755 C CA . LEU B 1 215 ? -12.656 26.938 2.703 1 90.06 215 LEU B CA 1
ATOM 3756 C C . LEU B 1 215 ? -11.789 25.688 2.637 1 90.06 215 LEU B C 1
ATOM 3758 O O . LEU B 1 215 ? -11.883 24.812 3.496 1 90.06 215 LEU B O 1
ATOM 3762 N N . LEU B 1 216 ? -10.969 25.594 1.652 1 89 216 LEU B N 1
ATOM 3763 C CA . LEU B 1 216 ? -10.117 24.422 1.478 1 89 216 LEU B CA 1
ATOM 3764 C C . LEU B 1 216 ? -9.086 24.328 2.602 1 89 216 LEU B C 1
ATOM 3766 O O . LEU B 1 216 ? -8.758 23.234 3.057 1 89 216 LEU B O 1
ATOM 3770 N N . SER B 1 217 ? -8.594 25.469 2.967 1 86.38 217 SER B N 1
ATOM 3771 C CA . SER B 1 217 ? -7.699 25.5 4.117 1 86.38 217 SER B CA 1
ATOM 3772 C C . SER B 1 217 ? -8.398 25 5.375 1 86.38 217 SER B C 1
ATOM 3774 O O . SER B 1 217 ? -7.816 24.219 6.141 1 86.38 217 SER B O 1
ATOM 3776 N N . TYR B 1 218 ? -9.555 25.438 5.512 1 83.12 218 TYR B N 1
ATOM 3777 C CA . TYR B 1 218 ? -10.352 25.031 6.664 1 83.12 218 TYR B CA 1
ATOM 3778 C C . TYR B 1 218 ? -10.586 23.531 6.652 1 83.12 218 TYR B C 1
ATOM 3780 O O . TYR B 1 218 ? -10.562 22.875 7.703 1 83.12 218 TYR B O 1
ATOM 3788 N N . LEU B 1 219 ? -10.703 22.953 5.488 1 80.56 219 LEU B N 1
ATOM 3789 C CA . LEU B 1 219 ? -11 21.531 5.336 1 80.56 219 LEU B CA 1
ATOM 3790 C C . LEU B 1 219 ? -9.719 20.703 5.398 1 80.56 219 LEU B C 1
ATOM 3792 O O . LEU B 1 219 ? -9.773 19.469 5.324 1 80.56 219 LEU B O 1
ATOM 3796 N N . GLY B 1 220 ? -8.586 21.375 5.477 1 78.81 220 GLY B N 1
ATOM 3797 C CA . GLY B 1 220 ? -7.344 20.641 5.688 1 78.81 220 GLY B CA 1
ATOM 3798 C C . GLY B 1 220 ? -6.609 20.312 4.402 1 78.81 220 GLY B C 1
ATOM 3799 O O . GLY B 1 220 ? -5.715 19.469 4.387 1 78.81 220 GLY B O 1
ATOM 3800 N N . PHE B 1 221 ? -6.977 20.938 3.324 1 83.94 221 PHE B N 1
ATOM 3801 C CA . PHE B 1 221 ? -6.316 20.688 2.047 1 83.94 221 PHE B CA 1
ATOM 3802 C C . PHE B 1 221 ? -5.016 21.469 1.942 1 83.94 221 PHE B C 1
ATOM 3804 O O . PHE B 1 221 ? -4.184 21.188 1.079 1 83.94 221 PHE B O 1
ATOM 3811 N N . ILE B 1 222 ? -4.867 22.516 2.752 1 82.94 222 ILE B N 1
ATOM 3812 C CA . ILE B 1 222 ? -3.641 23.312 2.775 1 82.94 222 ILE B CA 1
ATOM 3813 C C . ILE B 1 222 ? -2.949 23.156 4.129 1 82.94 222 ILE B C 1
ATOM 3815 O O . ILE B 1 222 ? -3.553 23.406 5.176 1 82.94 222 ILE B O 1
ATOM 3819 N N . THR B 1 223 ? -1.807 22.688 4.125 1 71.69 223 THR B N 1
ATOM 3820 C CA . THR B 1 223 ? -1.055 22.562 5.367 1 71.69 223 THR B CA 1
ATOM 3821 C C . THR B 1 223 ? -0.38 23.875 5.734 1 71.69 223 THR B C 1
ATOM 3823 O O . THR B 1 223 ? 0.229 24.531 4.883 1 71.69 223 THR B O 1
ATOM 3826 N N . ARG B 1 224 ? -0.81 24.781 6.82 1 56.97 224 ARG B N 1
ATOM 3827 C CA . ARG B 1 224 ? -0.326 26.094 7.246 1 56.97 224 ARG B CA 1
ATOM 3828 C C . ARG B 1 224 ? 1.136 26.031 7.676 1 56.97 224 ARG B C 1
ATOM 3830 O O . ARG B 1 224 ? 1.825 27.047 7.715 1 56.97 224 ARG B O 1
ATOM 3837 N N . GLY B 1 225 ? 1.581 25.062 8.273 1 51.59 225 GLY B N 1
ATOM 3838 C CA . GLY B 1 225 ? 2.857 25.156 8.961 1 51.59 225 GLY B CA 1
ATOM 3839 C C . GLY B 1 225 ? 4.027 25.406 8.031 1 51.59 225 GLY B C 1
ATOM 3840 O O . GLY B 1 225 ? 3.916 25.203 6.816 1 51.59 225 GLY B O 1
ATOM 3841 N N . LYS B 1 226 ? 5.141 26.172 8.609 1 48.12 226 LYS B N 1
ATOM 3842 C CA . LYS B 1 226 ? 6.371 26.469 7.883 1 48.12 226 LYS B CA 1
ATOM 3843 C C . LYS B 1 226 ? 6.578 25.484 6.734 1 48.12 226 LYS B C 1
ATOM 3845 O O . LYS B 1 226 ? 5.867 24.484 6.629 1 48.12 226 LYS B O 1
ATOM 3850 N N . ARG B 1 227 ? 7.957 25.312 6.305 1 43.69 227 ARG B N 1
ATOM 3851 C CA . ARG B 1 227 ? 8.695 24.656 5.23 1 43.69 227 ARG B CA 1
ATOM 3852 C C . ARG B 1 227 ? 8.227 23.219 5.051 1 43.69 227 ARG B C 1
ATOM 3854 O O . ARG B 1 227 ? 8.383 22.391 5.957 1 43.69 227 ARG B O 1
ATOM 3861 N N . LEU B 1 228 ? 6.953 23.016 4.688 1 45.12 228 LEU B N 1
ATOM 3862 C CA . LEU B 1 228 ? 6.988 21.656 4.168 1 45.12 228 LEU B CA 1
ATOM 3863 C C . LEU B 1 228 ? 8.43 21.188 3.959 1 45.12 228 LEU B C 1
ATOM 3865 O O . LEU B 1 228 ? 9.203 21.859 3.277 1 45.12 228 LEU B O 1
ATOM 3869 N N . VAL B 1 229 ? 9.133 20.906 4.984 1 38.34 229 VAL B N 1
ATOM 3870 C CA . VAL B 1 229 ? 10.453 20.312 4.777 1 38.34 229 VAL B CA 1
ATOM 3871 C C . VAL B 1 229 ? 10.609 19.875 3.324 1 38.34 229 VAL B C 1
ATOM 3873 O O . VAL B 1 229 ? 9.781 19.109 2.811 1 38.34 229 VAL B O 1
ATOM 3876 N N . ASP B 1 230 ? 10.93 20.828 2.408 1 40.53 230 ASP B N 1
ATOM 3877 C CA . ASP B 1 230 ? 11.391 20.312 1.127 1 40.53 230 ASP B CA 1
ATOM 3878 C C . ASP B 1 230 ? 11.797 18.844 1.25 1 40.53 230 ASP B C 1
ATOM 3880 O O . ASP B 1 230 ? 12.969 18.531 1.454 1 40.53 230 ASP B O 1
ATOM 3884 N N . SER B 1 231 ? 11.102 18.188 2 1 41.75 231 SER B N 1
ATOM 3885 C CA . SER B 1 231 ? 11.281 16.734 2.135 1 41.75 231 SER B CA 1
ATOM 3886 C C . SER B 1 231 ? 11.719 16.109 0.816 1 41.75 231 SER B C 1
ATOM 3888 O O . SER B 1 231 ? 11.969 14.906 0.749 1 41.75 231 SER B O 1
ATOM 3890 N N . SER B 1 232 ? 11.289 16.828 -0.239 1 39.38 232 SER B N 1
ATOM 3891 C CA . SER B 1 232 ? 11.953 16.453 -1.48 1 39.38 232 SER B CA 1
ATOM 3892 C C . SER B 1 232 ? 13.469 16.422 -1.308 1 39.38 232 SER B C 1
ATOM 3894 O O . SER B 1 232 ? 14.188 15.938 -2.182 1 39.38 232 SER B O 1
ATOM 3896 N N . LYS B 1 233 ? 13.922 17.312 -0.396 1 38.94 233 LYS B N 1
ATOM 3897 C CA . LYS B 1 233 ? 15.359 17.266 -0.142 1 38.94 233 LYS B CA 1
ATOM 3898 C C . LYS B 1 233 ? 15.758 15.969 0.55 1 38.94 233 LYS B C 1
ATOM 3900 O O . LYS B 1 233 ? 16.922 15.789 0.922 1 38.94 233 LYS B O 1
ATOM 3905 N N . ALA B 1 234 ? 14.852 15.453 1.19 1 40.09 234 ALA B N 1
ATOM 3906 C CA . ALA B 1 234 ? 15.312 14.102 1.517 1 40.09 234 ALA B CA 1
ATOM 3907 C C . ALA B 1 234 ? 16.047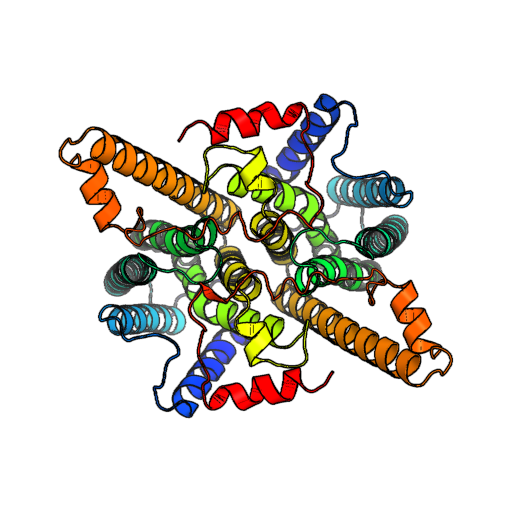 13.477 0.335 1 40.09 234 ALA B C 1
ATOM 3909 O O . ALA B 1 234 ? 15.477 13.328 -0.748 1 40.09 234 ALA B O 1
ATOM 3910 N N . SER B 1 235 ? 17.266 13.695 0.271 1 37.56 235 SER B N 1
ATOM 3911 C CA . SER B 1 235 ? 18.359 13.617 -0.703 1 37.56 235 SER B CA 1
ATOM 3912 C C . SER B 1 235 ? 18.125 12.484 -1.697 1 37.56 235 SER B C 1
ATOM 3914 O O . SER B 1 235 ? 18.141 11.312 -1.323 1 37.56 235 SER B O 1
ATOM 3916 N N . SER B 1 236 ? 17.219 12.602 -2.584 1 40.25 236 SER B N 1
ATOM 3917 C CA . SER B 1 236 ? 17.328 11.938 -3.881 1 40.25 236 SER B CA 1
ATOM 3918 C C . SER B 1 236 ? 18.781 11.672 -4.25 1 40.25 236 SER B C 1
ATOM 3920 O O . SER B 1 236 ? 19.062 11.062 -5.285 1 40.25 236 SER B O 1
ATOM 3922 N N . LYS B 1 237 ? 19.594 12.531 -3.693 1 40 237 LYS B N 1
ATOM 3923 C CA . LYS B 1 237 ? 20.906 12.5 -4.332 1 40 237 LYS B CA 1
ATOM 3924 C C . LYS B 1 237 ? 21.453 11.078 -4.395 1 40 237 LYS B C 1
ATOM 3926 O O . LYS B 1 237 ? 22.328 10.781 -5.207 1 40 237 LYS B O 1
ATOM 3931 N N . GLU B 1 238 ? 20.891 10.273 -3.467 1 45.91 238 GLU B N 1
ATOM 3932 C CA . GLU B 1 238 ? 21.641 9.016 -3.543 1 45.91 238 GLU B CA 1
ATOM 3933 C C . GLU B 1 238 ? 20.812 7.93 -4.223 1 45.91 238 GLU B C 1
ATOM 3935 O O . GLU B 1 238 ? 21.328 6.867 -4.566 1 45.91 238 GLU B O 1
ATOM 3940 N N . ALA B 1 239 ? 19.391 8.18 -4.406 1 46.38 239 ALA B N 1
ATOM 3941 C CA . ALA B 1 239 ? 18.703 7.125 -5.137 1 46.38 239 ALA B CA 1
ATOM 3942 C C . ALA B 1 239 ? 18.656 7.434 -6.633 1 46.38 239 ALA B C 1
ATOM 3944 O O . ALA B 1 239 ? 18.5 8.594 -7.027 1 46.38 239 ALA B O 1
ATOM 3945 N N . PRO B 1 240 ? 18.984 6.5 -7.477 1 47.94 240 PRO B N 1
ATOM 3946 C CA . PRO B 1 240 ? 18.906 6.73 -8.922 1 47.94 240 PRO B CA 1
ATOM 3947 C C . PRO B 1 240 ? 17.531 7.242 -9.367 1 47.94 240 PRO B C 1
ATOM 3949 O O . PRO B 1 240 ? 16.516 6.816 -8.836 1 47.94 240 PRO B O 1
ATOM 3952 N N . GLU B 1 241 ? 17.516 8.297 -10.07 1 52.59 241 GLU B N 1
ATOM 3953 C CA . GLU B 1 241 ? 16.297 8.836 -10.68 1 52.59 241 GLU B CA 1
ATOM 3954 C C . GLU B 1 241 ? 15.68 7.836 -11.648 1 52.59 241 GLU B C 1
ATOM 3956 O O . GLU B 1 241 ? 16.391 7.047 -12.281 1 52.59 241 GLU B O 1
ATOM 3961 N N . ILE B 1 242 ? 14.281 7.617 -11.688 1 52.97 242 ILE B N 1
ATOM 3962 C CA . ILE B 1 242 ? 13.602 6.746 -12.648 1 52.97 242 ILE B CA 1
ATOM 3963 C C . ILE B 1 242 ? 13.805 7.285 -14.062 1 52.97 242 ILE B C 1
ATOM 3965 O O . ILE B 1 242 ? 13.828 6.516 -15.031 1 52.97 242 ILE B O 1
ATOM 3969 N N . GLY B 1 243 ? 14.453 8.273 -14.391 1 54.88 243 GLY B N 1
ATOM 3970 C CA . GLY B 1 243 ? 14.688 8.852 -15.703 1 54.88 243 GLY B CA 1
ATOM 3971 C C . GLY B 1 243 ? 13.438 9.438 -16.328 1 54.88 243 GLY B C 1
ATOM 3972 O O . GLY B 1 243 ? 12.406 9.57 -15.656 1 54.88 243 GLY B O 1
ATOM 3973 N N . HIS B 1 244 ? 13.445 10.016 -17.609 1 66.75 244 HIS B N 1
ATOM 3974 C CA . HIS B 1 244 ? 12.375 10.633 -18.375 1 66.75 244 HIS B CA 1
ATOM 3975 C C . HIS B 1 244 ? 12.18 9.922 -19.719 1 66.75 244 HIS B C 1
ATOM 3977 O O . HIS B 1 244 ? 13.148 9.617 -20.406 1 66.75 244 HIS B O 1
ATOM 3983 N N . LEU B 1 245 ? 10.969 9.453 -19.906 1 68.56 245 LEU B N 1
ATOM 3984 C CA . LEU B 1 245 ? 10.625 8.852 -21.188 1 68.56 245 LEU B CA 1
ATOM 3985 C C . LEU B 1 245 ? 9.688 9.766 -21.969 1 68.56 245 LEU B C 1
ATOM 3987 O O . LEU B 1 245 ? 9.07 10.664 -21.406 1 68.56 245 LEU B O 1
ATOM 3991 N N . TYR B 1 246 ? 9.703 9.547 -23.297 1 67.75 246 TYR B N 1
ATOM 3992 C CA . TYR B 1 246 ? 8.867 10.359 -24.172 1 67.75 246 TYR B CA 1
ATOM 3993 C C . TYR B 1 246 ? 7.406 10.305 -23.734 1 67.75 246 TYR B C 1
ATOM 3995 O O . TYR B 1 246 ? 6.738 11.336 -23.672 1 67.75 246 TYR B O 1
ATOM 4003 N N . ALA B 1 247 ? 7 9.164 -23.406 1 69.38 247 ALA B N 1
ATOM 4004 C CA . ALA B 1 247 ? 5.59 8.969 -23.078 1 69.38 247 ALA B CA 1
ATOM 4005 C C . ALA B 1 247 ? 5.238 9.602 -21.734 1 69.38 247 ALA B C 1
ATOM 4007 O O . ALA B 1 247 ? 4.062 9.695 -21.375 1 69.38 247 ALA B O 1
ATOM 4008 N N . ASP B 1 248 ? 6.254 10.062 -21.078 1 76.88 248 ASP B N 1
ATOM 4009 C CA . ASP B 1 248 ? 6.012 10.734 -19.812 1 76.88 248 ASP B CA 1
ATOM 4010 C C . ASP B 1 248 ? 5.363 12.102 -20.031 1 76.88 248 ASP B C 1
ATOM 4012 O O . ASP B 1 248 ? 5 12.781 -19.062 1 76.88 248 ASP B O 1
ATOM 4016 N N . ARG B 1 249 ? 5.246 12.523 -21.281 1 78.19 249 ARG B N 1
ATOM 4017 C CA . ARG B 1 249 ? 4.621 13.797 -21.609 1 78.19 249 ARG B CA 1
ATOM 4018 C C . ARG B 1 249 ? 3.23 13.898 -20.984 1 78.19 249 ARG B C 1
ATOM 4020 O O . ARG B 1 249 ? 2.822 14.969 -20.531 1 78.19 249 ARG B O 1
ATOM 4027 N N . MET B 1 250 ? 2.488 12.828 -20.953 1 80.5 250 MET B N 1
ATOM 4028 C CA . MET B 1 250 ? 1.158 12.82 -20.359 1 80.5 250 MET B CA 1
ATOM 4029 C C . MET B 1 250 ? 1.235 13.133 -18.859 1 80.5 250 MET B C 1
ATOM 4031 O O . MET B 1 250 ? 0.423 13.898 -18.344 1 80.5 250 MET B O 1
ATOM 4035 N N . GLY B 1 251 ? 2.184 12.523 -18.281 1 82.69 251 GLY B N 1
ATOM 4036 C CA . GLY B 1 251 ? 2.395 12.812 -16.875 1 82.69 251 GLY B CA 1
ATOM 4037 C C . GLY B 1 251 ? 2.773 14.258 -16.609 1 82.69 251 GLY B C 1
ATOM 4038 O O . GLY B 1 251 ? 2.256 14.883 -15.68 1 82.69 251 GLY B O 1
ATOM 4039 N N . HIS B 1 252 ? 3.654 14.734 -17.484 1 83.94 252 HIS B N 1
ATOM 4040 C CA . HIS B 1 252 ? 4.062 16.125 -17.344 1 83.94 252 HIS B CA 1
ATOM 4041 C C . HIS B 1 252 ? 2.873 17.078 -17.516 1 83.94 252 HIS B C 1
ATOM 4043 O O . HIS B 1 252 ? 2.68 17.984 -16.719 1 83.94 252 HIS B O 1
ATOM 4049 N N . SER B 1 253 ? 2.094 16.781 -18.5 1 85 253 SER B N 1
ATOM 4050 C CA . SER B 1 253 ? 0.947 17.641 -18.797 1 85 253 SER B CA 1
ATOM 4051 C C . SER B 1 253 ? -0.084 17.578 -17.672 1 85 253 SER B C 1
ATOM 4053 O O . SER B 1 253 ? -0.572 18.609 -17.219 1 85 253 SER B O 1
ATOM 4055 N N . TRP B 1 254 ? -0.338 16.391 -17.188 1 89.12 254 TRP B N 1
ATOM 4056 C CA . TRP B 1 254 ? -1.363 16.219 -16.172 1 89.12 254 TRP B CA 1
ATOM 4057 C C . TRP B 1 254 ? -0.893 16.766 -14.828 1 89.12 254 TRP B C 1
ATOM 4059 O O . TRP B 1 254 ? -1.676 17.375 -14.094 1 89.12 254 TRP B O 1
ATOM 4069 N N . ALA B 1 255 ? 0.327 16.578 -14.57 1 85.62 255 ALA B N 1
ATOM 4070 C CA . ALA B 1 255 ? 0.877 17.109 -13.32 1 85.62 255 ALA B CA 1
ATOM 4071 C C . ALA B 1 255 ? 0.822 18.641 -13.305 1 85.62 255 ALA B C 1
ATOM 4073 O O . ALA B 1 255 ? 0.641 19.25 -12.25 1 85.62 255 ALA B O 1
ATOM 4074 N N . SER B 1 256 ? 0.963 19.219 -14.461 1 84.19 256 SER B N 1
ATOM 4075 C CA . SER B 1 256 ? 1.045 20.672 -14.562 1 84.19 256 SER B CA 1
ATOM 4076 C C . SER B 1 256 ? -0.322 21.312 -14.367 1 84.19 256 SER B C 1
ATOM 4078 O O . SER B 1 256 ? -0.415 22.516 -14.094 1 84.19 256 SER B O 1
ATOM 4080 N N . VAL B 1 257 ? -1.345 20.422 -14.586 1 79 257 VAL B N 1
ATOM 4081 C CA . VAL B 1 257 ? -2.691 20.938 -14.367 1 79 257 VAL B CA 1
ATOM 4082 C C . VAL B 1 257 ? -2.955 21.062 -12.867 1 79 257 VAL B C 1
ATOM 4084 O O . VAL B 1 257 ? -3.125 20.047 -12.172 1 79 257 VAL B O 1
ATOM 4087 N N . SER B 1 258 ? -2.424 21.891 -12.117 1 74 258 SER B N 1
ATOM 4088 C CA . SER B 1 258 ? -2.646 22.172 -10.703 1 74 258 SER B CA 1
ATOM 4089 C C . SER B 1 258 ? -2.691 23.672 -10.445 1 74 258 SER B C 1
ATOM 4091 O O . SER B 1 258 ? -2.08 24.453 -11.18 1 74 258 SER B O 1
#

Organism: Aspergillus terreus (NCBI:txid33178)

Nearest PDB structures (foldseek):
  5edl-assembly1_A  TM=2.373E-01  e=2.949E+00  Bacillus subtilis
  6sgx-assembly1_B  TM=2.292E-01  e=3.683E+00  Mycolicibacterium smegmatis MC2 155
  6sgw-assembly1_E  TM=2.379E-01  e=5.493E+00  Mycolicibacterium smegmatis MC2 155
  5edl-assembly1_A  TM=2.371E-01  e=3.559E+00  Bacillus subtilis
  6sgx-assembly1_B  TM=2.263E-01  e=3.254E+00  Mycolicibacterium smegmatis MC2 155

Sequence (516 aa):
MMYQRIHTNDSDTIVLPLYIVLFLYHMTNRGTSYRTYHPALPWHSIAGTVEIILYYLGFRCSLMAVVACFVHSWTALMLVKNLQNGYPPLTRPAYQAGAVMRPAQMLYAYYTQSPADYHDALMPIHSFVYTRVLIFLMGTMGPTPSFKKNVNSRFVYSESILGGALIAVSHSTKPEAIAVYASIMHMVGKVSLWARRKHDAEREQGVPLSKTVRLLSYLGFITRGKRLVDSSKASSKEAPEIGHLYADRMGHSWASVSMMYQRIHTNDSDTIVLPLYIVLFLYHMTNRGTSYRTYHPALPWHSIAGTVEIILYYLGFRCSLMAVVACFVHSWTALMLVKNLQNGYPPLTRPAYQAGAVMRPAQMLYAYYTQSPADYHDALMPIHSFVYTRVLIFLMGTMGPTPSFKKNVNSRFVYSESILGGALIAVSHSTKPEAIAVYASIMHMVGKVSLWARRKHDAEREQGVPLSKTVRLLSYLGFITRGKRLVDSSKASSKEAPEIGHLYADRMGHSWASVS

Secondary structure (DSSP, 8-state):
-------SS--HHHHHHHHHHHHHHHHHTTT--SS---THHHHHHHHHHHHHHHHHTT--S-HHHHHHHHHHHHHHHHHHTT--SS-HHHHHHHHHHHHHHHHHHHHHHHHH--HHHHHHHHGGGGHHHHHHHHHHHHHTTSSSS-HHHHHT-HHHHHHHHHHHHHHHHTTSSSTTHHHHHHHHHHHHHHHHHHHHHHHHHHHHHTPPPPHHHHHHHHTTSS--SS----GGGS-TTSSPP----GGGHHHHHHHH--/-------SS--HHHHHHHHHHHHHHHHHTTT--SSPP-THHHHHHHHHHHHHHHHHTT--S-HHHHHHHHHHHHHHHHHHTT--SS-HHHHHHHHHHHHHHHHHHHHHHHHH--HHHHHHHHGGGGHHHHHHHHHHHHHTTSSSS-HHHHHT-HHHHHHHHHHHHHHHHTTSSSTTHHHHHHHHHHHHHHHHHHHHHHHHHHHHHTPPPPHHHHHHHHTTSS--SS----TT-S-TTSSPP----GGGHHHHHHHH--

Solvent-accessible surface area (backbone atoms only — not comparable to full-atom values): 25866 Å² total; per-residue (Å²): 122,80,50,73,80,78,72,60,33,53,47,71,84,57,54,54,55,46,53,50,52,51,50,52,42,44,59,66,28,69,71,66,59,60,60,80,88,52,88,44,50,64,53,24,53,50,21,48,49,51,41,51,50,42,52,75,72,24,50,70,62,42,69,66,44,43,52,23,45,45,46,23,22,52,27,48,37,63,67,42,23,74,50,57,58,35,46,38,65,55,36,40,21,49,55,42,20,53,36,59,50,31,47,57,35,33,52,49,10,45,72,66,61,37,59,64,39,39,49,40,33,50,30,50,63,48,15,63,55,41,19,53,52,40,34,52,44,48,14,32,16,25,76,51,53,42,20,70,64,24,47,44,32,40,62,37,44,28,39,14,52,46,41,10,39,52,57,17,34,44,35,20,67,54,49,55,44,52,59,52,44,53,48,42,20,32,50,47,19,28,50,21,38,29,42,38,51,49,47,50,49,29,54,73,71,67,45,79,74,51,70,66,45,50,51,38,39,71,61,27,44,31,69,79,67,86,70,64,60,65,54,75,54,48,60,45,82,78,41,76,66,56,73,87,56,70,56,44,52,57,43,39,53,52,8,49,66,84,122,81,54,76,80,83,71,60,34,53,45,70,84,57,54,52,54,48,53,50,52,51,50,51,43,45,59,64,28,68,74,65,64,63,61,77,90,53,89,45,51,64,53,23,52,50,21,47,47,51,39,50,50,42,49,76,72,26,50,73,62,42,70,66,44,44,52,23,44,43,46,23,23,54,25,48,37,62,67,43,24,74,50,57,58,36,46,38,66,53,35,39,21,49,57,43,21,53,36,59,49,32,46,58,34,34,52,49,9,45,72,65,61,36,61,63,40,40,50,40,34,49,30,50,63,48,16,64,57,42,19,52,52,39,34,52,43,48,14,31,17,25,76,50,53,42,20,71,66,24,49,43,31,40,63,38,44,28,40,14,51,46,42,10,39,51,58,17,32,44,35,20,67,55,49,56,44,51,59,52,42,53,49,42,20,31,50,47,19,28,50,20,40,28,41,38,49,49,48,50,50,30,55,72,70,68,44,78,75,50,71,66,46,50,51,37,38,72,62,27,43,32,69,81,66,77,73,67,63,63,55,77,58,46,64,45,83,76,40,76,63,54,71,87,57,70,59,44,51,58,43,38,55,51,8,49,66,85